Protein 8R4N (pdb70)

Radius of gyration: 26.8 Å; Cα contacts (8 Å, |Δi|>4): 1299; chains: 3; bounding box: 52×60×86 Å

Solvent-accessible surface area: 21849 Å² total; per-residue (Å²): 144,41,113,8,67,16,54,39,71,20,42,13,100,57,95,98,65,1,58,3,35,0,60,6,61,64,24,57,6,62,119,16,7,1,0,0,0,14,22,24,87,92,131,29,13,58,4,2,0,2,14,21,14,114,16,22,98,68,47,113,75,61,17,37,19,64,112,5,111,122,46,11,43,0,71,58,44,64,110,140,36,41,0,55,1,45,2,67,71,7,55,80,131,1,22,0,41,0,9,0,1,1,2,21,10,66,62,19,4,0,10,1,23,5,61,34,4,157,20,48,34,0,12,6,28,89,47,75,66,49,48,14,40,24,31,46,6,62,60,141,115,95,68,55,21,16,0,1,6,1,17,42,0,19,0,52,47,27,78,27,40,7,49,96,38,90,42,98,90,37,36,22,63,4,50,28,10,98,28,118,82,36,48,30,3,9,0,0,6,0,57,6,72,52,91,12,72,104,101,49,124,28,33,0,32,3,30,1,82,40,20,103,47,89,53,107,14,80,76,100,82,8,80,20,71,81,83,40,72,9,69,81,54,108,80,9,73,1,42,0,54,20,44,151,19,0,1,14,7,51,6,24,0,0,0,0,0,28,14,89,48,85,73,15,2,152,14,6,1,21,0,81,35,117,110,10,108,86,15,60,116,29,4,58,14,61,52,89,63,58,53,0,28,0,31,0,63,20,1,68,48,96,1,19,0,29,0,14,1,1,1,0,1,7,103,43,57,5,5,34,26,3,63,7,0,51,0,42,24,44,68,24,120,76,26,79,13,63,14,21,9,3,43,12,21,95,90,14,25,98,69,75,37,3,18,5,0,0,0,0,13,49,0,30,39,21,51,41,57,39,54,65,42,52,56,129,103,71,12,120,37,23,66,18,100,93,39,67,18,0,1,0,0,4,10,60,113,87,19,99,22,15,135,86,53,76,19,0,18,0,21,1,118,6,102,97,49,75,59,73,82,75,20,54,32,84,216,83,66,0,36,58,10,77,30,139,84,86,55,59,66,91,86,15,172,73,92,14,0,18,36,6,95,25,155,43,144,212,34,80,44,37,24,15,5,24,14,72,43,126,31,2,9,17,12,22,51,91,33,21,100,61,79,111,36,1,128,85

B-factor: mean 86.96, std 39.33, range [24.93, 243.26]

Structure (mmCIF, N/CA/C/O backbone):
data_8R4N
#
_entry.id   8R4N
#
_cell.length_a   104.623
_cell.length_b   104.623
_cell.length_c   216.427
_cell.angle_alpha   90.00
_cell.angle_beta   90.00
_cell.angle_gamma   90.00
#
_symmetry.space_group_name_H-M   'I 4 2 2'
#
loop_
_entity.id
_entity.type
_entity.pdbx_description
1 polymer 'Eq4.Dp46-3A heavy chain'
2 polymer 'Eq4.Dp46-3A lambda chain'
3 polymer 'Short neurotoxin 1'
4 water water
#
loop_
_atom_site.group_PDB
_atom_site.id
_atom_site.type_symbol
_atom_site.label_atom_id
_atom_site.label_alt_id
_atom_site.label_comp_id
_atom_site.label_asym_id
_atom_site.label_entity_id
_atom_site.label_seq_id
_atom_site.pdbx_PDB_ins_code
_atom_site.Cartn_x
_atom_site.Cartn_y
_atom_site.Cartn_z
_atom_site.occupancy
_atom_site.B_iso_or_equiv
_atom_site.auth_seq_id
_atom_site.auth_comp_id
_atom_site.auth_asym_id
_atom_site.auth_atom_id
_atom_site.pdbx_PDB_model_num
ATOM 1 N N . GLN A 1 1 ? -19.907 -25.854 -47.970 1.00 72.03 1 GLN H N 1
ATOM 2 C CA . GLN A 1 1 ? -20.059 -26.079 -46.504 1.00 68.94 1 GLN H CA 1
ATOM 3 C C . GLN A 1 1 ? -21.510 -26.382 -46.144 1.00 64.29 1 GLN H C 1
ATOM 4 O O . GLN A 1 1 ? -22.293 -25.473 -45.868 1.00 68.05 1 GLN H O 1
ATOM 10 N N . VAL A 1 2 ? -21.864 -27.663 -46.151 1.00 59.78 2 VAL H N 1
ATOM 11 C CA . VAL A 1 2 ? -23.200 -28.088 -45.752 1.00 50.60 2 VAL H CA 1
ATOM 12 C C . VAL A 1 2 ? -23.289 -28.062 -44.233 1.00 53.37 2 VAL H C 1
ATOM 13 O O . VAL A 1 2 ? -22.383 -28.537 -43.537 1.00 59.17 2 VAL H O 1
ATOM 26 N N . GLN A 1 3 ? -24.382 -27.506 -43.714 1.00 56.67 3 GLN H N 1
ATOM 27 C CA . GLN A 1 3 ? -24.608 -27.410 -42.278 1.00 57.11 3 GLN H CA 1
ATOM 28 C C . GLN A 1 3 ? -25.956 -28.032 -41.944 1.00 55.99 3 GLN H C 1
ATOM 29 O O . GLN A 1 3 ? -26.975 -27.673 -42.542 1.00 53.98 3 GLN H O 1
ATOM 43 N N . LEU A 1 4 ? -25.954 -28.968 -40.998 1.00 50.39 4 LEU H N 1
ATOM 44 C CA . LEU A 1 4 ? -27.162 -29.634 -40.526 1.00 49.15 4 LEU H CA 1
ATOM 45 C C . LEU A 1 4 ? -27.293 -29.372 -39.033 1.00 57.01 4 LEU H C 1
ATOM 46 O O . LEU A 1 4 ? -26.398 -29.729 -38.260 1.00 57.29 4 LEU H O 1
ATOM 62 N N . THR A 1 5 ? -28.403 -28.757 -38.629 1.00 47.80 5 THR H N 1
ATOM 63 C CA . THR A 1 5 ? -28.602 -28.344 -37.244 1.00 55.15 5 THR H CA 1
ATOM 64 C C . THR A 1 5 ? -29.889 -28.950 -36.708 1.00 58.57 5 THR H C 1
ATOM 65 O O . THR A 1 5 ? -30.978 -28.629 -37.193 1.00 54.65 5 THR H O 1
ATOM 76 N N . GLU A 1 6 ? -29.765 -29.812 -35.704 1.00 54.60 6 GLU H N 1
ATOM 77 C CA . GLU A 1 6 ? -30.921 -30.429 -35.073 1.00 53.51 6 GLU H CA 1
ATOM 78 C C . GLU A 1 6 ? -31.482 -29.529 -33.977 1.00 57.09 6 GLU H C 1
ATOM 79 O O . GLU A 1 6 ? -30.753 -28.776 -33.327 1.00 60.72 6 GLU H O 1
ATOM 91 N N . SER A 1 7 ? -32.796 -29.618 -33.779 1.00 56.38 7 SER H N 1
ATOM 92 C CA . SER A 1 7 ? -33.475 -28.874 -32.729 1.00 57.48 7 SER H CA 1
ATOM 93 C C . SER A 1 7 ? -34.688 -29.668 -32.268 1.00 60.64 7 SER H C 1
ATOM 94 O O . SER A 1 7 ? -35.312 -30.392 -33.049 1.00 58.38 7 SER H O 1
ATOM 102 N N . GLY A 1 8 ? -35.014 -29.528 -30.988 1.00 58.42 8 GLY H N 1
ATOM 103 C CA . GLY A 1 8 ? -36.151 -30.209 -30.422 1.00 66.52 8 GLY H CA 1
ATOM 104 C C . GLY A 1 8 ? -36.004 -30.443 -28.934 1.00 65.04 8 GLY H C 1
ATOM 105 O O . GLY A 1 8 ? -35.001 -30.071 -28.317 1.00 62.45 8 GLY H O 1
ATOM 109 N N . PRO A 1 9 ? -37.007 -31.079 -28.329 1.00 69.00 9 PRO H N 1
ATOM 110 C CA . PRO A 1 9 ? -36.970 -31.293 -26.877 1.00 64.34 9 PRO H CA 1
ATOM 111 C C . PRO A 1 9 ? -35.912 -32.314 -26.489 1.00 66.65 9 PRO H C 1
ATOM 112 O O . PRO A 1 9 ? -35.780 -33.370 -27.113 1.00 71.41 9 PRO H O 1
ATOM 123 N N . GLY A 1 10 ? -35.150 -31.987 -25.441 1.00 75.10 10 GLY H N 1
ATOM 124 C CA . GLY A 1 10 ? -34.146 -32.906 -24.936 1.00 64.91 10 GLY H CA 1
ATOM 125 C C . GLY A 1 10 ? -34.676 -33.942 -23.969 1.00 75.42 10 GLY H C 1
ATOM 126 O O . GLY A 1 10 ? -33.993 -34.939 -23.711 1.00 81.13 10 GLY H O 1
ATOM 130 N N . LEU A 1 11 ? -35.874 -33.729 -23.428 1.00 73.35 11 LEU H N 1
ATOM 131 C CA . LEU A 1 11 ? -36.509 -34.668 -22.512 1.00 74.16 11 LEU H CA 1
ATOM 132 C C . LEU A 1 11 ? -37.945 -34.895 -22.961 1.00 83.01 11 LEU H C 1
ATOM 133 O O . LEU A 1 11 ? -38.661 -33.937 -23.272 1.00 82.54 11 LEU H O 1
ATOM 149 N N . VAL A 1 12 ? -38.360 -36.160 -22.987 1.00 80.46 12 VAL H N 1
ATOM 150 C CA . VAL A 1 12 ? -39.702 -36.543 -23.404 1.00 80.21 12 VAL H CA 1
ATOM 151 C C . VAL A 1 12 ? -40.155 -37.715 -22.545 1.00 85.78 12 VAL H C 1
ATOM 152 O O . VAL A 1 12 ? -39.343 -38.525 -22.088 1.00 82.07 12 VAL H O 1
ATOM 165 N N . LYS A 1 13 ? -41.469 -37.801 -22.326 1.00 85.06 13 LYS H N 1
ATOM 166 C CA . LYS A 1 13 ? -41.987 -38.855 -21.465 1.00 88.63 13 LYS H CA 1
ATOM 167 C C . LYS A 1 13 ? -42.340 -40.096 -22.281 1.00 83.71 13 LYS H C 1
ATOM 168 O O . LYS A 1 13 ? -42.613 -40.001 -23.481 1.00 81.41 13 LYS H O 1
ATOM 187 N N . PRO A 1 14 ? -42.333 -41.278 -21.663 1.00 90.88 14 PRO H N 1
ATOM 188 C CA . PRO A 1 14 ? -42.702 -42.491 -22.403 1.00 89.17 14 PRO H CA 1
ATOM 189 C C . PRO A 1 14 ? -44.110 -42.395 -22.971 1.00 87.10 14 PRO H C 1
ATOM 190 O O . PRO A 1 14 ? -44.973 -41.696 -22.437 1.00 91.38 14 PRO H O 1
ATOM 201 N N . SER A 1 15 ? -44.329 -43.105 -24.079 1.00 85.50 15 SER H N 1
ATOM 202 C CA . SER A 1 15 ? -45.639 -43.182 -24.718 1.00 92.66 15 SER H CA 1
ATOM 203 C C . SER A 1 15 ? -45.975 -41.911 -25.492 1.00 97.41 15 SER H C 1
ATOM 204 O O . SER A 1 15 ? -46.884 -41.917 -26.330 1.00 95.10 15 SER H O 1
ATOM 212 N N . GLN A 1 16 ? -45.263 -40.818 -25.222 1.00 91.87 16 GLN H N 1
ATOM 213 C CA . GLN A 1 16 ? -45.428 -39.595 -25.991 1.00 89.60 16 GLN H CA 1
ATOM 214 C C . GLN A 1 16 ? -44.747 -39.750 -27.349 1.00 80.96 16 GLN H C 1
ATOM 215 O O . GLN A 1 16 ? -44.197 -40.803 -27.682 1.00 78.48 16 GLN H O 1
ATOM 229 N N . THR A 1 17 ? -44.750 -38.686 -28.149 1.00 77.67 17 THR H N 1
ATOM 230 C CA . THR A 1 17 ? -44.108 -38.696 -29.483 1.00 73.44 17 THR H CA 1
ATOM 231 C C . THR A 1 17 ? -42.892 -37.775 -29.464 1.00 74.68 17 THR H C 1
ATOM 232 O O . THR A 1 17 ? -42.989 -36.693 -28.866 1.00 80.79 17 THR H O 1
ATOM 243 N N . LEU A 1 18 ? -41.791 -38.194 -30.084 1.00 71.24 18 LEU H N 1
ATOM 244 C CA . LEU A 1 18 ? -40.572 -37.362 -30.194 1.00 73.69 18 LEU H CA 1
ATOM 245 C C . LEU A 1 18 ? -40.637 -36.635 -31.528 1.00 67.92 18 LEU H C 1
ATOM 246 O O . LEU A 1 18 ? -40.798 -37.308 -32.543 1.00 65.13 18 LEU H O 1
ATOM 262 N N . SER A 1 19 ? -40.539 -35.314 -31.517 1.00 67.09 19 SER H N 1
ATOM 263 C CA . SER A 1 19 ? -40.569 -34.498 -32.750 1.00 64.40 19 SER H CA 1
ATOM 264 C C . SER A 1 19 ? -39.275 -33.696 -32.846 1.00 60.62 19 SER H C 1
ATOM 265 O O . SER A 1 19 ? -39.034 -32.869 -31.957 1.00 66.82 19 SER H O 1
ATOM 273 N N . LEU A 1 20 ? -38.473 -33.942 -33.877 1.00 57.63 20 LEU H N 1
ATOM 274 C CA . LEU A 1 20 ? -37.208 -33.250 -34.080 1.00 53.89 20 LEU H CA 1
ATOM 275 C C . LEU A 1 20 ? -37.202 -32.549 -35.431 1.00 60.91 20 LEU H C 1
ATOM 276 O O . LEU A 1 20 ? -37.743 -33.066 -36.414 1.00 58.56 20 LEU H O 1
ATOM 292 N N . THR A 1 21 ? -36.577 -31.376 -35.472 1.00 56.94 21 THR H N 1
ATOM 293 C CA . THR A 1 21 ? -36.379 -30.623 -36.699 1.00 56.31 21 THR H CA 1
ATOM 294 C C . THR A 1 21 ? -34.894 -30.594 -37.037 1.00 60.37 21 THR H C 1
ATOM 295 O O . THR A 1 21 ? -34.038 -30.629 -36.151 1.00 58.71 21 THR H O 1
ATOM 306 N N . CYS A 1 22 ? -34.598 -30.556 -38.332 1.00 58.02 22 CYS H N 1
ATOM 307 C CA . CYS A 1 22 ? -33.241 -30.374 -38.830 1.00 54.09 22 CYS H CA 1
ATOM 308 C C . CYS A 1 22 ? -33.269 -29.250 -39.851 1.00 58.64 22 CYS H C 1
ATOM 309 O O . CYS A 1 22 ? -33.961 -29.351 -40.869 1.00 58.67 22 CYS H O 1
ATOM 316 N N . THR A 1 23 ? -32.540 -28.180 -39.568 1.00 56.18 23 THR H N 1
ATOM 317 C CA . THR A 1 23 ? -32.367 -27.095 -40.519 1.00 54.69 23 THR H CA 1
ATOM 318 C C . THR A 1 23 ? -31.135 -27.388 -41.364 1.00 53.03 23 THR H C 1
ATOM 319 O O . THR A 1 23 ? -30.069 -27.722 -40.831 1.00 57.45 23 THR H O 1
ATOM 330 N N . VAL A 1 24 ? -31.298 -27.280 -42.680 1.00 54.78 24 VAL H N 1
ATOM 331 C CA . VAL A 1 24 ? -30.284 -27.664 -43.652 1.00 50.49 24 VAL H CA 1
ATOM 332 C C . VAL A 1 24 ? -29.843 -26.418 -44.405 1.00 52.77 24 VAL H C 1
ATOM 333 O O . VAL A 1 24 ? -30.683 -25.653 -44.892 1.00 57.24 24 VAL H O 1
ATOM 346 N N . SER A 1 25 ? -28.530 -26.221 -44.504 1.00 50.53 25 SER H N 1
ATOM 347 C CA . SER A 1 25 ? -27.956 -25.121 -45.263 1.00 53.62 25 SER H CA 1
ATOM 348 C C . SER A 1 25 ? -26.894 -25.661 -46.208 1.00 55.02 25 SER H C 1
ATOM 349 O O . SER A 1 25 ? -26.125 -26.556 -45.844 1.00 54.25 25 SER H O 1
ATOM 357 N N . GLY A 1 26 ? -26.858 -25.113 -47.421 1.00 58.65 26 GLY H N 1
ATOM 358 C CA . GLY A 1 26 ? -25.874 -25.498 -48.409 1.00 54.59 26 GLY H CA 1
ATOM 359 C C . GLY A 1 26 ? -26.198 -26.755 -49.185 1.00 53.47 26 GLY H C 1
ATOM 360 O O . GLY A 1 26 ? -25.373 -27.190 -49.998 1.00 57.68 26 GLY H O 1
ATOM 364 N N . LEU A 1 27 ? -27.364 -27.354 -48.963 1.00 55.87 27 LEU H N 1
ATOM 365 C CA . LEU A 1 27 ? -27.771 -28.557 -49.675 1.00 49.51 27 LEU H CA 1
ATOM 366 C C . LEU A 1 27 ? -29.256 -28.457 -49.978 1.00 45.79 27 LEU H C 1
ATOM 367 O O . LEU A 1 27 ? -30.059 -28.222 -49.072 1.00 50.34 27 LEU H O 1
ATOM 383 N N . SER A 1 28 ? -29.612 -28.631 -51.249 1.00 48.78 28 SER H N 1
ATOM 384 C CA . SER A 1 28 ? -31.001 -28.517 -51.676 1.00 47.81 28 SER H CA 1
ATOM 385 C C . SER A 1 28 ? -31.777 -29.752 -51.241 1.00 51.20 28 SER H C 1
ATOM 386 O O . SER A 1 28 ? -31.444 -30.874 -51.639 1.00 51.56 28 SER H O 1
ATOM 394 N N . LEU A 1 29 ? -32.818 -29.548 -50.433 1.00 52.33 29 LEU H N 1
ATOM 395 C CA . LEU A 1 29 ? -33.635 -30.656 -49.956 1.00 55.06 29 LEU H CA 1
ATOM 396 C C . LEU A 1 29 ? -34.656 -31.124 -50.985 1.00 54.12 29 LEU H C 1
ATOM 397 O O . LEU A 1 29 ? -35.265 -32.182 -50.792 1.00 59.78 29 LEU H O 1
ATOM 413 N N . SER A 1 30 ? -34.792 -30.400 -52.086 1.00 53.05 30 SER H N 1
ATOM 414 C CA . SER A 1 30 ? -35.697 -30.792 -53.190 1.00 59.21 30 SER H CA 1
ATOM 415 C C . SER A 1 30 ? -35.014 -31.875 -54.019 1.00 57.17 30 SER H C 1
ATOM 416 O O . SER A 1 30 ? -35.710 -32.808 -54.403 1.00 58.23 30 SER H O 1
ATOM 424 N N . ARG A 1 31 ? -33.707 -31.766 -54.244 1.00 52.92 31 ARG H N 1
ATOM 425 C CA . ARG A 1 31 ? -32.940 -32.722 -55.082 1.00 51.38 31 ARG H CA 1
ATOM 426 C C . ARG A 1 31 ? -32.185 -33.745 -54.240 1.00 52.26 31 ARG H C 1
ATOM 427 O O . ARG A 1 31 ? -32.013 -34.862 -54.720 1.00 46.88 31 ARG H O 1
ATOM 448 N N . ASN A 1 32 ? -31.782 -33.399 -53.026 1.00 46.26 32 ASN H N 1
ATOM 449 C CA . ASN A 1 32 ? -30.899 -34.282 -52.226 1.00 43.54 32 ASN H CA 1
ATOM 450 C C . ASN A 1 32 ? -31.644 -35.022 -51.120 1.00 46.60 32 ASN H C 1
ATOM 451 O O . ASN A 1 32 ? -32.518 -34.419 -50.485 1.00 45.44 32 ASN H O 1
ATOM 462 N N . THR A 1 33 ? -31.299 -36.289 -50.910 1.00 47.10 33 THR H N 1
ATOM 463 C CA . THR A 1 33 ? -31.865 -37.107 -49.850 1.00 43.02 33 THR H CA 1
ATOM 464 C C . THR A 1 33 ? -31.354 -36.649 -48.490 1.00 45.43 33 THR H C 1
ATOM 465 O O . THR A 1 33 ? -30.227 -36.164 -48.356 1.00 45.59 33 THR H O 1
ATOM 476 N N . ALA A 1 34 ? -32.197 -36.803 -47.470 1.00 48.70 34 ALA H N 1
ATOM 477 C CA . ALA A 1 34 ? -31.781 -36.471 -46.112 1.00 46.56 34 ALA H CA 1
ATOM 478 C C . ALA A 1 34 ? -32.533 -37.360 -45.139 1.00 48.46 34 ALA H C 1
ATOM 479 O O . ALA A 1 34 ? -33.644 -37.802 -45.425 1.00 48.59 34 ALA H O 1
ATOM 486 N N . GLY A 1 35 ? -31.942 -37.604 -43.988 1.00 46.14 35 GLY H N 1
ATOM 487 C CA . GLY A 1 35 ? -32.553 -38.487 -43.015 1.00 48.74 35 GLY H CA 1
ATOM 488 C C . GLY A 1 35 ? -31.987 -38.368 -41.625 1.00 52.89 35 GLY H C 1
ATOM 489 O O . GLY A 1 35 ? -31.439 -37.333 -41.239 1.00 47.90 35 GLY H O 1
ATOM 493 N N . TRP A 1 36 ? -32.105 -39.459 -40.874 1.00 50.30 36 TRP H N 1
ATOM 494 C CA . TRP A 1 36 ? -31.773 -39.494 -39.461 1.00 49.13 36 TRP H CA 1
ATOM 495 C C . TRP A 1 36 ? -31.093 -40.809 -39.119 1.00 48.11 36 TRP H C 1
ATOM 496 O O . TRP A 1 36 ? -31.513 -41.881 -39.581 1.00 47.59 36 TRP H O 1
ATOM 517 N N . VAL A 1 37 ? -30.043 -40.698 -38.302 1.00 46.35 37 VAL H N 1
ATOM 518 C CA . VAL A 1 37 ? -29.350 -41.818 -37.677 1.00 45.33 37 VAL H CA 1
ATOM 519 C C . VAL A 1 37 ? -29.345 -41.543 -36.180 1.00 48.57 37 VAL H C 1
ATOM 520 O O . VAL A 1 37 ? -29.440 -40.390 -35.757 1.00 53.39 37 VAL H O 1
ATOM 533 N N . ARG A 1 38 ? -29.274 -42.593 -35.367 1.00 46.37 38 ARG H N 1
ATOM 534 C CA . ARG A 1 38 ? -29.284 -42.387 -33.925 1.00 48.08 38 ARG H CA 1
ATOM 535 C C . ARG A 1 38 ? -28.260 -43.291 -33.254 1.00 51.83 38 ARG H C 1
ATOM 536 O O . ARG A 1 38 ? -27.817 -44.298 -33.813 1.00 49.16 38 ARG H O 1
ATOM 557 N N . GLN A 1 39 ? -27.884 -42.899 -32.038 1.00 50.57 39 GLN H N 1
ATOM 558 C CA . GLN A 1 39 ? -26.837 -43.584 -31.284 1.00 53.06 39 GLN H CA 1
ATOM 559 C C . GLN A 1 39 ? -27.201 -43.510 -29.809 1.00 54.37 39 GLN H C 1
ATOM 560 O O . GLN A 1 39 ? -27.132 -42.436 -29.208 1.00 55.34 39 GLN H O 1
ATOM 574 N N . ALA A 1 40 ? -27.609 -44.635 -29.232 1.00 56.96 40 ALA H N 1
ATOM 575 C CA . ALA A 1 40 ? -27.955 -44.651 -27.823 1.00 60.02 40 ALA H CA 1
ATOM 576 C C . ALA A 1 40 ? -26.685 -44.597 -26.977 1.00 60.45 40 ALA H C 1
ATOM 577 O O . ALA A 1 40 ? -25.604 -44.971 -27.438 1.00 59.68 40 ALA H O 1
ATOM 584 N N . PRO A 1 41 ? -26.790 -44.113 -25.731 1.00 62.43 41 PRO H N 1
ATOM 585 C CA . PRO A 1 41 ? -25.606 -44.053 -24.861 1.00 64.32 41 PRO H CA 1
ATOM 586 C C . PRO A 1 41 ? -24.817 -45.351 -24.849 1.00 67.46 41 PRO H C 1
ATOM 587 O O . PRO A 1 41 ? -25.346 -46.407 -24.487 1.00 67.55 41 PRO H O 1
ATOM 598 N N . GLY A 1 42 ? -23.549 -45.283 -25.250 1.00 74.33 42 GLY H N 1
ATOM 599 C CA . GLY A 1 42 ? -22.688 -46.445 -25.260 1.00 69.16 42 GLY H CA 1
ATOM 600 C C . GLY A 1 42 ? -23.006 -47.477 -26.316 1.00 72.76 42 GLY H C 1
ATOM 601 O O . GLY A 1 42 ? -22.349 -48.525 -26.347 1.00 71.13 42 GLY H O 1
ATOM 605 N N . LYS A 1 43 ? -23.981 -47.223 -27.183 1.00 66.10 43 LYS H N 1
ATOM 606 C CA . LYS A 1 43 ? -24.389 -48.173 -28.203 1.00 68.34 43 LYS H CA 1
ATOM 607 C C . LYS A 1 43 ? -23.818 -47.758 -29.557 1.00 66.61 43 LYS H C 1
ATOM 608 O O . LYS A 1 43 ? -23.062 -46.790 -29.677 1.00 65.86 43 LYS H O 1
ATOM 627 N N . GLY A 1 44 ? -24.189 -48.508 -30.595 1.00 62.96 44 GLY H N 1
ATOM 628 C CA . GLY A 1 44 ? -23.712 -48.254 -31.935 1.00 58.11 44 GLY H CA 1
ATOM 629 C C . GLY A 1 44 ? -24.692 -47.423 -32.749 1.00 55.30 44 GLY H C 1
ATOM 630 O O . GLY A 1 44 ? -25.825 -47.177 -32.350 1.00 52.88 44 GLY H O 1
ATOM 634 N N . LEU A 1 45 ? -24.223 -46.985 -33.914 1.00 50.43 45 LEU H N 1
ATOM 635 C CA . LEU A 1 45 ? -25.064 -46.205 -34.809 1.00 48.67 45 LEU H CA 1
ATOM 636 C C . LEU A 1 45 ? -26.218 -47.057 -35.322 1.00 49.69 45 LEU H C 1
ATOM 637 O O . LEU A 1 45 ? -26.034 -48.213 -35.711 1.00 51.31 45 LEU H O 1
ATOM 653 N N . GLU A 1 46 ? -27.417 -46.477 -35.319 1.00 51.75 46 GLU H N 1
ATOM 654 C CA . GLU A 1 46 ? -28.622 -47.160 -35.774 1.00 52.46 46 GLU H CA 1
ATOM 655 C C . GLU A 1 46 ? -29.350 -46.262 -36.760 1.00 52.07 46 GLU H C 1
ATOM 656 O O . GLU A 1 46 ? -29.760 -45.151 -36.407 1.00 47.19 46 GLU H O 1
ATOM 668 N N . TRP A 1 47 ? -29.513 -46.747 -37.987 1.00 50.40 47 TRP H N 1
ATOM 669 C CA . TRP A 1 47 ? -30.224 -45.994 -39.009 1.00 45.87 47 TRP H CA 1
ATOM 670 C C . TRP A 1 47 ? -31.684 -45.814 -38.618 1.00 56.84 47 TRP H C 1
ATOM 671 O O . TRP A 1 47 ? -32.376 -46.782 -38.290 1.00 54.69 47 TRP H O 1
ATOM 692 N N . VAL A 1 48 ? -32.150 -44.566 -38.649 1.00 48.65 48 VAL H N 1
ATOM 693 C CA . VAL A 1 48 ? -33.551 -44.267 -38.377 1.00 48.34 48 VAL H CA 1
ATOM 694 C C . VAL A 1 48 ? -34.316 -44.257 -39.693 1.00 51.94 48 VAL H C 1
ATOM 695 O O . VAL A 1 48 ? -35.297 -44.992 -39.852 1.00 51.69 48 VAL H O 1
ATOM 708 N N . GLY A 1 49 ? -33.886 -43.433 -40.641 1.00 51.21 49 GLY H N 1
ATOM 709 C CA . GLY A 1 49 ? -34.594 -43.393 -41.907 1.00 50.43 49 GLY H CA 1
ATOM 710 C C . GLY A 1 49 ? -34.104 -42.285 -42.813 1.00 46.41 49 GLY H C 1
ATOM 711 O O . GLY A 1 49 ? -33.190 -41.532 -42.479 1.00 47.13 49 GLY H O 1
ATOM 715 N N . ASP A 1 50 ? -34.741 -42.210 -43.982 1.00 46.22 50 ASP H N 1
ATOM 716 C CA . ASP A 1 50 ? -34.418 -41.213 -44.991 1.00 47.92 50 ASP H CA 1
ATOM 717 C C . ASP A 1 50 ? -35.677 -40.818 -45.750 1.00 50.41 50 ASP H C 1
ATOM 718 O O . ASP A 1 50 ? -36.584 -41.632 -45.949 1.00 52.80 50 ASP H O 1
ATOM 727 N N . ILE A 1 51 ? -35.719 -39.554 -46.165 1.00 44.87 51 ILE H N 1
ATOM 728 C CA . ILE A 1 51 ? -36.662 -39.049 -47.154 1.00 47.51 51 ILE H CA 1
ATOM 729 C C . ILE A 1 51 ? -35.865 -38.710 -48.407 1.00 51.34 51 ILE H C 1
ATOM 730 O O . ILE A 1 51 ? -34.815 -38.049 -48.331 1.00 49.18 51 ILE H O 1
ATOM 746 N N . SER A 1 52 ? -36.366 -39.165 -49.553 1.00 49.36 52 SER H N 1
ATOM 747 C CA . SER A 1 52 ? -35.625 -39.125 -50.802 1.00 52.73 52 SER H CA 1
ATOM 748 C C . SER A 1 52 ? -35.753 -37.768 -51.480 1.00 47.62 52 SER H C 1
ATOM 749 O O . SER A 1 52 ? -36.784 -37.097 -51.391 1.00 54.87 52 SER H O 1
ATOM 757 N N . GLY A 1 53 ? -34.683 -37.372 -52.170 1.00 53.11 53 GLY H N 1
ATOM 758 C CA . GLY A 1 53 ? -34.707 -36.191 -53.004 1.00 57.37 53 GLY H CA 1
ATOM 759 C C . GLY A 1 53 ? -35.136 -36.507 -54.427 1.00 62.59 53 GLY H C 1
ATOM 760 O O . GLY A 1 53 ? -35.473 -37.637 -54.776 1.00 62.34 53 GLY H O 1
ATOM 764 N N . ASP A 1 54 ? -35.113 -35.466 -55.262 1.00 65.23 54 ASP H N 1
ATOM 765 C CA . ASP A 1 54 ? -35.512 -35.582 -56.659 1.00 70.36 54 ASP H CA 1
ATOM 766 C C . ASP A 1 54 ? -34.423 -36.171 -57.548 1.00 57.83 54 ASP H C 1
ATOM 767 O O . ASP A 1 54 ? -34.718 -36.563 -58.682 1.00 69.58 54 ASP H O 1
ATOM 776 N N . GLY A 1 55 ? -33.186 -36.262 -57.060 1.00 58.28 55 GLY H N 1
ATOM 777 C CA . GLY A 1 55 ? -32.071 -36.539 -57.952 1.00 64.95 55 GLY H CA 1
ATOM 778 C C . GLY A 1 55 ? -32.103 -37.939 -58.537 1.00 65.61 55 GLY H C 1
ATOM 779 O O . GLY A 1 55 ? -31.918 -38.122 -59.744 1.00 64.98 55 GLY H O 1
ATOM 783 N N . ILE A 1 56 A -32.326 -38.942 -57.697 1.00 67.62 55 ILE H N 1
ATOM 784 C CA . ILE A 1 56 A -32.214 -40.344 -58.090 1.00 60.25 55 ILE H CA 1
ATOM 785 C C . ILE A 1 56 A -33.614 -40.858 -58.415 1.00 68.52 55 ILE H C 1
ATOM 786 O O . ILE A 1 56 A -34.460 -40.929 -57.509 1.00 70.47 55 ILE H O 1
ATOM 802 N N . PRO A 1 57 B -33.899 -41.226 -59.661 1.00 72.92 55 PRO H N 1
ATOM 803 C CA . PRO A 1 57 B -35.248 -41.683 -60.008 1.00 75.86 55 PRO H CA 1
ATOM 804 C C . PRO A 1 57 B -35.455 -43.159 -59.699 1.00 72.34 55 PRO H C 1
ATOM 805 O O . PRO A 1 57 B -34.512 -43.940 -59.568 1.00 70.45 55 PRO H O 1
ATOM 816 N N . GLY A 1 58 C -36.729 -43.531 -59.586 1.00 76.95 55 GLY H N 1
ATOM 817 C CA . GLY A 1 58 C -37.100 -44.919 -59.394 1.00 71.28 55 GLY H CA 1
ATOM 818 C C . GLY A 1 58 C -36.821 -45.446 -58.002 1.00 69.29 55 GLY H C 1
ATOM 819 O O . GLY A 1 58 C -36.001 -46.352 -57.823 1.00 81.26 55 GLY H O 1
ATOM 823 N N . GLY A 1 59 D -37.502 -44.886 -57.006 1.00 77.25 55 GLY H N 1
ATOM 824 C CA . GLY A 1 59 D -37.384 -45.356 -55.638 1.00 67.02 55 GLY H CA 1
ATOM 825 C C . GLY A 1 59 D -38.573 -44.886 -54.832 1.00 73.56 55 GLY H C 1
ATOM 826 O O . GLY A 1 59 D -39.407 -44.111 -55.306 1.00 77.51 55 GLY H O 1
ATOM 830 N N . GLU A 1 60 E -38.649 -45.376 -53.598 1.00 64.51 55 GLU H N 1
ATOM 831 C CA . GLU A 1 60 E -39.702 -44.930 -52.701 1.00 63.71 55 GLU H CA 1
ATOM 832 C C . GLU A 1 60 E -39.442 -43.492 -52.261 1.00 62.96 55 GLU H C 1
ATOM 833 O O . GLU A 1 60 E -38.325 -42.974 -52.355 1.00 60.30 55 GLU H O 1
ATOM 845 N N . SER A 1 61 ? -40.500 -42.839 -51.781 1.00 62.12 56 SER H N 1
ATOM 846 C CA . SER A 1 61 ? -40.368 -41.476 -51.284 1.00 59.81 56 SER H CA 1
ATOM 847 C C . SER A 1 61 ? -39.729 -41.423 -49.903 1.00 57.59 56 SER H C 1
ATOM 848 O O . SER A 1 61 ? -39.178 -40.381 -49.532 1.00 56.81 56 SER H O 1
ATOM 856 N N . GLU A 1 62 ? -39.792 -42.515 -49.142 1.00 59.13 57 GLU H N 1
ATOM 857 C CA . GLU A 1 62 ? -39.131 -42.608 -47.849 1.00 51.28 57 GLU H CA 1
ATOM 858 C C . GLU A 1 62 ? -38.696 -44.047 -47.619 1.00 54.11 57 GLU H C 1
ATOM 859 O O . GLU A 1 62 ? -39.266 -44.987 -48.180 1.00 50.16 57 GLU H O 1
ATOM 871 N N . TYR A 1 63 ? -37.686 -44.206 -46.769 1.00 47.39 58 TYR H N 1
ATOM 872 C CA . TYR A 1 63 ? -37.241 -45.516 -46.314 1.00 48.77 58 TYR H CA 1
ATOM 873 C C . TYR A 1 63 ? -37.034 -45.442 -44.810 1.00 56.37 58 TYR H C 1
ATOM 874 O O . TYR A 1 63 ? -36.439 -44.482 -44.315 1.00 54.15 58 TYR H O 1
ATOM 892 N N . TYR A 1 64 ? -37.536 -46.438 -44.085 1.00 49.21 59 TYR H N 1
ATOM 893 C CA . TYR A 1 64 ? -37.431 -46.463 -42.635 1.00 50.85 59 TYR H CA 1
ATOM 894 C C . TYR A 1 64 ? -36.817 -47.780 -42.182 1.00 56.34 59 TYR H C 1
ATOM 895 O O . TYR A 1 64 ? -36.907 -48.799 -42.872 1.00 55.09 59 TYR H O 1
ATOM 913 N N . ASN A 1 65 ? -36.193 -47.744 -41.014 1.00 54.39 60 ASN H N 1
ATOM 914 C CA . ASN A 1 65 ? -35.704 -48.957 -40.377 1.00 53.82 60 ASN H CA 1
ATOM 915 C C . ASN A 1 65 ? -36.882 -49.878 -40.072 1.00 60.32 60 ASN H C 1
ATOM 916 O O . ASN A 1 65 ? -37.754 -49.501 -39.274 1.00 59.19 60 ASN H O 1
ATOM 927 N N . PRO A 1 66 ? -36.960 -51.070 -40.674 1.00 57.31 61 PRO H N 1
ATOM 928 C CA . PRO A 1 66 ? -38.118 -51.941 -40.404 1.00 64.75 61 PRO H CA 1
ATOM 929 C C . PRO A 1 66 ? -38.374 -52.170 -38.926 1.00 63.84 61 PRO H C 1
ATOM 930 O O . PRO A 1 66 ? -39.521 -52.420 -38.535 1.00 63.95 61 PRO H O 1
ATOM 941 N N . VAL A 1 67 ? -37.337 -52.082 -38.088 1.00 65.25 62 VAL H N 1
ATOM 942 C CA . VAL A 1 67 ? -37.518 -52.257 -36.653 1.00 66.58 62 VAL H CA 1
ATOM 943 C C . VAL A 1 67 ? -38.367 -51.144 -36.050 1.00 71.75 62 VAL H C 1
ATOM 944 O O . VAL A 1 67 ? -38.892 -51.302 -34.942 1.00 76.28 62 VAL H O 1
ATOM 957 N N . LEU A 1 68 ? -38.518 -50.019 -36.752 1.00 66.31 63 LEU H N 1
ATOM 958 C CA . LEU A 1 68 ? -39.253 -48.871 -36.242 1.00 69.66 63 LEU H CA 1
ATOM 959 C C . LEU A 1 68 ? -40.375 -48.408 -37.158 1.00 68.68 63 LEU H C 1
ATOM 960 O O . LEU A 1 68 ? -41.130 -47.509 -36.770 1.00 70.40 63 LEU H O 1
ATOM 976 N N . LYS A 1 69 ? -40.512 -48.998 -38.349 1.00 70.94 64 LYS H N 1
ATOM 977 C CA . LYS A 1 69 ? -41.513 -48.578 -39.333 1.00 69.12 64 LYS H CA 1
ATOM 978 C C . LYS A 1 69 ? -42.864 -48.196 -38.739 1.00 81.45 64 LYS H C 1
ATOM 979 O O . LYS A 1 69 ? -43.379 -47.126 -39.094 1.00 80.19 64 LYS H O 1
ATOM 998 N N . PRO A 1 70 ? -43.487 -48.988 -37.862 1.00 74.90 65 PRO H N 1
ATOM 999 C CA . PRO A 1 70 ? -44.825 -48.615 -37.376 1.00 75.39 65 PRO H CA 1
ATOM 1000 C C . PRO A 1 70 ? -44.862 -47.309 -36.601 1.00 80.41 65 PRO H C 1
ATOM 1001 O O . PRO A 1 70 ? -45.941 -46.714 -36.484 1.00 83.08 65 PRO H O 1
ATOM 1012 N N . ARG A 1 71 ? -43.730 -46.840 -36.071 1.00 64.72 66 ARG H N 1
ATOM 1013 C CA . ARG A 1 71 ? -43.714 -45.677 -35.194 1.00 73.95 66 ARG H CA 1
ATOM 1014 C C . ARG A 1 71 ? -43.090 -44.435 -35.812 1.00 67.48 66 ARG H C 1
ATOM 1015 O O . ARG A 1 71 ? -43.299 -43.337 -35.287 1.00 69.81 66 ARG H O 1
ATOM 1036 N N . VAL A 1 72 ? -42.344 -44.572 -36.901 1.00 59.78 67 VAL H N 1
ATOM 1037 C CA . VAL A 1 72 ? -41.511 -43.490 -37.409 1.00 62.49 67 VAL H CA 1
ATOM 1038 C C . VAL A 1 72 ? -42.191 -42.815 -38.589 1.00 61.60 67 VAL H C 1
ATOM 1039 O O . VAL A 1 72 ? -42.928 -43.438 -39.362 1.00 67.75 67 VAL H O 1
ATOM 1052 N N . SER A 1 73 ? -41.936 -41.514 -38.723 1.00 62.20 68 SER H N 1
ATOM 1053 C CA . SER A 1 73 ? -42.350 -40.750 -39.892 1.00 57.25 68 SER H CA 1
ATOM 1054 C C . SER A 1 73 ? -41.328 -39.649 -40.135 1.00 58.62 68 SER H C 1
ATOM 1055 O O . SER A 1 73 ? -40.989 -38.904 -39.213 1.00 63.23 68 SER H O 1
ATOM 1063 N N . ILE A 1 74 ? -40.829 -39.547 -41.362 1.00 54.35 69 ILE H N 1
ATOM 1064 C CA . ILE A 1 74 ? -39.935 -38.462 -41.748 1.00 52.18 69 ILE H CA 1
ATOM 1065 C C . ILE A 1 74 ? -40.613 -37.654 -42.842 1.00 57.79 69 ILE H C 1
ATOM 1066 O O . ILE A 1 74 ? -41.049 -38.213 -43.855 1.00 58.41 69 ILE H O 1
ATOM 1082 N N . THR A 1 75 ? -40.705 -36.343 -42.631 1.00 53.68 70 THR H N 1
ATOM 1083 C CA . THR A 1 75 ? -41.283 -35.419 -43.598 1.00 54.25 70 THR H CA 1
ATOM 1084 C C . THR A 1 75 ? -40.289 -34.290 -43.846 1.00 55.73 70 THR H C 1
ATOM 1085 O O . THR A 1 75 ? -39.233 -34.219 -43.217 1.00 52.27 70 THR H O 1
ATOM 1096 N N . LYS A 1 76 ? -40.626 -33.395 -44.769 1.00 55.29 71 LYS H N 1
ATOM 1097 C CA . LYS A 1 76 ? -39.737 -32.279 -45.058 1.00 56.50 71 LYS H CA 1
ATOM 1098 C C . LYS A 1 76 ? -40.538 -31.124 -45.637 1.00 53.93 71 LYS H C 1
ATOM 1099 O O . LYS A 1 76 ? -41.616 -31.309 -46.207 1.00 55.56 71 LYS H O 1
ATOM 1118 N N . ASP A 1 77 ? -39.986 -29.925 -45.474 1.00 57.70 72 ASP H N 1
ATOM 1119 C CA . ASP A 1 77 ? -40.528 -28.697 -46.054 1.00 56.34 72 ASP H CA 1
ATOM 1120 C C . ASP A 1 77 ? -39.377 -28.045 -46.814 1.00 57.91 72 ASP H C 1
ATOM 1121 O O . ASP A 1 77 ? -38.470 -27.467 -46.205 1.00 54.85 72 ASP H O 1
ATOM 1130 N N . THR A 1 78 ? -39.402 -28.161 -48.145 1.00 59.58 73 THR H N 1
ATOM 1131 C CA . THR A 1 78 ? -38.310 -27.624 -48.950 1.00 55.65 73 THR H CA 1
ATOM 1132 C C . THR A 1 78 ? -38.305 -26.101 -48.948 1.00 57.11 73 THR H C 1
ATOM 1133 O O . THR A 1 78 ? -37.247 -25.487 -49.127 1.00 64.11 73 THR H O 1
ATOM 1144 N N . SER A 1 79 ? -39.465 -25.475 -48.748 1.00 59.60 74 SER H N 1
ATOM 1145 C CA . SER A 1 79 ? -39.515 -24.017 -48.714 1.00 61.97 74 SER H CA 1
ATOM 1146 C C . SER A 1 79 ? -38.753 -23.473 -47.514 1.00 61.43 74 SER H C 1
ATOM 1147 O O . SER A 1 79 ? -37.980 -22.517 -47.639 1.00 66.67 74 SER H O 1
ATOM 1155 N N . LYS A 1 80 ? -38.960 -24.066 -46.340 1.00 60.46 75 LYS H N 1
ATOM 1156 C CA . LYS A 1 80 ? -38.183 -23.720 -45.158 1.00 61.28 75 LYS H CA 1
ATOM 1157 C C . LYS A 1 80 ? -36.850 -24.451 -45.101 1.00 62.78 75 LYS H C 1
ATOM 1158 O O . LYS A 1 80 ? -36.091 -24.250 -44.146 1.00 65.14 75 LYS H O 1
ATOM 1177 N N . SER A 1 81 ? -36.549 -25.290 -46.091 1.00 58.96 76 SER H N 1
ATOM 1178 C CA . SER A 1 81 ? -35.313 -26.067 -46.116 1.00 59.62 76 SER H CA 1
ATOM 1179 C C . SER A 1 81 ? -35.128 -26.831 -44.807 1.00 57.86 76 SER H C 1
ATOM 1180 O O . SER A 1 81 ? -34.076 -26.773 -44.165 1.00 58.51 76 SER H O 1
ATOM 1188 N N . GLN A 1 82 ? -36.168 -27.564 -44.412 1.00 52.97 77 GLN H N 1
ATOM 1189 C CA . GLN A 1 82 ? -36.171 -28.260 -43.134 1.00 58.32 77 GLN H CA 1
ATOM 1190 C C . GLN A 1 82 ? -36.611 -29.706 -43.302 1.00 57.88 77 GLN H C 1
ATOM 1191 O O . GLN A 1 82 ? -37.392 -30.043 -44.196 1.00 59.22 77 GLN H O 1
ATOM 1205 N N . LEU A 1 83 ? -36.098 -30.550 -42.412 1.00 49.63 78 LEU H N 1
ATOM 1206 C CA . LEU A 1 83 ? -36.443 -31.960 -42.320 1.00 56.99 78 LEU H CA 1
ATOM 1207 C C . LEU A 1 83 ? -37.048 -32.219 -40.946 1.00 58.63 78 LEU H C 1
ATOM 1208 O O . LEU A 1 83 ? -36.689 -31.561 -39.970 1.00 59.45 78 LEU H O 1
ATOM 1224 N N . TYR A 1 84 ? -37.970 -33.177 -40.861 1.00 55.59 79 TYR H N 1
ATOM 1225 C CA . TYR A 1 84 ? -38.679 -33.424 -39.615 1.00 59.22 79 TYR H CA 1
ATOM 1226 C C . TYR A 1 84 ? -38.779 -34.917 -39.351 1.00 63.50 79 TYR H C 1
ATOM 1227 O O . TYR A 1 84 ? -39.102 -35.699 -40.251 1.00 63.86 79 TYR H O 1
ATOM 1245 N N . LEU A 1 85 ? -38.512 -35.294 -38.101 1.00 60.83 80 LEU H N 1
ATOM 1246 C CA . LEU A 1 85 ? -38.622 -36.667 -37.631 1.00 62.77 80 LEU H CA 1
ATOM 1247 C C . LEU A 1 85 ? -39.689 -36.739 -36.549 1.00 58.98 80 LEU H C 1
ATOM 1248 O O . LEU A 1 85 ? -39.711 -35.905 -35.637 1.00 59.69 80 LEU H O 1
ATOM 1264 N N . THR A 1 86 ? -40.558 -37.741 -36.650 1.00 55.20 81 THR H N 1
ATOM 1265 C CA . THR A 1 86 ? -41.586 -38.029 -35.662 1.00 57.63 81 THR H CA 1
ATOM 1266 C C . THR A 1 86 ? -41.459 -39.491 -35.263 1.00 67.44 81 THR H C 1
ATOM 1267 O O . THR A 1 86 ? -41.306 -40.363 -36.127 1.00 65.18 81 THR H O 1
ATOM 1278 N N . LEU A 1 87 ? -41.510 -39.755 -33.960 1.00 62.31 82 LEU H N 1
ATOM 1279 C CA . LEU A 1 87 ? -41.349 -41.112 -33.438 1.00 68.58 82 LEU H CA 1
ATOM 1280 C C . LEU A 1 87 ? -42.353 -41.322 -32.314 1.00 66.98 82 LEU H C 1
ATOM 1281 O O . LEU A 1 87 ? -42.255 -40.680 -31.265 1.00 74.55 82 LEU H O 1
ATOM 1297 N N . ASN A 1 88 A -43.299 -42.233 -32.524 1.00 72.45 82 ASN H N 1
ATOM 1298 C CA . ASN A 1 88 A -44.391 -42.457 -31.590 1.00 76.55 82 ASN H CA 1
ATOM 1299 C C . ASN A 1 88 A -44.062 -43.590 -30.619 1.00 75.43 82 ASN H C 1
ATOM 1300 O O . ASN A 1 88 A -43.056 -44.290 -30.750 1.00 71.18 82 ASN H O 1
ATOM 1311 N N . SER A 1 89 B -44.940 -43.762 -29.632 1.00 79.48 82 SER H N 1
ATOM 1312 C CA . SER A 1 89 B -44.859 -44.859 -28.670 1.00 83.86 82 SER H CA 1
ATOM 1313 C C . SER A 1 89 B -43.446 -44.981 -28.101 1.00 77.57 82 SER H C 1
ATOM 1314 O O . SER A 1 89 B -42.785 -46.016 -28.204 1.00 78.74 82 SER H O 1
ATOM 1322 N N . LEU A 1 90 C -42.995 -43.894 -27.484 1.00 81.43 82 LEU H N 1
ATOM 1323 C CA . LEU A 1 90 C -41.608 -43.808 -27.052 1.00 78.11 82 LEU H CA 1
ATOM 1324 C C . LEU A 1 90 C -41.337 -44.731 -25.872 1.00 81.37 82 LEU H C 1
ATOM 1325 O O . LEU A 1 90 C -42.177 -44.904 -24.984 1.00 78.50 82 LEU H O 1
ATOM 1341 N N . THR A 1 91 ? -40.148 -45.326 -25.877 1.00 85.84 83 THR H N 1
ATOM 1342 C CA . THR A 1 91 ? -39.653 -46.152 -24.789 1.00 78.15 83 THR H CA 1
ATOM 1343 C C . THR A 1 91 ? -38.253 -45.679 -24.423 1.00 78.84 83 THR H C 1
ATOM 1344 O O . THR A 1 91 ? -37.607 -44.952 -25.181 1.00 78.39 83 THR H O 1
ATOM 1355 N N . SER A 1 92 ? -37.783 -46.097 -23.246 1.00 79.99 84 SER H N 1
ATOM 1356 C CA . SER A 1 92 ? -36.428 -45.745 -22.841 1.00 77.49 84 SER H CA 1
ATOM 1357 C C . SER A 1 92 ? -35.394 -46.245 -23.839 1.00 75.84 84 SER H C 1
ATOM 1358 O O . SER A 1 92 ? -34.291 -45.692 -23.903 1.00 81.08 84 SER H O 1
ATOM 1366 N N . GLU A 1 93 ? -35.726 -47.276 -24.621 1.00 76.59 85 GLU H N 1
ATOM 1367 C CA . GLU A 1 93 ? -34.830 -47.732 -25.676 1.00 77.22 85 GLU H CA 1
ATOM 1368 C C . GLU A 1 93 ? -34.655 -46.687 -26.769 1.00 73.74 85 GLU H C 1
ATOM 1369 O O . GLU A 1 93 ? -33.729 -46.804 -27.578 1.00 71.41 85 GLU H O 1
ATOM 1381 N N . ASP A 1 94 ? -35.523 -45.677 -26.815 1.00 73.26 86 ASP H N 1
ATOM 1382 C CA . ASP A 1 94 ? -35.418 -44.598 -27.786 1.00 67.26 86 ASP H CA 1
ATOM 1383 C C . ASP A 1 94 ? -34.552 -43.446 -27.294 1.00 67.09 86 ASP H C 1
ATOM 1384 O O . ASP A 1 94 ? -34.323 -42.496 -28.049 1.00 63.25 86 ASP H O 1
ATOM 1393 N N . THR A 1 95 ? -34.074 -43.501 -26.053 1.00 66.23 87 THR H N 1
ATOM 1394 C CA . THR A 1 95 ? -33.098 -42.528 -25.580 1.00 66.62 87 THR H CA 1
ATOM 1395 C C . THR A 1 95 ? -31.832 -42.634 -26.418 1.00 62.84 87 THR H C 1
ATOM 1396 O O . THR A 1 95 ? -31.246 -43.715 -26.531 1.00 62.10 87 THR H O 1
ATOM 1407 N N . ALA A 1 96 ? -31.407 -41.519 -27.008 1.00 59.45 88 ALA H N 1
ATOM 1408 C CA . ALA A 1 96 ? -30.261 -41.575 -27.907 1.00 62.16 88 ALA H CA 1
ATOM 1409 C C . ALA A 1 96 ? -29.916 -40.176 -28.392 1.00 61.10 88 ALA H C 1
ATOM 1410 O O . ALA A 1 96 ? -30.709 -39.239 -28.266 1.00 59.18 88 ALA H O 1
ATOM 1417 N N . VAL A 1 97 ? -28.712 -40.049 -28.943 1.00 55.97 89 VAL H N 1
ATOM 1418 C CA . VAL A 1 97 ? -28.332 -38.867 -29.706 1.00 54.47 89 VAL H CA 1
ATOM 1419 C C . VAL A 1 97 ? -28.829 -39.061 -31.132 1.00 55.33 89 VAL H C 1
ATOM 1420 O O . VAL A 1 97 ? -28.512 -40.066 -31.779 1.00 50.13 89 VAL H O 1
ATOM 1433 N N . TYR A 1 98 ? -29.620 -38.111 -31.615 1.00 52.48 90 TYR H N 1
ATOM 1434 C CA . TYR A 1 98 ? -30.186 -38.153 -32.954 1.00 51.16 90 TYR H CA 1
ATOM 1435 C C . TYR A 1 98 ? -29.388 -37.216 -33.851 1.00 53.33 90 TYR H C 1
ATOM 1436 O O . TYR A 1 98 ? -29.250 -36.023 -33.549 1.00 54.20 90 TYR H O 1
ATOM 1454 N N . TYR A 1 99 ? -28.833 -37.772 -34.924 1.00 46.34 91 TYR H N 1
ATOM 1455 C CA . TYR A 1 99 ? -28.087 -37.032 -35.924 1.00 50.32 91 TYR H CA 1
ATOM 1456 C C . TYR A 1 99 ? -28.944 -36.861 -37.170 1.00 48.95 91 TYR H C 1
ATOM 1457 O O . TYR A 1 99 ? -29.462 -37.844 -37.718 1.00 46.84 91 TYR H O 1
ATOM 1475 N N . CYS A 1 100 ? -29.091 -35.616 -37.6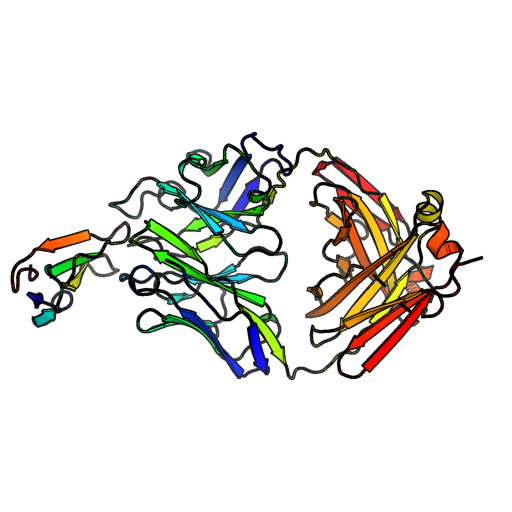03 1.00 46.35 92 CYS H N 1
ATOM 1476 C CA . CYS A 1 100 ? -29.544 -35.337 -38.955 1.00 50.59 92 CYS H CA 1
ATOM 1477 C C . CYS A 1 100 ? -28.419 -35.659 -39.932 1.00 45.66 92 CYS H C 1
ATOM 1478 O O . CYS A 1 100 ? -27.245 -35.399 -39.655 1.00 45.90 92 CYS H O 1
ATOM 1485 N N . THR A 1 101 ? -28.773 -36.252 -41.067 1.00 43.62 93 THR H N 1
ATOM 1486 C CA . THR A 1 101 ? -27.806 -36.587 -42.099 1.00 45.09 93 THR H CA 1
ATOM 1487 C C . THR A 1 101 ? -28.330 -36.125 -43.448 1.00 50.73 93 THR H C 1
ATOM 1488 O O . THR A 1 101 ? -29.539 -36.042 -43.669 1.00 43.00 93 THR H O 1
ATOM 1499 N N . GLY A 1 102 ? -27.395 -35.831 -44.349 1.00 54.68 94 GLY H N 1
ATOM 1500 C CA . GLY A 1 102 ? -27.736 -35.437 -45.695 1.00 51.03 94 GLY H CA 1
ATOM 1501 C C . GLY A 1 102 ? -26.883 -36.196 -46.690 1.00 52.31 94 GLY H C 1
ATOM 1502 O O . GLY A 1 102 ? -25.817 -36.708 -46.360 1.00 49.03 94 GLY H O 1
ATOM 1506 N N . SER A 1 103 ? -27.370 -36.253 -47.925 1.00 50.66 95 SER H N 1
ATOM 1507 C CA . SER A 1 103 ? -26.686 -36.964 -48.991 1.00 42.99 95 SER H CA 1
ATOM 1508 C C . SER A 1 103 ? -26.486 -36.042 -50.184 1.00 51.09 95 SER H C 1
ATOM 1509 O O . SER A 1 103 ? -27.218 -35.068 -50.377 1.00 54.19 95 SER H O 1
ATOM 1517 N N . GLY A 1 104 ? -25.472 -36.361 -50.983 1.00 40.50 96 GLY H N 1
ATOM 1518 C CA . GLY A 1 104 ? -25.228 -35.650 -52.221 1.00 41.37 96 GLY H CA 1
ATOM 1519 C C . GLY A 1 104 ? -25.181 -36.606 -53.394 1.00 42.72 96 GLY H C 1
ATOM 1520 O O . GLY A 1 104 ? -24.240 -36.578 -54.194 1.00 43.56 96 GLY H O 1
ATOM 1524 N N . ASP A 1 105 ? -26.1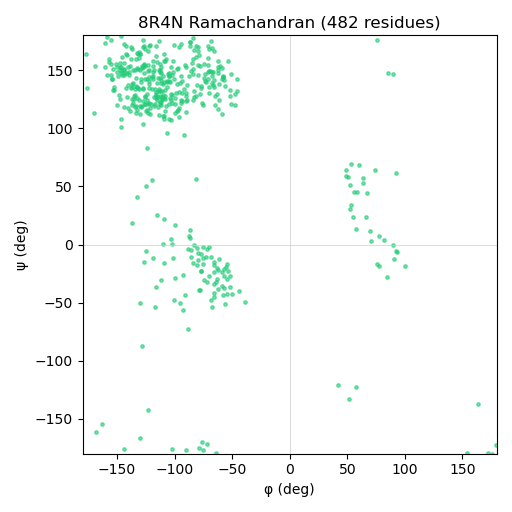90 -37.465 -53.498 1.00 38.18 97 ASP H N 1
ATOM 1525 C CA . ASP A 1 105 ? -26.197 -38.487 -54.533 1.00 39.80 97 ASP H CA 1
ATOM 1526 C C . ASP A 1 105 ? -26.334 -37.856 -55.914 1.00 43.35 97 ASP H C 1
ATOM 1527 O O . ASP A 1 105 ? -26.979 -36.819 -56.090 1.00 42.99 97 ASP H O 1
ATOM 1536 N N . THR A 1 106 ? -25.722 -38.505 -56.903 1.00 39.27 98 THR H N 1
ATOM 1537 C CA . THR A 1 106 ? -25.760 -38.040 -58.284 1.00 40.45 98 THR H CA 1
ATOM 1538 C C . THR A 1 106 ? -26.453 -39.019 -59.217 1.00 42.41 98 THR H C 1
ATOM 1539 O O . THR A 1 106 ? -27.381 -38.629 -59.934 1.00 43.94 98 THR H O 1
ATOM 1550 N N . TYR A 1 107 ? -26.031 -40.280 -59.232 1.00 41.93 99 TYR H N 1
ATOM 1551 C CA . TYR A 1 107 ? -26.515 -41.248 -60.210 1.00 42.02 99 TYR H CA 1
ATOM 1552 C C . TYR A 1 107 ? -27.283 -42.407 -59.598 1.00 47.67 99 TYR H C 1
ATOM 1553 O O . TYR A 1 107 ? -28.249 -42.883 -60.201 1.00 42.68 99 TYR H O 1
ATOM 1571 N N . TYR A 1 108 ? -26.886 -42.889 -58.422 1.00 45.14 100 TYR H N 1
ATOM 1572 C CA . TYR A 1 108 ? -27.642 -43.939 -57.758 1.00 42.98 100 TYR H CA 1
ATOM 1573 C C . TYR A 1 108 ? -27.646 -43.708 -56.255 1.00 39.84 100 TYR H C 1
ATOM 1574 O O . TYR A 1 108 ? -26.852 -42.934 -55.714 1.00 41.83 100 TYR H O 1
ATOM 1592 N N . TRP A 1 109 A -28.571 -44.398 -55.596 1.00 41.01 100 TRP H N 1
ATOM 1593 C CA . TRP A 1 109 A -28.765 -44.271 -54.159 1.00 39.91 100 TRP H CA 1
ATOM 1594 C C . TRP A 1 109 A -27.454 -44.455 -53.407 1.00 38.95 100 TRP H C 1
ATOM 1595 O O . TRP A 1 109 A -26.740 -45.441 -53.606 1.00 41.33 100 TRP H O 1
ATOM 1616 N N . ARG A 1 110 B -27.143 -43.487 -52.543 1.00 39.55 100 ARG H N 1
ATOM 1617 C CA . ARG A 1 110 B -25.997 -43.520 -51.639 1.00 42.82 100 ARG H CA 1
ATOM 1618 C C . ARG A 1 110 B -24.655 -43.480 -52.364 1.00 39.28 100 ARG H C 1
ATOM 1619 O O . ARG A 1 110 B -23.639 -43.918 -51.813 1.00 39.17 100 ARG H O 1
ATOM 1640 N N . ASP A 1 111 C -24.607 -42.951 -53.584 1.00 37.89 100 ASP H N 1
ATOM 1641 C CA . ASP A 1 111 C -23.336 -42.799 -54.280 1.00 37.88 100 ASP H CA 1
ATOM 1642 C C . ASP A 1 111 C -22.621 -41.501 -53.926 1.00 37.29 100 ASP H C 1
ATOM 1643 O O . ASP A 1 111 C -21.489 -41.295 -54.375 1.00 37.48 100 ASP H O 1
ATOM 1652 N N . GLY A 1 112 D -23.243 -40.632 -53.128 1.00 38.94 100 GLY H N 1
ATOM 1653 C CA . GLY A 1 112 D -22.725 -39.311 -52.859 1.00 41.66 100 GLY H CA 1
ATOM 1654 C C . GLY A 1 112 D -22.297 -39.106 -51.413 1.00 40.37 100 GLY H C 1
ATOM 1655 O O . GLY A 1 112 D -22.465 -39.957 -50.542 1.00 40.49 100 GLY H O 1
ATOM 1659 N N . ASP A 1 113 E -21.730 -37.924 -51.175 1.00 38.21 100 ASP H N 1
ATOM 1660 C CA . ASP A 1 113 E -21.192 -37.601 -49.861 1.00 41.20 100 ASP H CA 1
ATOM 1661 C C . ASP A 1 113 E -22.287 -37.658 -48.804 1.00 43.43 100 ASP H C 1
ATOM 1662 O O . ASP A 1 113 E -23.473 -37.478 -49.090 1.00 37.90 100 ASP H O 1
ATOM 1671 N N . ARG A 1 114 ? -21.872 -37.923 -47.569 1.00 38.62 101 ARG H N 1
ATOM 1672 C CA . ARG A 1 114 ? -22.772 -37.992 -46.427 1.00 42.90 101 ARG H CA 1
ATOM 1673 C C . ARG A 1 114 ? -22.376 -36.905 -45.440 1.00 42.32 101 ARG H C 1
ATOM 1674 O O . ARG A 1 114 ? -21.248 -36.902 -44.935 1.00 39.95 101 ARG H O 1
ATOM 1695 N N . TYR A 1 115 ? -23.297 -35.986 -45.182 1.00 39.95 102 TYR H N 1
ATOM 1696 C CA . TYR A 1 115 ? -23.098 -34.891 -44.248 1.00 44.83 102 TYR H CA 1
ATOM 1697 C C . TYR A 1 115 ? -23.809 -35.202 -42.940 1.00 45.28 102 TYR H C 1
ATOM 1698 O O . TYR A 1 115 ? -24.874 -35.821 -42.930 1.00 47.82 102 TYR H O 1
ATOM 1716 N N . TRP A 1 116 ? -23.215 -34.750 -41.838 1.00 45.00 103 TRP H N 1
ATOM 1717 C CA . TRP A 1 116 ? -23.700 -35.040 -40.499 1.00 44.11 103 TRP H CA 1
ATOM 1718 C C . TRP A 1 116 ? -23.940 -33.744 -39.741 1.00 51.25 103 TRP H C 1
ATOM 1719 O O . TRP A 1 116 ? -23.173 -32.785 -39.874 1.00 45.61 103 TRP H O 1
ATOM 1740 N N . GLY A 1 117 ? -25.004 -33.722 -38.942 1.00 51.11 104 GLY H N 1
ATOM 1741 C CA . GLY A 1 117 ? -25.187 -32.674 -37.965 1.00 54.54 104 GLY H CA 1
ATOM 1742 C C . GLY A 1 117 ? -24.335 -32.929 -36.737 1.00 54.24 104 GLY H C 1
ATOM 1743 O O . GLY A 1 117 ? -23.540 -33.865 -36.673 1.00 52.94 104 GLY H O 1
ATOM 1747 N N . GLN A 1 118 ? -24.510 -32.070 -35.737 1.00 61.92 105 GLN H N 1
ATOM 1748 C CA . GLN A 1 118 ? -23.788 -32.224 -34.482 1.00 60.97 105 GLN H CA 1
ATOM 1749 C C . GLN A 1 118 ? -24.491 -33.161 -33.508 1.00 52.92 105 GLN H C 1
ATOM 1750 O O . GLN A 1 118 ? -23.886 -33.550 -32.503 1.00 50.42 105 GLN H O 1
ATOM 1764 N N . GLY A 1 119 ? -25.730 -33.538 -33.783 1.00 49.63 106 GLY H N 1
ATOM 1765 C CA . GLY A 1 119 ? -26.458 -34.446 -32.910 1.00 51.09 106 GLY H CA 1
ATOM 1766 C C . GLY A 1 119 ? -27.157 -33.723 -31.777 1.00 55.17 106 GLY H C 1
ATOM 1767 O O . GLY A 1 119 ? -26.694 -32.705 -31.263 1.00 58.44 106 GLY H O 1
ATOM 1771 N N . ILE A 1 120 ? -28.306 -34.267 -31.378 1.00 56.15 107 ILE H N 1
ATOM 1772 C CA . ILE A 1 120 ? -29.086 -33.737 -30.263 1.00 53.61 107 ILE H CA 1
ATOM 1773 C C . ILE A 1 120 ? -29.513 -34.908 -29.389 1.00 54.63 107 ILE H C 1
ATOM 1774 O O . ILE A 1 120 ? -30.060 -35.892 -29.893 1.00 54.05 107 ILE H O 1
ATOM 1790 N N . LEU A 1 121 ? -29.256 -34.811 -28.088 1.00 60.72 108 LEU H N 1
ATOM 1791 C CA . LEU A 1 121 ? -29.598 -35.896 -27.178 1.00 58.67 108 LEU H CA 1
ATOM 1792 C C . LEU A 1 121 ? -31.065 -35.804 -26.776 1.00 63.35 108 LEU H C 1
ATOM 1793 O O . LEU A 1 121 ? -31.523 -34.759 -26.304 1.00 62.33 108 LEU H O 1
ATOM 1809 N N . VAL A 1 122 ? -31.798 -36.900 -26.961 1.00 62.88 109 VAL H N 1
ATOM 1810 C CA . VAL A 1 122 ? -33.178 -37.025 -26.512 1.00 68.53 109 VAL H CA 1
ATOM 1811 C C . VAL A 1 122 ? -33.229 -38.130 -25.467 1.00 65.08 109 VAL H C 1
ATOM 1812 O O . VAL A 1 122 ? -32.780 -39.256 -25.721 1.00 68.09 109 VAL H O 1
ATOM 1825 N N . THR A 1 123 ? -33.770 -37.803 -24.298 1.00 69.96 110 THR H N 1
ATOM 1826 C CA . THR A 1 123 ? -33.863 -38.721 -23.170 1.00 68.50 110 THR H CA 1
ATOM 1827 C C . THR A 1 123 ? -35.330 -39.038 -22.917 1.00 71.12 110 THR H C 1
ATOM 1828 O O . THR A 1 123 ? -36.131 -38.130 -22.667 1.00 75.02 110 THR H O 1
ATOM 1839 N N . VAL A 1 124 ? -35.678 -40.317 -22.989 1.00 76.27 111 VAL H N 1
ATOM 1840 C CA . VAL A 1 124 ? -37.040 -40.784 -22.757 1.00 75.60 111 VAL H CA 1
ATOM 1841 C C . VAL A 1 124 ? -37.123 -41.243 -21.308 1.00 77.95 111 VAL H C 1
ATOM 1842 O O . VAL A 1 124 ? -36.547 -42.272 -20.938 1.00 77.21 111 VAL H O 1
ATOM 1855 N N . SER A 1 125 ? -37.837 -40.483 -20.481 1.00 82.87 112 SER H N 1
ATOM 1856 C CA . SER A 1 125 ? -37.955 -40.807 -19.067 1.00 83.39 112 SER H CA 1
ATOM 1857 C C . SER A 1 125 ? -39.168 -40.095 -18.490 1.00 85.61 112 SER H C 1
ATOM 1858 O O . SER A 1 125 ? -39.577 -39.039 -18.979 1.00 87.50 112 SER H O 1
ATOM 1866 N N . SER A 1 126 ? -39.737 -40.688 -17.442 1.00 87.68 113 SER H N 1
ATOM 1867 C CA . SER A 1 126 ? -40.874 -40.112 -16.739 1.00 95.21 113 SER H CA 1
ATOM 1868 C C . SER A 1 126 ? -40.453 -39.159 -15.626 1.00 93.71 113 SER H C 1
ATOM 1869 O O . SER A 1 126 ? -41.308 -38.702 -14.862 1.00 95.35 113 SER H O 1
ATOM 1877 N N . ALA A 1 127 ? -39.164 -38.855 -15.518 1.00 102.49 114 ALA H N 1
ATOM 1878 C CA . ALA A 1 127 ? -38.670 -37.924 -14.518 1.00 98.47 114 ALA H CA 1
ATOM 1879 C C . ALA A 1 127 ? -38.745 -36.493 -15.044 1.00 101.71 114 ALA H C 1
ATOM 1880 O O . ALA A 1 127 ? -39.071 -36.243 -16.207 1.00 101.96 114 ALA H O 1
ATOM 1887 N N . SER A 1 128 ? -38.436 -35.546 -14.165 1.00 101.35 115 SER H N 1
ATOM 1888 C CA . SER A 1 128 ? -38.481 -34.130 -14.490 1.00 109.45 115 SER H CA 1
ATOM 1889 C C . SER A 1 128 ? -37.109 -33.506 -14.271 1.00 104.74 115 SER H C 1
ATOM 1890 O O . SER A 1 128 ? -36.194 -34.127 -13.724 1.00 97.12 115 SER H O 1
ATOM 1898 N N . THR A 1 129 ? -36.981 -32.254 -14.707 1.00 102.97 116 THR H N 1
ATOM 1899 C CA . THR A 1 129 ? -35.694 -31.576 -14.654 1.00 104.88 116 THR H CA 1
ATOM 1900 C C . THR A 1 129 ? -35.173 -31.521 -13.224 1.00 106.98 116 THR H C 1
ATOM 1901 O O . THR A 1 129 ? -35.938 -31.370 -12.267 1.00 109.57 116 THR H O 1
ATOM 1912 N N . THR A 1 130 ? -33.856 -31.649 -13.085 1.00 108.41 117 THR H N 1
ATOM 1913 C CA . THR A 1 130 ? -33.167 -31.482 -11.809 1.00 105.73 117 THR H CA 1
ATOM 1914 C C . THR A 1 130 ? -31.954 -30.599 -12.067 1.00 107.14 117 THR H C 1
ATOM 1915 O O . THR A 1 130 ? -31.033 -30.999 -12.786 1.00 100.62 117 THR H O 1
ATOM 1926 N N . ALA A 1 131 ? -31.961 -29.397 -11.500 1.00 102.47 118 ALA H N 1
ATOM 1927 C CA . ALA A 1 131 ? -30.877 -28.463 -11.747 1.00 104.99 118 ALA H CA 1
ATOM 1928 C C . ALA A 1 131 ? -29.596 -28.945 -11.068 1.00 105.46 118 ALA H C 1
ATOM 1929 O O . ALA A 1 131 ? -29.647 -29.606 -10.028 1.00 106.52 118 ALA H O 1
ATOM 1936 N N . PRO A 1 132 ? -28.433 -28.631 -11.633 1.00 103.95 119 PRO H N 1
ATOM 1937 C CA . PRO A 1 132 ? -27.177 -29.045 -11.005 1.00 102.67 119 PRO H CA 1
ATOM 1938 C C . PRO A 1 132 ? -26.797 -28.140 -9.844 1.00 107.97 119 PRO H C 1
ATOM 1939 O O . PRO A 1 132 ? -27.308 -27.030 -9.681 1.00 105.92 119 PRO H O 1
ATOM 1950 N N . LYS A 1 133 ? -25.877 -28.648 -9.028 1.00 109.88 120 LYS H N 1
ATOM 1951 C CA . LYS A 1 133 ? -25.235 -27.875 -7.973 1.00 110.96 120 LYS H CA 1
ATOM 1952 C C . LYS A 1 133 ? -23.752 -27.774 -8.297 1.00 114.58 120 LYS H C 1
ATOM 1953 O O . LYS A 1 133 ? -23.107 -28.787 -8.586 1.00 113.03 120 LYS H O 1
ATOM 1957 N N . VAL A 1 134 ? -23.218 -26.558 -8.264 1.00 115.51 121 VAL H N 1
ATOM 1958 C CA . VAL A 1 134 ? -21.846 -26.292 -8.680 1.00 117.32 121 VAL H CA 1
ATOM 1959 C C . VAL A 1 134 ? -21.005 -26.085 -7.427 1.00 123.90 121 VAL H C 1
ATOM 1960 O O . VAL A 1 134 ? -21.124 -25.057 -6.750 1.00 131.46 121 VAL H O 1
ATOM 1973 N N . PHE A 1 135 ? -20.141 -27.075 -7.113 1.00 124.75 122 PHE H N 1
ATOM 1974 C CA . PHE A 1 135 ? -19.228 -26.949 -5.985 1.00 122.03 122 PHE H CA 1
ATOM 1975 C C . PHE A 1 135 ? -17.806 -26.680 -6.476 1.00 122.27 122 PHE H C 1
ATOM 1976 O O . PHE A 1 135 ? -17.426 -27.131 -7.557 1.00 120.42 122 PHE H O 1
ATOM 1993 N N . PRO A 1 136 ? -16.996 -25.931 -5.735 1.00 126.04 123 PRO H N 1
ATOM 1994 C CA . PRO A 1 136 ? -15.609 -25.712 -6.166 1.00 125.65 123 PRO H CA 1
ATOM 1995 C C . PRO A 1 136 ? -14.763 -26.973 -6.033 1.00 118.86 123 PRO H C 1
ATOM 1996 O O . PRO A 1 136 ? -15.162 -27.984 -5.451 1.00 109.87 123 PRO H O 1
ATOM 2007 N N . LEU A 1 137 ? -13.554 -26.884 -6.595 1.00 122.56 124 LEU H N 1
ATOM 2008 C CA . LEU A 1 137 ? -12.549 -27.940 -6.503 1.00 120.63 124 LEU H CA 1
ATOM 2009 C C . LEU A 1 137 ? -11.195 -27.236 -6.463 1.00 121.64 124 LEU H C 1
ATOM 2010 O O . LEU A 1 137 ? -10.690 -26.797 -7.507 1.00 119.01 124 LEU H O 1
ATOM 2026 N N . ALA A 1 138 ? -10.628 -27.132 -5.260 1.00 122.09 125 ALA H N 1
ATOM 2027 C CA . ALA A 1 138 ? -9.325 -26.529 -5.031 1.00 119.79 125 ALA H CA 1
ATOM 2028 C C . ALA A 1 138 ? -8.624 -27.298 -3.920 1.00 128.48 125 ALA H C 1
ATOM 2029 O O . ALA A 1 138 ? -9.266 -27.790 -2.987 1.00 125.51 125 ALA H O 1
ATOM 2036 N N . SER A 1 139 ? -7.302 -27.403 -4.026 1.00 124.65 126 SER H N 1
ATOM 2037 C CA . SER A 1 139 ? -6.509 -28.137 -3.048 1.00 127.11 126 SER H CA 1
ATOM 2038 C C . SER A 1 139 ? -5.069 -27.643 -3.121 1.00 124.02 126 SER H C 1
ATOM 2039 O O . SER A 1 139 ? -4.728 -26.777 -3.932 1.00 139.63 126 SER H O 1
ATOM 2047 N N . HIS A 1 140 ? -4.224 -28.205 -2.261 1.00 139.96 127 HIS H N 1
ATOM 2048 C CA . HIS A 1 140 ? -2.809 -27.850 -2.222 1.00 122.65 127 HIS H CA 1
ATOM 2049 C C . HIS A 1 140 ? -1.946 -29.087 -1.990 1.00 120.63 127 HIS H C 1
ATOM 2050 O O . HIS A 1 140 ? -1.835 -29.953 -2.859 1.00 117.90 127 HIS H O 1
ATOM 2054 N N . GLY A 1 146 ? 3.951 -29.058 -11.612 1.00 137.76 133 GLY H N 1
ATOM 2055 C CA . GLY A 1 146 ? 4.776 -28.516 -10.549 1.00 179.46 133 GLY H CA 1
ATOM 2056 C C . GLY A 1 146 ? 4.615 -27.018 -10.385 1.00 150.53 133 GLY H C 1
ATOM 2057 O O . GLY A 1 146 ? 4.017 -26.552 -9.415 1.00 158.24 133 GLY H O 1
ATOM 2060 N N . SER A 1 147 ? 5.157 -26.257 -11.338 1.00 146.23 134 SER H N 1
ATOM 2061 C CA . SER A 1 147 ? 5.024 -24.805 -11.320 1.00 154.92 134 SER H CA 1
ATOM 2062 C C . SER A 1 147 ? 3.617 -24.337 -11.666 1.00 151.81 134 SER H C 1
ATOM 2063 O O . SER A 1 147 ? 3.357 -23.129 -11.614 1.00 152.58 134 SER H O 1
ATOM 2071 N N . THR A 1 148 ? 2.715 -25.250 -12.015 1.00 137.13 135 THR H N 1
ATOM 2072 C CA . THR A 1 148 ? 1.336 -24.922 -12.335 1.00 148.21 135 THR H CA 1
ATOM 2073 C C . THR A 1 148 ? 0.405 -25.623 -11.354 1.00 142.68 135 THR H C 1
ATOM 2074 O O . THR A 1 148 ? 0.761 -26.629 -10.733 1.00 126.06 135 THR H O 1
ATOM 2085 N N . VAL A 1 149 ? -0.800 -25.074 -11.224 1.00 139.94 136 VAL H N 1
ATOM 2086 C CA . VAL A 1 149 ? -1.798 -25.572 -10.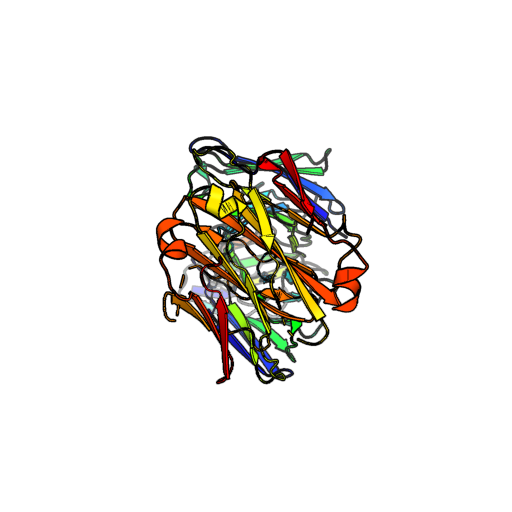290 1.00 132.76 136 VAL H CA 1
ATOM 2087 C C . VAL A 1 149 ? -3.092 -25.844 -11.044 1.00 127.65 136 VAL H C 1
ATOM 2088 O O . VAL A 1 149 ? -3.429 -25.156 -12.013 1.00 127.77 136 VAL H O 1
ATOM 2101 N N . ALA A 1 150 ? -3.824 -26.852 -10.581 1.00 121.58 137 ALA H N 1
ATOM 2102 C CA . ALA A 1 150 ? -5.050 -27.305 -11.222 1.00 124.45 137 ALA H CA 1
ATOM 2103 C C . ALA A 1 150 ? -6.242 -26.964 -10.341 1.00 126.77 137 ALA H C 1
ATOM 2104 O O . ALA A 1 150 ? -6.276 -27.342 -9.165 1.00 126.25 137 ALA H O 1
ATOM 2111 N N . LEU A 1 151 ? -7.217 -26.257 -10.908 1.00 126.81 138 LEU H N 1
ATOM 2112 C CA . LEU A 1 151 ? -8.449 -25.938 -10.198 1.00 124.06 138 LEU H CA 1
ATOM 2113 C C . LEU A 1 151 ? -9.626 -26.392 -11.046 1.00 116.61 138 LEU H C 1
ATOM 2114 O O . LEU A 1 151 ? -9.462 -26.784 -12.202 1.00 112.29 138 LEU H O 1
ATOM 2130 N N . GLY A 1 152 ? -10.822 -26.343 -10.473 1.00 120.16 139 GLY H N 1
ATOM 2131 C CA . GLY A 1 152 ? -11.996 -26.627 -11.278 1.00 116.90 139 GLY H CA 1
ATOM 2132 C C . GLY A 1 152 ? -13.261 -26.544 -10.458 1.00 117.68 139 GLY H C 1
ATOM 2133 O O . GLY A 1 152 ? -13.246 -26.125 -9.304 1.00 122.72 139 GLY H O 1
ATOM 2137 N N . CYS A 1 153 ? -14.368 -26.948 -11.073 1.00 114.25 140 CYS H N 1
ATOM 2138 C CA . CYS A 1 153 ? -15.623 -27.054 -10.343 1.00 115.27 140 CYS H CA 1
ATOM 2139 C C . CYS A 1 153 ? -16.382 -28.300 -10.774 1.00 102.56 140 CYS H C 1
ATOM 2140 O O . CYS A 1 153 ? -16.286 -28.759 -11.920 1.00 102.38 140 CYS H O 1
ATOM 2147 N N . LEU A 1 154 ? -17.127 -28.844 -9.813 1.00 105.48 141 LEU H N 1
ATOM 2148 C CA . LEU A 1 154 ? -17.898 -30.065 -9.974 1.00 102.49 141 LEU H CA 1
ATOM 2149 C C . LEU A 1 154 ? -19.364 -29.705 -10.152 1.00 103.56 141 LEU H C 1
ATOM 2150 O O . LEU A 1 154 ? -19.948 -29.012 -9.309 1.00 108.20 141 LEU H O 1
ATOM 2166 N N . VAL A 1 155 ? -19.948 -30.177 -11.244 1.00 95.40 142 VAL H N 1
ATOM 2167 C CA . VAL A 1 155 ? -21.367 -30.044 -11.526 1.00 96.07 142 VAL H CA 1
ATOM 2168 C C . VAL A 1 155 ? -22.024 -31.337 -11.064 1.00 96.50 142 VAL H C 1
ATOM 2169 O O . VAL A 1 155 ? -21.711 -32.413 -11.585 1.00 95.66 142 VAL H O 1
ATOM 2182 N N . SER A 1 156 ? -22.923 -31.247 -10.082 1.00 95.53 143 SER H N 1
ATOM 2183 C CA . SER A 1 156 ? -23.466 -32.418 -9.410 1.00 93.58 143 SER H CA 1
ATOM 2184 C C . SER A 1 156 ? -24.972 -32.523 -9.591 1.00 97.20 143 SER H C 1
ATOM 2185 O O . SER A 1 156 ? -25.679 -31.509 -9.613 1.00 96.40 143 SER H O 1
ATOM 2193 N N . SER A 1 157 ? -25.450 -33.764 -9.697 1.00 95.37 144 SER H N 1
ATOM 2194 C CA . SER A 1 157 ? -26.851 -34.108 -9.477 1.00 100.60 144 SER H CA 1
ATOM 2195 C C . SER A 1 157 ? -27.775 -33.244 -10.337 1.00 98.73 144 SER H C 1
ATOM 2196 O O . SER A 1 157 ? -28.525 -32.396 -9.851 1.00 95.97 144 SER H O 1
ATOM 2204 N N . TYR A 1 158 ? -27.703 -33.494 -11.642 1.00 93.80 145 TYR H N 1
ATOM 2205 C CA . TYR A 1 158 ? -28.571 -32.834 -12.604 1.00 97.15 145 TYR H CA 1
ATOM 2206 C C . TYR A 1 158 ? -29.254 -33.873 -13.482 1.00 94.88 145 TYR H C 1
ATOM 2207 O O . TYR A 1 158 ? -28.918 -35.060 -13.465 1.00 95.08 145 TYR H O 1
ATOM 2225 N N . PHE A 1 159 ? -30.224 -33.399 -14.259 1.00 93.34 146 PHE H N 1
ATOM 2226 C CA . PHE A 1 159 ? -31.008 -34.237 -15.156 1.00 97.20 146 PHE H CA 1
ATOM 2227 C C . PHE A 1 159 ? -31.954 -33.349 -15.956 1.00 97.42 146 PHE H C 1
ATOM 2228 O O . PHE A 1 159 ? -32.600 -32.464 -15.380 1.00 99.37 146 PHE H O 1
ATOM 2245 N N . PRO A 1 160 ? -32.068 -33.538 -17.280 1.00 106.29 147 PRO H N 1
ATOM 2246 C CA . PRO A 1 160 ? -31.367 -34.514 -18.134 1.00 96.00 147 PRO H CA 1
ATOM 2247 C C . PRO A 1 160 ? -29.894 -34.166 -18.343 1.00 90.01 147 PRO H C 1
ATOM 2248 O O . PRO A 1 160 ? -29.374 -33.242 -17.724 1.00 89.30 147 PRO H O 1
ATOM 2259 N N . GLU A 1 161 ? -29.202 -34.885 -19.229 1.00 96.39 148 GLU H N 1
ATOM 2260 C CA . GLU A 1 161 ? -27.749 -34.820 -19.307 1.00 100.21 148 GLU H CA 1
ATOM 2261 C C . GLU A 1 161 ? -27.172 -33.558 -19.948 1.00 96.44 148 GLU H C 1
ATOM 2262 O O . GLU A 1 161 ? -26.062 -33.159 -19.574 1.00 103.36 148 GLU H O 1
ATOM 2274 N N . PRO A 1 162 ? -27.843 -32.897 -20.915 1.00 90.22 149 PRO H N 1
ATOM 2275 C CA . PRO A 1 162 ? -27.185 -31.755 -21.571 1.00 96.40 149 PRO H CA 1
ATOM 2276 C C . PRO A 1 162 ? -26.782 -30.650 -20.602 1.00 97.70 149 PRO H C 1
ATOM 2277 O O . PRO A 1 162 ? -27.635 -29.978 -20.015 1.00 102.79 149 PRO H O 1
ATOM 2288 N N . VAL A 1 163 ? -25.472 -30.462 -20.433 1.00 100.02 150 VAL H N 1
ATOM 2289 C CA . VAL A 1 163 ? -24.917 -29.402 -19.600 1.00 97.24 150 VAL H CA 1
ATOM 2290 C C . VAL A 1 163 ? -23.659 -28.882 -20.279 1.00 97.97 150 VAL H C 1
ATOM 2291 O O . VAL A 1 163 ? -22.938 -29.630 -20.947 1.00 94.31 150 VAL H O 1
ATOM 2304 N N . THR A 1 164 ? -23.393 -27.588 -20.101 1.00 99.49 151 THR H N 1
ATOM 2305 C CA . THR A 1 164 ? -22.216 -26.952 -20.673 1.00 94.99 151 THR H CA 1
ATOM 2306 C C . THR A 1 164 ? -21.459 -26.199 -19.589 1.00 98.72 151 THR H C 1
ATOM 2307 O O . THR A 1 164 ? -22.040 -25.766 -18.589 1.00 99.24 151 THR H O 1
ATOM 2318 N N . VAL A 1 165 ? -20.152 -26.049 -19.796 1.00 97.17 152 VAL H N 1
ATOM 2319 C CA . VAL A 1 165 ? -19.284 -25.338 -18.866 1.00 99.71 152 VAL H CA 1
ATOM 2320 C C . VAL A 1 165 ? -18.343 -24.444 -19.660 1.00 100.88 152 VAL H C 1
ATOM 2321 O O . VAL A 1 165 ? -17.805 -24.852 -20.695 1.00 100.89 152 VAL H O 1
ATOM 2334 N N . SER A 1 166 ? -18.146 -23.225 -19.169 1.00 102.67 153 SER H N 1
ATOM 2335 C CA . SER A 1 166 ? -17.174 -22.291 -19.715 1.00 110.22 153 SER H CA 1
ATOM 2336 C C . SER A 1 166 ? -16.338 -21.736 -18.569 1.00 114.56 153 SER H C 1
ATOM 2337 O O . SER A 1 166 ? -16.693 -21.866 -17.396 1.00 118.14 153 SER H O 1
ATOM 2345 N N . TRP A 1 167 ? -15.222 -21.100 -18.917 1.00 110.18 154 TRP H N 1
ATOM 2346 C CA . TRP A 1 167 ? -14.294 -20.556 -17.933 1.00 112.80 154 TRP H CA 1
ATOM 2347 C C . TRP A 1 167 ? -14.058 -19.085 -18.234 1.00 109.79 154 TRP H C 1
ATOM 2348 O O . TRP A 1 167 ? -13.590 -18.740 -19.324 1.00 109.89 154 TRP H O 1
ATOM 2369 N N . ASN A 1 168 ? -14.378 -18.225 -17.266 1.00 120.40 155 ASN H N 1
ATOM 2370 C CA . ASN A 1 168 ? -14.222 -16.779 -17.421 1.00 118.12 155 ASN H CA 1
ATOM 2371 C C . ASN A 1 168 ? -14.926 -16.281 -18.680 1.00 119.70 155 ASN H C 1
ATOM 2372 O O . ASN A 1 168 ? -14.469 -15.346 -19.341 1.00 123.95 155 ASN H O 1
ATOM 2383 N N . SER A 1 169 ? -16.048 -16.919 -19.020 1.00 120.44 156 SER H N 1
ATOM 2384 C CA . SER A 1 169 ? -16.887 -16.509 -20.147 1.00 118.83 156 SER H CA 1
ATOM 2385 C C . SER A 1 169 ? -16.169 -16.718 -21.478 1.00 117.46 156 SER H C 1
ATOM 2386 O O . SER A 1 169 ? -16.196 -15.854 -22.356 1.00 121.37 156 SER H O 1
ATOM 2394 N N . GLY A 1 170 ? -15.523 -17.875 -21.630 1.00 115.56 157 GLY H N 1
ATOM 2395 C CA . GLY A 1 170 ? -14.784 -18.193 -22.831 1.00 116.69 157 GLY H CA 1
ATOM 2396 C C . GLY A 1 170 ? -13.435 -17.523 -22.951 1.00 124.46 157 GLY H C 1
ATOM 2397 O O . GLY A 1 170 ? -12.600 -17.984 -23.740 1.00 124.97 157 GLY H O 1
ATOM 2401 N N . ALA A 1 171 ? -13.188 -16.450 -22.195 1.00 124.38 158 ALA H N 1
ATOM 2402 C CA . ALA A 1 171 ? -11.899 -15.772 -22.273 1.00 123.72 158 ALA H CA 1
ATOM 2403 C C . ALA A 1 171 ? -10.747 -16.720 -21.972 1.00 122.07 158 ALA H C 1
ATOM 2404 O O . ALA A 1 171 ? -9.627 -16.503 -22.450 1.00 122.13 158 ALA H O 1
ATOM 2411 N N . LEU A 1 172 ? -10.994 -17.768 -21.189 1.00 125.27 159 LEU H N 1
ATOM 2412 C CA . LEU A 1 172 ? -9.978 -18.759 -20.854 1.00 124.61 159 LEU H CA 1
ATOM 2413 C C . LEU A 1 172 ? -10.293 -20.051 -21.596 1.00 121.42 159 LEU H C 1
ATOM 2414 O O . LEU A 1 172 ? -11.321 -20.688 -21.340 1.00 117.87 159 LEU H O 1
ATOM 2430 N N . THR A 1 173 ? -9.405 -20.430 -22.512 1.00 122.49 160 THR H N 1
ATOM 2431 C CA . THR A 1 173 ? -9.500 -21.700 -23.218 1.00 123.22 160 THR H CA 1
ATOM 2432 C C . THR A 1 173 ? -8.234 -22.537 -23.136 1.00 118.30 160 THR H C 1
ATOM 2433 O O . THR A 1 173 ? -8.290 -23.732 -23.450 1.00 111.12 160 THR H O 1
ATOM 2444 N N . SER A 1 174 ? -7.104 -21.963 -22.731 1.00 125.72 161 SER H N 1
ATOM 2445 C CA . SER A 1 174 ? -5.854 -22.703 -22.660 1.00 118.90 161 SER H CA 1
ATOM 2446 C C . SER A 1 174 ? -5.796 -23.512 -21.370 1.00 116.13 161 SER H C 1
ATOM 2447 O O . SER A 1 174 ? -6.001 -22.973 -20.277 1.00 117.15 161 SER H O 1
ATOM 2455 N N . GLY A 1 175 ? -5.517 -24.806 -21.501 1.00 110.46 162 GLY H N 1
ATOM 2456 C CA . GLY A 1 175 ? -5.401 -25.676 -20.352 1.00 112.52 162 GLY H CA 1
ATOM 2457 C C . GLY A 1 175 ? -6.710 -26.107 -19.734 1.00 108.96 162 GLY H C 1
ATOM 2458 O O . GLY A 1 175 ? -6.693 -26.741 -18.674 1.00 108.37 162 GLY H O 1
ATOM 2462 N N . VAL A 1 176 ? -7.843 -25.786 -20.356 1.00 105.35 163 VAL H N 1
ATOM 2463 C CA . VAL A 1 176 ? -9.151 -26.168 -19.836 1.00 107.97 163 VAL H CA 1
ATOM 2464 C C . VAL A 1 176 ? -9.506 -27.550 -20.360 1.00 93.66 163 VAL H C 1
ATOM 2465 O O . VAL A 1 176 ? -9.174 -27.906 -21.497 1.00 93.70 163 VAL H O 1
ATOM 2478 N N . HIS A 1 177 ? -10.186 -28.334 -19.528 1.00 95.57 164 HIS H N 1
ATOM 2479 C CA . HIS A 1 177 ? -10.726 -29.616 -19.957 1.00 89.13 164 HIS H CA 1
ATOM 2480 C C . HIS A 1 177 ? -12.018 -29.888 -19.205 1.00 82.48 164 HIS H C 1
ATOM 2481 O O . HIS A 1 177 ? -12.043 -29.856 -17.969 1.00 85.56 164 HIS H O 1
ATOM 2495 N N . THR A 1 178 ? -13.084 -30.146 -19.956 1.00 84.57 165 THR H N 1
ATOM 2496 C CA . THR A 1 178 ? -14.372 -30.534 -19.400 1.00 83.06 165 THR H CA 1
ATOM 2497 C C . THR A 1 178 ? -14.558 -32.029 -19.624 1.00 77.83 165 THR H C 1
ATOM 2498 O O . THR A 1 178 ? -14.550 -32.496 -20.769 1.00 82.14 165 THR H O 1
ATOM 2509 N N . PHE A 1 179 ? -14.722 -32.772 -18.538 1.00 77.76 166 PHE H N 1
ATOM 2510 C CA . PHE A 1 179 ? -14.770 -34.219 -18.613 1.00 81.78 166 PHE H CA 1
ATOM 2511 C C . PHE A 1 179 ? -16.155 -34.701 -19.024 1.00 77.29 166 PHE H C 1
ATOM 2512 O O . PHE A 1 179 ? -17.138 -33.963 -18.923 1.00 74.62 166 PHE H O 1
ATOM 2529 N N . PRO A 1 180 ? -16.260 -35.939 -19.499 1.00 86.63 167 PRO H N 1
ATOM 2530 C CA . PRO A 1 180 ? -17.581 -36.538 -19.710 1.00 83.77 167 PRO H CA 1
ATOM 2531 C C . PRO A 1 180 ? -18.298 -36.735 -18.382 1.00 77.26 167 PRO H C 1
ATOM 2532 O O . PRO A 1 180 ? -17.712 -36.653 -17.301 1.00 81.05 167 PRO H O 1
ATOM 2543 N N . SER A 1 181 ? -19.595 -37.001 -18.478 1.00 76.90 168 SER H N 1
ATOM 2544 C CA . SER A 1 181 ? -20.439 -37.113 -17.300 1.00 83.58 168 SER H CA 1
ATOM 2545 C C . SER A 1 181 ? -20.414 -38.531 -16.735 1.00 86.04 168 SER H C 1
ATOM 2546 O O . SER A 1 181 ? -19.879 -39.466 -17.336 1.00 84.53 168 SER H O 1
ATOM 2554 N N . VAL A 1 182 ? -21.003 -38.678 -15.551 1.00 86.27 169 VAL H N 1
ATOM 2555 C CA . VAL A 1 182 ? -21.203 -39.972 -14.914 1.00 93.21 169 VAL H CA 1
ATOM 2556 C C . VAL A 1 182 ? -22.660 -40.074 -14.493 1.00 93.39 169 VAL H C 1
ATOM 2557 O O . VAL A 1 182 ? -23.261 -39.083 -14.063 1.00 99.89 169 VAL H O 1
ATOM 2570 N N . LEU A 1 183 ? -23.226 -41.270 -14.620 1.00 96.75 170 LEU H N 1
ATOM 2571 C CA . LEU A 1 183 ? -24.570 -41.564 -14.139 1.00 104.25 170 LEU H CA 1
ATOM 2572 C C . LEU A 1 183 ? -24.428 -42.343 -12.838 1.00 115.77 170 LEU H C 1
ATOM 2573 O O . LEU A 1 183 ? -24.023 -43.510 -12.847 1.00 120.52 170 LEU H O 1
ATOM 2589 N N . GLN A 1 184 ? -24.733 -41.691 -11.721 1.00 120.20 171 GLN H N 1
ATOM 2590 C CA . GLN A 1 184 ? -24.723 -42.365 -10.433 1.00 121.18 171 GLN H CA 1
ATOM 2591 C C . GLN A 1 184 ? -26.008 -43.164 -10.252 1.00 117.45 171 GLN H C 1
ATOM 2592 O O . GLN A 1 184 ? -27.045 -42.856 -10.848 1.00 114.10 171 GLN H O 1
ATOM 2606 N N . SER A 1 185 ? -25.930 -44.204 -9.417 1.00 121.81 172 SER H N 1
ATOM 2607 C CA . SER A 1 185 ? -27.102 -45.030 -9.146 1.00 126.59 172 SER H CA 1
ATOM 2608 C C . SER A 1 185 ? -28.291 -44.199 -8.684 1.00 116.73 172 SER H C 1
ATOM 2609 O O . SER A 1 185 ? -29.437 -44.645 -8.815 1.00 113.90 172 SER H O 1
ATOM 2617 N N . SER A 1 186 ? -28.044 -43.000 -8.152 1.00 119.67 173 SER H N 1
ATOM 2618 C CA . SER A 1 186 ? -29.130 -42.087 -7.816 1.00 97.25 173 SER H CA 1
ATOM 2619 C C . SER A 1 186 ? -30.029 -41.797 -9.011 1.00 112.87 173 SER H C 1
ATOM 2620 O O . SER A 1 186 ? -31.170 -41.360 -8.824 1.00 109.14 173 SER H O 1
ATOM 2628 N N . GLY A 1 187 ? -29.545 -42.031 -10.229 1.00 118.83 174 GLY H N 1
ATOM 2629 C CA . GLY A 1 187 ? -30.277 -41.696 -11.428 1.00 109.39 174 GLY H CA 1
ATOM 2630 C C . GLY A 1 187 ? -29.960 -40.332 -11.995 1.00 99.05 174 GLY H C 1
ATOM 2631 O O . GLY A 1 187 ? -30.450 -39.999 -13.081 1.00 98.51 174 GLY H O 1
ATOM 2635 N N . LEU A 1 188 ? -29.158 -39.535 -11.297 1.00 101.28 175 LEU H N 1
ATOM 2636 C CA . LEU A 1 188 ? -28.763 -38.212 -11.749 1.00 99.67 175 LEU H CA 1
ATOM 2637 C C . LEU A 1 188 ? -27.356 -38.262 -12.335 1.00 97.24 175 LEU H C 1
ATOM 2638 O O . LEU A 1 188 ? -26.646 -39.266 -12.243 1.00 96.30 175 LEU H O 1
ATOM 2654 N N . TYR A 1 189 ? -26.958 -37.149 -12.940 1.00 93.10 176 TYR H N 1
ATOM 2655 C CA . TYR A 1 189 ? -25.691 -37.040 -13.640 1.00 92.30 176 TYR H CA 1
ATOM 2656 C C . TYR A 1 189 ? -24.780 -36.032 -12.952 1.00 86.81 176 TYR H C 1
ATOM 2657 O O . TYR A 1 189 ? -25.231 -35.128 -12.244 1.00 88.12 176 TYR H O 1
ATOM 2675 N N . SER A 1 190 ? -23.480 -36.186 -13.183 1.00 84.90 177 SER H N 1
ATOM 2676 C CA . SER A 1 190 ? -22.506 -35.231 -12.681 1.00 87.26 177 SER H CA 1
ATOM 2677 C C . SER A 1 190 ? -21.283 -35.255 -13.583 1.00 85.63 177 SER H C 1
ATOM 2678 O O . SER A 1 190 ? -20.973 -36.271 -14.210 1.00 82.73 177 SER H O 1
ATOM 2686 N N . LEU A 1 191 ? -20.600 -34.116 -13.650 1.00 87.13 178 LEU H N 1
ATOM 2687 C CA . LEU A 1 191 ? -19.340 -34.013 -14.370 1.00 85.95 178 LEU H CA 1
ATOM 2688 C C . LEU A 1 191 ? -18.452 -33.014 -13.641 1.00 87.44 178 LEU H C 1
ATOM 2689 O O . LEU A 1 191 ? -18.832 -32.447 -12.613 1.00 88.54 178 LEU H O 1
ATOM 2705 N N . SER A 1 192 ? -17.251 -32.812 -14.173 1.00 73.96 179 SER H N 1
ATOM 2706 C CA . SER A 1 192 ? -16.309 -31.856 -13.614 1.00 84.48 179 SER H CA 1
ATOM 2707 C C . SER A 1 192 ? -15.642 -31.101 -14.750 1.00 84.42 179 SER H C 1
ATOM 2708 O O . SER A 1 192 ? -15.533 -31.606 -15.871 1.00 85.58 179 SER H O 1
ATOM 2716 N N . SER A 1 193 ? -15.200 -29.881 -14.457 1.00 86.63 180 SER H N 1
ATOM 2717 C CA . SER A 1 193 ? -14.412 -29.106 -15.405 1.00 91.18 180 SER H CA 1
ATOM 2718 C C . SER A 1 193 ? -13.208 -28.530 -14.681 1.00 95.84 180 SER H C 1
ATOM 2719 O O . SER A 1 193 ? -13.333 -28.025 -13.562 1.00 95.98 180 SER H O 1
ATOM 2727 N N . MET A 1 194 ? -12.040 -28.613 -15.317 1.00 96.68 181 MET H N 1
ATOM 2728 C CA . MET A 1 194 ? -10.792 -28.205 -14.694 1.00 103.05 181 MET H CA 1
ATOM 2729 C C . MET A 1 194 ? -10.012 -27.296 -15.632 1.00 104.31 181 MET H C 1
ATOM 2730 O O . MET A 1 194 ? -10.248 -27.261 -16.842 1.00 101.96 181 MET H O 1
ATOM 2744 N N . VAL A 1 195 ? -9.075 -26.552 -15.047 1.00 109.66 182 VAL H N 1
ATOM 2745 C CA . VAL A 1 195 ? -8.107 -25.780 -15.813 1.00 113.88 182 VAL H CA 1
ATOM 2746 C C . VAL A 1 195 ? -6.786 -25.764 -15.059 1.00 117.10 182 VAL H C 1
ATOM 2747 O O . VAL A 1 195 ? -6.746 -25.747 -13.821 1.00 118.36 182 VAL H O 1
ATOM 2760 N N . THR A 1 196 ? -5.701 -25.773 -15.829 1.00 122.66 183 THR H N 1
ATOM 2761 C CA . THR A 1 196 ? -4.346 -25.629 -15.318 1.00 126.32 183 THR H CA 1
ATOM 2762 C C . THR A 1 196 ? -3.907 -24.184 -15.510 1.00 128.12 183 THR H C 1
ATOM 2763 O O . THR A 1 196 ? -4.043 -23.630 -16.607 1.00 125.53 183 THR H O 1
ATOM 2774 N N . VAL A 1 197 ? -3.388 -23.579 -14.448 1.00 133.96 184 VAL H N 1
ATOM 2775 C CA . VAL A 1 197 ? -2.977 -22.177 -14.483 1.00 137.93 184 VAL H CA 1
ATOM 2776 C C . VAL A 1 197 ? -1.585 -22.075 -13.878 1.00 141.13 184 VAL H C 1
ATOM 2777 O O . VAL A 1 197 ? -1.111 -23.008 -13.211 1.00 139.58 184 VAL H O 1
ATOM 2790 N N . PRO A 1 198 ? -0.894 -20.958 -14.099 1.00 146.66 185 PRO H N 1
ATOM 2791 C CA . PRO A 1 198 ? 0.416 -20.785 -13.463 1.00 149.56 185 PRO H CA 1
ATOM 2792 C C . PRO A 1 198 ? 0.263 -20.506 -11.977 1.00 155.12 185 PRO H C 1
ATOM 2793 O O . PRO A 1 198 ? -0.645 -19.787 -11.552 1.00 160.06 185 PRO H O 1
ATOM 2804 N N . ALA A 1 199 ? 1.161 -21.098 -11.185 1.00 152.03 186 ALA H N 1
ATOM 2805 C CA . ALA A 1 199 ? 1.103 -20.929 -9.737 1.00 163.96 186 ALA H CA 1
ATOM 2806 C C . ALA A 1 199 ? 0.983 -19.460 -9.352 1.00 168.58 186 ALA H C 1
ATOM 2807 O O . ALA A 1 199 ? 0.205 -19.105 -8.458 1.00 175.73 186 ALA H O 1
ATOM 2814 N N . SER A 1 200 ? 1.741 -18.591 -10.023 1.00 163.85 187 SER H N 1
ATOM 2815 C CA . SER A 1 200 ? 1.708 -17.167 -9.699 1.00 176.29 187 SER H CA 1
ATOM 2816 C C . SER A 1 200 ? 0.290 -16.615 -9.796 1.00 170.17 187 SER H C 1
ATOM 2817 O O . SER A 1 200 ? -0.208 -15.979 -8.858 1.00 174.36 187 SER H O 1
ATOM 2825 N N . SER A 1 201 ? -0.383 -16.863 -10.924 1.00 165.35 188 SER H N 1
ATOM 2826 C CA . SER A 1 201 ? -1.741 -16.363 -11.111 1.00 165.68 188 SER H CA 1
ATOM 2827 C C . SER A 1 201 ? -2.674 -16.779 -9.981 1.00 164.65 188 SER H C 1
ATOM 2828 O O . SER A 1 201 ? -3.758 -16.200 -9.843 1.00 161.46 188 SER H O 1
ATOM 2836 N N . LEU A 1 202 ? -2.286 -17.773 -9.177 1.00 167.30 189 LEU H N 1
ATOM 2837 C CA . LEU A 1 202 ? -3.100 -18.160 -8.031 1.00 173.45 189 LEU H CA 1
ATOM 2838 C C . LEU A 1 202 ? -3.435 -16.956 -7.158 1.00 164.95 189 LEU H C 1
ATOM 2839 O O . LEU A 1 202 ? -4.538 -16.867 -6.606 1.00 167.26 189 LEU H O 1
ATOM 2843 N N . LYS A 1 203 ? -2.496 -16.017 -7.024 1.00 164.75 190 LYS H N 1
ATOM 2844 C CA . LYS A 1 203 ? -2.678 -14.829 -6.198 1.00 156.89 190 LYS H CA 1
ATOM 2845 C C . LYS A 1 203 ? -2.676 -13.552 -7.033 1.00 153.79 190 LYS H C 1
ATOM 2846 O O . LYS A 1 203 ? -2.352 -12.476 -6.527 1.00 160.33 190 LYS H O 1
ATOM 2850 N N . SER A 1 204 ? -3.039 -13.656 -8.312 1.00 158.51 191 SER H N 1
ATOM 2851 C CA . SER A 1 204 ? -3.032 -12.502 -9.202 1.00 155.19 191 SER H CA 1
ATOM 2852 C C . SER A 1 204 ? -4.353 -12.376 -9.952 1.00 152.98 191 SER H C 1
ATOM 2853 O O . SER A 1 204 ? -4.958 -11.300 -9.974 1.00 157.51 191 SER H O 1
ATOM 2861 N N . GLN A 1 205 ? -4.804 -13.465 -10.569 1.00 150.99 192 GLN H N 1
ATOM 2862 C CA . GLN A 1 205 ? -6.027 -13.480 -11.356 1.00 151.09 192 GLN H CA 1
ATOM 2863 C C . GLN A 1 205 ? -7.087 -14.337 -10.677 1.00 150.34 192 GLN H C 1
ATOM 2864 O O . GLN A 1 205 ? -6.784 -15.243 -9.895 1.00 154.74 192 GLN H O 1
ATOM 2868 N N . THR A 1 206 ? -8.344 -14.037 -10.990 1.00 151.01 193 THR H N 1
ATOM 2869 C CA . THR A 1 206 ? -9.487 -14.781 -10.484 1.00 148.87 193 THR H CA 1
ATOM 2870 C C . THR A 1 206 ? -10.061 -15.651 -11.595 1.00 145.63 193 THR H C 1
ATOM 2871 O O . THR A 1 206 ? -10.037 -15.279 -12.773 1.00 144.39 193 THR H O 1
ATOM 2882 N N . TYR A 1 207 ? -10.578 -16.817 -11.210 1.00 140.13 194 TYR H N 1
ATOM 2883 C CA . TYR A 1 207 ? -11.079 -17.809 -12.154 1.00 136.45 194 TYR H CA 1
ATOM 2884 C C . TYR A 1 207 ? -12.443 -18.291 -11.685 1.00 134.33 194 TYR H C 1
ATOM 2885 O O . TYR A 1 207 ? -12.554 -18.906 -10.620 1.00 130.48 194 TYR H O 1
ATOM 2903 N N . ILE A 1 208 ? -13.474 -18.016 -12.481 1.00 140.29 195 ILE H N 1
ATOM 2904 C CA . ILE A 1 208 ? -14.834 -18.461 -12.207 1.00 137.88 195 ILE H CA 1
ATOM 2905 C C . ILE A 1 208 ? -15.291 -19.340 -13.363 1.00 130.75 195 ILE H C 1
ATOM 2906 O O . ILE A 1 208 ? -14.935 -19.090 -14.520 1.00 128.17 195 ILE H O 1
ATOM 2910 N N . CYS A 1 209 ? -16.072 -20.370 -13.050 1.00 129.82 196 CYS H N 1
ATOM 2911 C CA . CYS A 1 209 ? -16.650 -21.240 -14.065 1.00 129.85 196 CYS H CA 1
ATOM 2912 C C . CYS A 1 209 ? -18.140 -20.961 -14.202 1.00 129.01 196 CYS H C 1
ATOM 2913 O O . CYS A 1 209 ? -18.844 -20.758 -13.206 1.00 129.96 196 CYS H O 1
ATOM 2920 N N . ASN A 1 210 ? -18.608 -20.965 -15.446 1.00 126.68 197 ASN H N 1
ATOM 2921 C CA . ASN A 1 210 ? -19.997 -20.692 -15.790 1.00 126.84 197 ASN H CA 1
ATOM 2922 C C . ASN A 1 210 ? -20.627 -21.993 -16.268 1.00 116.29 197 ASN H C 1
ATOM 2923 O O . ASN A 1 210 ? -20.284 -22.498 -17.343 1.00 113.26 197 ASN H O 1
ATOM 2934 N N . VAL A 1 211 ? -21.533 -22.532 -15.466 1.00 116.11 198 VAL H N 1
ATOM 2935 C CA . VAL A 1 211 ? -22.250 -23.758 -15.783 1.00 113.37 198 VAL H CA 1
ATOM 2936 C C . VAL A 1 211 ? -23.605 -23.397 -16.367 1.00 115.15 198 VAL H C 1
ATOM 2937 O O . VAL A 1 211 ? -24.198 -22.363 -16.032 1.00 117.37 198 VAL H O 1
ATOM 2950 N N . ALA A 1 212 ? -24.116 -24.273 -17.228 1.00 111.23 199 ALA H N 1
ATOM 2951 C CA . ALA A 1 212 ? -25.405 -24.053 -17.868 1.00 108.50 199 ALA H CA 1
ATOM 2952 C C . ALA A 1 212 ? -26.122 -25.382 -18.032 1.00 111.99 199 ALA H C 1
ATOM 2953 O O . ALA A 1 212 ? -25.614 -26.283 -18.709 1.00 104.82 199 ALA H O 1
ATOM 2960 N N . HIS A 1 213 ? -27.294 -25.503 -17.399 1.00 113.97 200 HIS H N 1
ATOM 2961 C CA . HIS A 1 213 ? -28.231 -26.594 -17.644 1.00 109.88 200 HIS H CA 1
ATOM 2962 C C . HIS A 1 213 ? -29.394 -26.017 -18.443 1.00 114.73 200 HIS H C 1
ATOM 2963 O O . HIS A 1 213 ? -30.303 -25.400 -17.860 1.00 115.61 200 HIS H O 1
ATOM 2977 N N . PRO A 1 214 ? -29.390 -26.142 -19.775 1.00 118.85 201 PRO H N 1
ATOM 2978 C CA . PRO A 1 214 ? -30.495 -25.561 -20.554 1.00 113.35 201 PRO H CA 1
ATOM 2979 C C . PRO A 1 214 ? -31.831 -26.231 -20.296 1.00 112.79 201 PRO H C 1
ATOM 2980 O O . PRO A 1 214 ? -32.849 -25.538 -20.182 1.00 116.07 201 PRO H O 1
ATOM 2991 N N . ALA A 1 215 ? -31.861 -27.563 -20.197 1.00 112.70 202 ALA H N 1
ATOM 2992 C CA . ALA A 1 215 ? -33.119 -28.256 -19.943 1.00 116.03 202 ALA H CA 1
ATOM 2993 C C . ALA A 1 215 ? -33.790 -27.775 -18.662 1.00 114.81 202 ALA H C 1
ATOM 2994 O O . ALA A 1 215 ? -35.000 -27.965 -18.500 1.00 115.27 202 ALA H O 1
ATOM 3001 N N . SER A 1 216 ? -33.032 -27.166 -17.750 1.00 116.21 203 SER H N 1
ATOM 3002 C CA . SER A 1 216 ? -33.584 -26.503 -16.577 1.00 116.80 203 SER H CA 1
ATOM 3003 C C . SER A 1 216 ? -33.448 -24.990 -16.653 1.00 119.83 203 SER H C 1
ATOM 3004 O O . SER A 1 216 ? -33.866 -24.294 -15.720 1.00 122.89 203 SER H O 1
ATOM 3012 N N . SER A 1 217 ? -32.873 -24.464 -17.733 1.00 117.87 204 SER H N 1
ATOM 3013 C CA . SER A 1 217 ? -32.661 -23.031 -17.911 1.00 120.69 204 SER H CA 1
ATOM 3014 C C . SER A 1 217 ? -31.881 -22.418 -16.754 1.00 123.59 204 SER H C 1
ATOM 3015 O O . SER A 1 217 ? -31.980 -21.212 -16.505 1.00 122.95 204 SER H O 1
ATOM 3023 N N . THR A 1 218 ? -31.099 -23.218 -16.031 1.00 126.63 205 THR H N 1
ATOM 3024 C CA . THR A 1 218 ? -30.367 -22.729 -14.865 1.00 124.63 205 THR H CA 1
ATOM 3025 C C . THR A 1 218 ? -28.922 -22.465 -15.280 1.00 121.29 205 THR H C 1
ATOM 3026 O O . THR A 1 218 ? -28.183 -23.389 -15.634 1.00 121.13 205 THR H O 1
ATOM 3037 N N . LYS A 1 219 ? -28.538 -21.193 -15.275 1.00 123.08 206 LYS H N 1
ATOM 3038 C CA . LYS A 1 219 ? -27.182 -20.766 -15.592 1.00 120.47 206 LYS H CA 1
ATOM 3039 C C . LYS A 1 219 ? -26.551 -20.226 -14.317 1.00 127.48 206 LYS H C 1
ATOM 3040 O O . LYS A 1 219 ? -27.059 -19.264 -13.730 1.00 131.93 206 LYS H O 1
ATOM 3044 N N . VAL A 1 220 ? -25.454 -20.844 -13.892 1.00 129.16 207 VAL H N 1
ATOM 3045 C CA . VAL A 1 220 ? -24.828 -20.541 -12.613 1.00 133.14 207 VAL H CA 1
ATOM 3046 C C . VAL A 1 220 ? -23.383 -20.132 -12.857 1.00 133.93 207 VAL H C 1
ATOM 3047 O O . VAL A 1 220 ? -22.771 -20.516 -13.858 1.00 131.68 207 VAL H O 1
ATOM 3060 N N . ASP A 1 221 ? -22.840 -19.339 -11.937 1.00 132.46 208 ASP H N 1
ATOM 3061 C CA . ASP A 1 221 ? -21.456 -18.886 -12.009 1.00 137.53 208 ASP H CA 1
ATOM 3062 C C . ASP A 1 221 ? -20.820 -19.066 -10.640 1.00 138.27 208 ASP H C 1
ATOM 3063 O O . ASP A 1 221 ? -21.278 -18.472 -9.659 1.00 144.60 208 ASP H O 1
ATOM 3072 N N . LYS A 1 222 ? -19.772 -19.883 -10.576 1.00 140.37 209 LYS H N 1
ATOM 3073 C CA . LYS A 1 222 ? -19.074 -20.171 -9.331 1.00 135.50 209 LYS H CA 1
ATOM 3074 C C . LYS A 1 222 ? -17.670 -19.587 -9.379 1.00 133.29 209 LYS H C 1
ATOM 3075 O O . LYS A 1 222 ? -17.021 -19.592 -10.429 1.00 133.59 209 LYS H O 1
ATOM 3079 N N . LYS A 1 223 ? -17.211 -19.081 -8.239 1.00 141.98 210 LYS H N 1
ATOM 3080 C CA . LYS A 1 223 ? -15.887 -18.493 -8.107 1.00 140.96 210 LYS H CA 1
ATOM 3081 C C . LYS A 1 223 ? -14.981 -19.425 -7.313 1.00 139.71 210 LYS H C 1
ATOM 3082 O O . LYS A 1 223 ? -15.443 -20.295 -6.569 1.00 142.71 210 LYS H O 1
ATOM 3086 N N . ILE A 1 224 ? -13.677 -19.227 -7.476 1.00 136.01 211 ILE H N 1
ATOM 3087 C CA . ILE A 1 224 ? -12.686 -20.086 -6.840 1.00 145.42 211 ILE H CA 1
ATOM 3088 C C . ILE A 1 224 ? -11.487 -19.259 -6.388 1.00 141.10 211 ILE H C 1
ATOM 3089 O O . ILE A 1 224 ? -10.870 -19.556 -5.364 1.00 119.80 211 ILE H O 1
ATOM 3105 N N . GLN B 2 1 ? -30.064 -59.667 -41.756 1.00 61.76 1 GLN L N 1
ATOM 3106 C CA . GLN B 2 1 ? -28.715 -59.268 -42.250 1.00 70.78 1 GLN L CA 1
ATOM 3107 C C . GLN B 2 1 ? -28.027 -58.308 -41.281 1.00 76.23 1 GLN L C 1
ATOM 3108 O O . GLN B 2 1 ? -28.666 -57.422 -40.711 1.00 77.44 1 GLN L O 1
ATOM 3114 N N . SER B 2 2 ? -26.722 -58.497 -41.099 1.00 60.91 2 SER L N 1
ATOM 3115 C CA . SER B 2 2 ? -25.918 -57.599 -40.284 1.00 61.13 2 SER L CA 1
ATOM 3116 C C . SER B 2 2 ? -24.491 -57.610 -40.810 1.00 65.00 2 SER L C 1
ATOM 3117 O O . SER B 2 2 ? -24.047 -58.576 -41.437 1.00 71.04 2 SER L O 1
ATOM 3125 N N . VAL B 2 3 ? -23.776 -56.518 -40.550 1.00 53.30 4 VAL L N 1
ATOM 3126 C CA . VAL B 2 3 ? -22.370 -56.385 -40.906 1.00 48.01 4 VAL L CA 1
ATOM 3127 C C . VAL B 2 3 ? -21.569 -56.267 -39.619 1.00 49.16 4 VAL L C 1
ATOM 3128 O O . VAL B 2 3 ? -21.988 -55.586 -38.677 1.00 51.43 4 VAL L O 1
ATOM 3141 N N . THR B 2 4 ? -20.422 -56.936 -39.578 1.00 45.49 5 THR L N 1
ATOM 3142 C CA . THR B 2 4 ? -19.599 -56.997 -38.382 1.00 51.13 5 THR L CA 1
ATOM 3143 C C . THR B 2 4 ? -18.201 -56.466 -38.667 1.00 52.31 5 THR L C 1
ATOM 3144 O O . THR B 2 4 ? -17.695 -56.554 -39.790 1.00 41.61 5 THR L O 1
ATOM 3155 N N . GLN B 2 5 ? -17.589 -55.906 -37.631 1.00 46.16 6 GLN L N 1
ATOM 3156 C CA . GLN B 2 5 ? -16.210 -55.455 -37.662 1.00 50.00 6 GLN L CA 1
ATOM 3157 C C . GLN B 2 5 ? -15.592 -55.733 -36.302 1.00 53.42 6 GLN L C 1
ATOM 3158 O O . GLN B 2 5 ? -16.303 -55.751 -35.290 1.00 53.51 6 GLN L O 1
ATOM 3172 N N . PRO B 2 6 ? -14.281 -55.967 -36.244 1.00 46.97 7 PRO L N 1
ATOM 3173 C CA . PRO B 2 6 ? -13.654 -56.256 -34.949 1.00 50.77 7 PRO L CA 1
ATOM 3174 C C . PRO B 2 6 ? -13.797 -55.079 -33.998 1.00 49.65 7 PRO L C 1
ATOM 3175 O O . PRO B 2 6 ? -13.868 -53.919 -34.411 1.00 47.58 7 PRO L O 1
ATOM 3186 N N . ALA B 2 7 ? -13.844 -55.393 -32.705 1.00 46.59 8 ALA L N 1
ATOM 3187 C CA . ALA B 2 7 ? -14.088 -54.361 -31.705 1.00 55.82 8 ALA L CA 1
ATOM 3188 C C . ALA B 2 7 ? -12.891 -53.434 -31.534 1.00 53.82 8 ALA L C 1
ATOM 3189 O O . ALA B 2 7 ? -13.068 -52.246 -31.242 1.00 53.42 8 ALA L O 1
ATOM 3196 N N . SER B 2 8 ? -11.676 -53.948 -31.717 1.00 51.47 9 SER L N 1
ATOM 3197 C CA . SER B 2 8 ? -10.467 -53.215 -31.376 1.00 53.95 9 SER L CA 1
ATOM 3198 C C . SER B 2 8 ? -9.386 -53.472 -32.414 1.00 53.42 9 SER L C 1
ATOM 3199 O O . SER B 2 8 ? -9.301 -54.559 -32.990 1.00 49.57 9 SER L O 1
ATOM 3207 N N . VAL B 2 9 ? -8.560 -52.451 -32.644 1.00 46.70 11 VAL L N 1
ATOM 3208 C CA . VAL B 2 9 ? -7.332 -52.598 -33.415 1.00 52.52 11 VAL L CA 1
ATOM 3209 C C . VAL B 2 9 ? -6.309 -51.622 -32.854 1.00 49.63 11 VAL L C 1
ATOM 3210 O O . VAL B 2 9 ? -6.660 -50.577 -32.300 1.00 49.70 11 VAL L O 1
ATOM 3223 N N . SER B 2 10 ? -5.036 -51.973 -33.003 1.00 50.98 12 SER L N 1
ATOM 3224 C CA . SER B 2 10 ? -3.934 -51.156 -32.524 1.00 51.54 12 SER L CA 1
ATOM 3225 C C 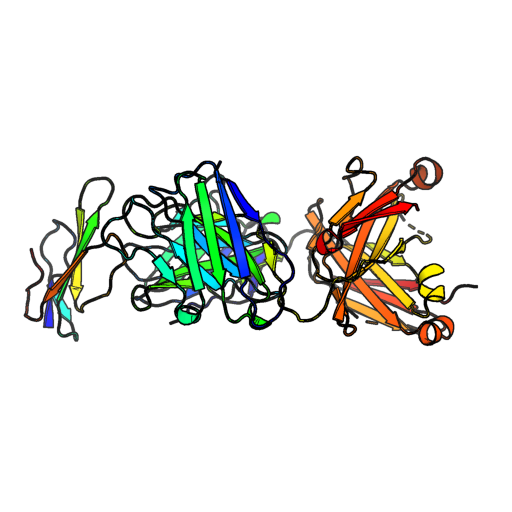. SER B 2 10 ? -2.865 -51.062 -33.602 1.00 56.64 12 SER L C 1
ATOM 3226 O O . SER B 2 10 ? -2.687 -51.982 -34.405 1.00 55.72 12 SER L O 1
ATOM 3234 N N . GLY B 2 11 ? -2.151 -49.946 -33.608 1.00 57.09 13 GLY L N 1
ATOM 3235 C CA . GLY B 2 11 ? -1.088 -49.739 -34.576 1.00 62.77 13 GLY L CA 1
ATOM 3236 C C . GLY B 2 11 ? -0.058 -48.764 -34.056 1.00 54.21 13 GLY L C 1
ATOM 3237 O O . GLY B 2 11 ? -0.379 -47.818 -33.328 1.00 55.42 13 GLY L O 1
ATOM 3241 N N . THR B 2 12 ? 1.193 -49.000 -34.435 1.00 50.50 14 THR L N 1
ATOM 3242 C CA . THR B 2 12 ? 2.272 -48.088 -34.094 1.00 53.22 14 THR L CA 1
ATOM 3243 C C . THR B 2 12 ? 2.268 -46.894 -35.040 1.00 49.18 14 THR L C 1
ATOM 3244 O O . THR B 2 12 ? 1.928 -47.013 -36.221 1.00 43.98 14 THR L O 1
ATOM 3255 N N . LEU B 2 13 ? 2.641 -45.733 -34.502 1.00 52.71 15 LEU L N 1
ATOM 3256 C CA . LEU B 2 13 ? 2.717 -44.512 -35.297 1.00 52.12 15 LEU L CA 1
ATOM 3257 C C . LEU B 2 13 ? 3.460 -44.759 -36.603 1.00 44.76 15 LEU L C 1
ATOM 3258 O O . LEU B 2 13 ? 4.563 -45.312 -36.609 1.00 46.98 15 LEU L O 1
ATOM 3274 N N . GLY B 2 14 ? 2.847 -44.343 -37.712 1.00 44.20 16 GLY L N 1
ATOM 3275 C CA . GLY B 2 14 ? 3.452 -44.461 -39.020 1.00 45.45 16 GLY L CA 1
ATOM 3276 C C . GLY B 2 14 ? 3.144 -45.744 -39.760 1.00 47.27 16 GLY L C 1
ATOM 3277 O O . GLY B 2 14 ? 3.426 -45.830 -40.963 1.00 40.90 16 GLY L O 1
ATOM 3281 N N . GLN B 2 15 ? 2.573 -46.740 -39.091 1.00 44.82 17 GLN L N 1
ATOM 3282 C CA . GLN B 2 15 ? 2.276 -48.007 -39.734 1.00 41.02 17 GLN L CA 1
ATOM 3283 C C . GLN B 2 15 ? 0.951 -47.928 -40.487 1.00 38.41 17 GLN L C 1
ATOM 3284 O O . GLN B 2 15 ? 0.167 -46.987 -40.332 1.00 39.59 17 GLN L O 1
ATOM 3298 N N . THR B 2 16 ? 0.707 -48.934 -41.319 1.00 39.41 18 THR L N 1
ATOM 3299 C CA . THR B 2 16 ? -0.585 -49.092 -41.971 1.00 43.40 18 THR L CA 1
ATOM 3300 C C . THR B 2 16 ? -1.497 -49.936 -41.093 1.00 37.34 18 THR L C 1
ATOM 3301 O O . THR B 2 16 ? -1.068 -50.941 -40.517 1.00 43.58 18 THR L O 1
ATOM 3312 N N . VAL B 2 17 ? -2.755 -49.519 -40.988 1.00 36.18 19 VAL L N 1
ATOM 3313 C CA . VAL B 2 17 ? -3.755 -50.236 -40.206 1.00 35.14 19 VAL L CA 1
ATOM 3314 C C . VAL B 2 17 ? -5.002 -50.413 -41.057 1.00 36.95 19 VAL L C 1
ATOM 3315 O O . VAL B 2 17 ? -5.463 -49.461 -41.695 1.00 36.75 19 VAL L O 1
ATOM 3328 N N . THR B 2 18 ? -5.555 -51.620 -41.061 1.00 35.83 20 THR L N 1
ATOM 3329 C CA . THR B 2 18 ? -6.789 -51.903 -41.781 1.00 36.97 20 THR L CA 1
ATOM 3330 C C . THR B 2 18 ? -7.904 -52.249 -40.804 1.00 34.31 20 THR L C 1
ATOM 3331 O O . THR B 2 18 ? -7.670 -52.891 -39.774 1.00 37.61 20 THR L O 1
ATOM 3342 N N . ILE B 2 19 ? -9.114 -51.810 -41.135 1.00 35.68 21 ILE L N 1
ATOM 3343 C CA . ILE B 2 19 ? -10.321 -52.161 -40.397 1.00 39.33 21 ILE L CA 1
ATOM 3344 C C . ILE B 2 19 ? -11.302 -52.740 -41.403 1.00 40.04 21 ILE L C 1
ATOM 3345 O O . ILE B 2 19 ? -11.663 -52.071 -42.379 1.00 37.88 21 ILE L O 1
ATOM 3361 N N . SER B 2 20 ? -11.722 -53.980 -41.179 1.00 35.73 22 SER L N 1
ATOM 3362 C CA . SER B 2 20 ? -12.552 -54.696 -42.132 1.00 40.31 22 SER L CA 1
ATOM 3363 C C . SER B 2 20 ? -13.953 -54.907 -41.577 1.00 48.65 22 SER L C 1
ATOM 3364 O O . SER B 2 20 ? -14.139 -55.180 -40.387 1.00 46.84 22 SER L O 1
ATOM 3372 N N . CYS B 2 21 ? -14.926 -54.781 -42.469 1.00 41.65 23 CYS L N 1
ATOM 3373 C CA . CYS B 2 21 ? -16.349 -54.867 -42.177 1.00 45.84 23 CYS L CA 1
ATOM 3374 C C . CYS B 2 21 ? -16.905 -55.977 -43.060 1.00 44.56 23 CYS L C 1
ATOM 3375 O O . CYS B 2 21 ? -16.894 -55.862 -44.291 1.00 44.39 23 CYS L O 1
ATOM 3382 N N . SER B 2 22 ? -17.349 -57.065 -42.439 1.00 42.86 24 SER L N 1
ATOM 3383 C CA . SER B 2 22 ? -17.795 -58.250 -43.161 1.00 48.47 24 SER L CA 1
ATOM 3384 C C . SER B 2 22 ? -19.312 -58.217 -43.297 1.00 52.63 24 SER L C 1
ATOM 3385 O O . SER B 2 22 ? -20.031 -58.273 -42.294 1.00 48.44 24 SER L O 1
ATOM 3393 N N . GLY B 2 23 ? -19.792 -58.130 -44.536 1.00 48.97 25 GLY L N 1
ATOM 3394 C CA . GLY B 2 23 ? -21.218 -58.110 -44.798 1.00 50.57 25 GLY L CA 1
ATOM 3395 C C . GLY B 2 23 ? -21.662 -59.212 -45.734 1.00 47.11 25 GLY L C 1
ATOM 3396 O O . GLY B 2 23 ? -21.150 -60.334 -45.671 1.00 53.09 25 GLY L O 1
ATOM 3400 N N . SER B 2 24 ? -22.612 -58.905 -46.614 1.00 48.28 26 SER L N 1
ATOM 3401 C CA . SER B 2 24 ? -23.179 -59.889 -47.522 1.00 50.77 26 SER L CA 1
ATOM 3402 C C . SER B 2 24 ? -23.333 -59.267 -48.901 1.00 49.13 26 SER L C 1
ATOM 3403 O O . SER B 2 24 ? -23.181 -58.055 -49.084 1.00 45.71 26 SER L O 1
ATOM 3411 N N . LYS B 2 25 ? -23.642 -60.116 -49.883 1.00 43.89 27 LYS L N 1
ATOM 3412 C CA . LYS B 2 25 ? -23.853 -59.624 -51.239 1.00 51.71 27 LYS L CA 1
ATOM 3413 C C . LYS B 2 25 ? -25.033 -58.665 -51.323 1.00 55.79 27 LYS L C 1
ATOM 3414 O O . LYS B 2 25 ? -25.098 -57.861 -52.260 1.00 52.65 27 LYS L O 1
ATOM 3433 N N . SER B 2 26 A -25.965 -58.727 -50.369 1.00 46.73 27 SER L N 1
ATOM 3434 C CA . SER B 2 26 A -27.110 -57.828 -50.383 1.00 49.62 27 SER L CA 1
ATOM 3435 C C . SER B 2 26 A -26.751 -56.412 -49.953 1.00 50.49 27 SER L C 1
ATOM 3436 O O . SER B 2 26 A -27.531 -55.489 -50.215 1.00 43.00 27 SER L O 1
ATOM 3444 N N . ASN B 2 27 B -25.595 -56.213 -49.314 1.00 42.95 27 ASN L N 1
ATOM 3445 C CA . ASN B 2 27 B -25.212 -54.878 -48.871 1.00 40.89 27 ASN L CA 1
ATOM 3446 C C . ASN B 2 27 B -23.807 -54.507 -49.341 1.00 40.67 27 ASN L C 1
ATOM 3447 O O . ASN B 2 27 B -23.650 -53.895 -50.403 1.00 38.72 27 ASN L O 1
ATOM 3458 N N . ILE B 2 28 C -22.779 -54.863 -48.568 1.00 36.70 27 ILE L N 1
ATOM 3459 C CA . ILE B 2 28 C -21.422 -54.447 -48.914 1.00 40.67 27 ILE L CA 1
ATOM 3460 C C . ILE B 2 28 C -21.055 -54.927 -50.312 1.00 41.03 27 ILE L C 1
ATOM 3461 O O . ILE B 2 28 C -20.380 -54.220 -51.070 1.00 41.76 27 ILE L O 1
ATOM 3477 N N . GLY B 2 29 D -21.496 -56.123 -50.679 1.00 42.22 27 GLY L N 1
ATOM 3478 C CA . GLY B 2 29 D -21.225 -56.677 -51.985 1.00 41.39 27 GLY L CA 1
ATOM 3479 C C . GLY B 2 29 D -22.208 -56.291 -53.068 1.00 45.29 27 GLY L C 1
ATOM 3480 O O . GLY B 2 29 D -22.103 -56.804 -54.187 1.00 44.06 27 GLY L O 1
ATOM 3484 N N . ASP B 2 30 ? -23.160 -55.407 -52.781 1.00 43.88 28 ASP L N 1
ATOM 3485 C CA . ASP B 2 30 ? -24.117 -54.993 -53.797 1.00 45.01 28 ASP L CA 1
ATOM 3486 C C . ASP B 2 30 ? -23.461 -54.040 -54.789 1.00 47.74 28 ASP L C 1
ATOM 3487 O O . ASP B 2 30 ? -22.633 -53.204 -54.418 1.00 46.59 28 ASP L O 1
ATOM 3496 N N . THR B 2 31 ? -23.841 -54.173 -56.057 1.00 45.00 29 THR L N 1
ATOM 3497 C CA . THR B 2 31 ? -23.382 -53.305 -57.123 1.00 45.83 29 THR L CA 1
ATOM 3498 C C . THR B 2 31 ? -24.586 -52.610 -57.747 1.00 47.55 29 THR L C 1
ATOM 3499 O O . THR B 2 31 ? -25.599 -53.272 -58.011 1.00 49.93 29 THR L O 1
ATOM 3510 N N . PRO B 2 32 ? -24.540 -51.287 -57.989 1.00 44.77 30 PRO L N 1
ATOM 3511 C CA . PRO B 2 32 ? -23.435 -50.337 -57.767 1.00 45.41 30 PRO L CA 1
ATOM 3512 C C . PRO B 2 32 ? -23.041 -50.222 -56.301 1.00 42.38 30 PRO L C 1
ATOM 3513 O O . PRO B 2 32 ? -23.880 -50.332 -55.411 1.00 43.58 30 PRO L O 1
ATOM 3524 N N . THR B 2 33 ? -21.763 -49.973 -56.037 1.00 45.35 31 THR L N 1
ATOM 3525 C CA . THR B 2 33 ? -21.223 -50.094 -54.693 1.00 39.14 31 THR L CA 1
ATOM 3526 C C . THR B 2 33 ? -21.530 -48.864 -53.848 1.00 38.31 31 THR L C 1
ATOM 3527 O O . THR B 2 33 ? -21.414 -47.725 -54.310 1.00 35.04 31 THR L O 1
ATOM 3538 N N . TYR B 2 34 ? -21.926 -49.106 -52.600 1.00 32.84 32 TYR L N 1
ATOM 3539 C CA . TYR B 2 34 ? -21.909 -48.085 -51.562 1.00 39.22 32 TYR L CA 1
ATOM 3540 C C . TYR B 2 34 ? -21.310 -48.690 -50.303 1.00 35.15 32 TYR L C 1
ATOM 3541 O O . TYR B 2 34 ? -21.861 -49.646 -49.747 1.00 36.65 32 TYR L O 1
ATOM 3559 N N . VAL B 2 35 ? -20.193 -48.131 -49.857 1.00 36.77 33 VAL L N 1
ATOM 3560 C CA . VAL B 2 35 ? -19.646 -48.409 -48.537 1.00 36.13 33 VAL L CA 1
ATOM 3561 C C . VAL B 2 35 ? -19.233 -47.079 -47.928 1.00 38.68 33 VAL L C 1
ATOM 3562 O O . VAL B 2 35 ? -18.516 -46.296 -48.561 1.00 39.95 33 VAL L O 1
ATOM 3575 N N . GLY B 2 36 ? -19.697 -46.817 -46.715 1.00 33.20 34 GLY L N 1
ATOM 3576 C CA . GLY B 2 36 ? -19.354 -45.607 -45.986 1.00 34.57 34 GLY L CA 1
ATOM 3577 C C . GLY B 2 36 ? -18.461 -45.945 -44.806 1.00 35.05 34 GLY L C 1
ATOM 3578 O O . GLY B 2 36 ? -18.679 -46.944 -44.120 1.00 37.24 34 GLY L O 1
ATOM 3582 N N . TRP B 2 37 ? -17.449 -45.113 -44.591 1.00 38.09 35 TRP L N 1
ATOM 3583 C CA . TRP B 2 37 ? -16.566 -45.209 -43.436 1.00 35.16 35 TRP L CA 1
ATOM 3584 C C . TRP B 2 37 ? -16.614 -43.879 -42.706 1.00 32.64 35 TRP L C 1
ATOM 3585 O O . TRP B 2 37 ? -16.285 -42.836 -43.292 1.00 36.49 35 TRP L O 1
ATOM 3606 N N . PHE B 2 38 ? -17.026 -43.928 -41.441 1.00 38.02 36 PHE L N 1
ATOM 3607 C CA . PHE B 2 38 ? -17.270 -42.751 -40.622 1.00 43.26 36 PHE L CA 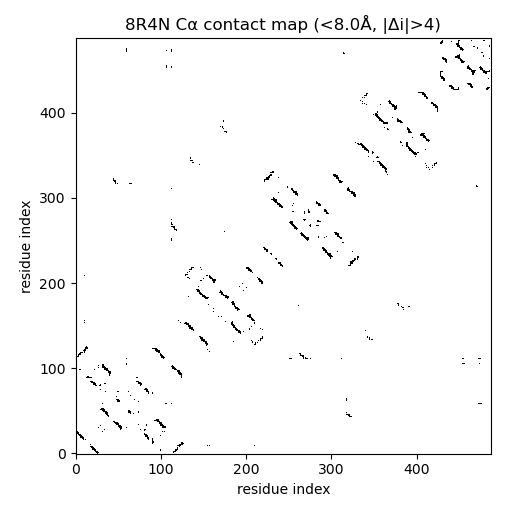1
ATOM 3608 C C . PHE B 2 38 ? -16.402 -42.824 -39.377 1.00 43.61 36 PHE L C 1
ATOM 3609 O O . PHE B 2 38 ? -16.305 -43.876 -38.738 1.00 45.11 36 PHE L O 1
ATOM 3626 N N . GLN B 2 39 ? -15.770 -41.704 -39.043 1.00 42.11 37 GLN L N 1
ATOM 3627 C CA . GLN B 2 39 ? -14.825 -41.623 -37.940 1.00 41.03 37 GLN L CA 1
ATOM 3628 C C . GLN B 2 39 ? -15.444 -40.785 -36.834 1.00 41.78 37 GLN L C 1
ATOM 3629 O O . GLN B 2 39 ? -15.887 -39.659 -37.079 1.00 46.35 37 GLN L O 1
ATOM 3643 N N . GLN B 2 40 ? -15.480 -41.338 -35.623 1.00 43.36 38 GLN L N 1
ATOM 3644 C CA . GLN B 2 40 ? -16.115 -40.695 -34.484 1.00 42.28 38 GLN L CA 1
ATOM 3645 C C . GLN B 2 40 ? -15.102 -40.601 -33.355 1.00 44.38 38 GLN L C 1
ATOM 3646 O O . GLN B 2 40 ? -14.633 -41.626 -32.843 1.00 43.70 38 GLN L O 1
ATOM 3660 N N . ILE B 2 41 ? -14.742 -39.380 -32.999 1.00 50.82 39 ILE L N 1
ATOM 3661 C CA . ILE B 2 41 ? -14.037 -39.139 -31.742 1.00 48.85 39 ILE L CA 1
ATOM 3662 C C . ILE B 2 41 ? -15.058 -39.189 -30.608 1.00 56.36 39 ILE L C 1
ATOM 3663 O O . ILE B 2 41 ? -16.120 -38.558 -30.722 1.00 51.74 39 ILE L O 1
ATOM 3679 N N . PRO B 2 42 ? -14.809 -39.950 -29.543 1.00 56.41 40 PRO L N 1
ATOM 3680 C CA . PRO B 2 42 ? -15.809 -40.073 -28.473 1.00 57.64 40 PRO L CA 1
ATOM 3681 C C . PRO B 2 42 ? -16.408 -38.732 -28.071 1.00 58.32 40 PRO L C 1
ATOM 3682 O O . PRO B 2 42 ? -15.694 -37.754 -27.844 1.00 61.50 40 PRO L O 1
ATOM 3693 N N . GLY B 2 43 ? -17.737 -38.695 -27.980 1.00 59.80 41 GLY L N 1
ATOM 3694 C CA . GLY B 2 43 ? -18.449 -37.511 -27.550 1.00 53.85 41 GLY L CA 1
ATOM 3695 C C . GLY B 2 43 ? -18.830 -36.546 -28.650 1.00 60.70 41 GLY L C 1
ATOM 3696 O O . GLY B 2 43 ? -19.453 -35.517 -28.357 1.00 55.46 41 GLY L O 1
ATOM 3700 N N . THR B 2 44 ? -18.489 -36.838 -29.903 1.00 60.12 42 THR L N 1
ATOM 3701 C CA . THR B 2 44 ? -18.752 -35.930 -31.008 1.00 49.06 42 THR L CA 1
ATOM 3702 C C . THR B 2 44 ? -19.386 -36.689 -32.164 1.00 46.45 42 THR L C 1
ATOM 3703 O O . THR B 2 44 ? -19.355 -37.921 -32.221 1.00 48.99 42 THR L O 1
ATOM 3714 N N . ALA B 2 45 ? -19.963 -35.930 -33.091 1.00 48.47 43 ALA L N 1
ATOM 3715 C CA . ALA B 2 45 ? -20.663 -36.530 -34.212 1.00 44.44 43 ALA L CA 1
ATOM 3716 C C . ALA B 2 45 ? -19.682 -37.264 -35.125 1.00 48.98 43 ALA L C 1
ATOM 3717 O O . ALA B 2 45 ? -18.520 -36.867 -35.248 1.00 46.25 43 ALA L O 1
ATOM 3724 N N . PRO B 2 46 ? -20.122 -38.341 -35.777 1.00 45.61 44 PRO L N 1
ATOM 3725 C CA . PRO B 2 46 ? -19.256 -38.991 -36.765 1.00 42.79 44 PRO L CA 1
ATOM 3726 C C . PRO B 2 46 ? -18.940 -38.051 -37.917 1.00 42.67 44 PRO L C 1
ATOM 3727 O O . PRO B 2 46 ? -19.706 -37.136 -38.231 1.00 43.20 44 PRO L O 1
ATOM 3738 N N . LYS B 2 47 ? -17.790 -38.282 -38.542 1.00 38.19 45 LYS L N 1
ATOM 3739 C CA . LYS B 2 47 ? -17.377 -37.564 -39.738 1.00 39.93 45 LYS L CA 1
ATOM 3740 C C . LYS B 2 47 ? -17.129 -38.569 -40.852 1.00 41.83 45 LYS L C 1
ATOM 3741 O O . LYS B 2 47 ? -16.540 -39.631 -40.625 1.00 37.97 45 LYS L O 1
ATOM 3760 N N . THR B 2 48 ? -17.577 -38.227 -42.055 1.00 36.67 46 THR L N 1
ATOM 3761 C CA . THR B 2 48 ? -17.442 -39.116 -43.200 1.00 38.08 46 THR L CA 1
ATOM 3762 C C . THR B 2 48 ? -16.004 -39.098 -43.705 1.00 36.75 46 THR L C 1
ATOM 3763 O O . THR B 2 48 ? -15.480 -38.040 -44.066 1.00 36.67 46 THR L O 1
ATOM 3774 N N . LEU B 2 49 ? -15.368 -40.268 -43.726 1.00 33.83 47 LEU L N 1
ATOM 3775 C CA . LEU B 2 49 ? -14.085 -40.444 -44.394 1.00 36.05 47 LEU L CA 1
ATOM 3776 C C . LEU B 2 49 ? -14.257 -40.988 -45.805 1.00 33.99 47 LEU L C 1
ATOM 3777 O O . LEU B 2 49 ? -13.700 -40.437 -46.759 1.00 35.70 47 LEU L O 1
ATOM 3793 N N . ILE B 2 50 ? -15.023 -42.067 -45.954 1.00 38.60 48 ILE L N 1
ATOM 3794 C CA . ILE B 2 50 ? -15.233 -42.696 -47.254 1.00 33.04 48 ILE L CA 1
ATOM 3795 C C . ILE B 2 50 ? -16.730 -42.789 -47.499 1.00 37.36 48 ILE L C 1
ATOM 3796 O O . ILE B 2 50 ? -17.500 -43.050 -46.570 1.00 35.37 48 ILE L O 1
ATOM 3812 N N . TYR B 2 51 ? -17.145 -42.581 -48.747 1.00 33.50 49 TYR L N 1
ATOM 3813 C CA . TYR B 2 51 ? -18.557 -42.655 -49.096 1.00 36.23 49 TYR L CA 1
ATOM 3814 C C . TYR B 2 51 ? -18.720 -43.291 -50.469 1.00 33.61 49 TYR L C 1
ATOM 3815 O O . TYR B 2 51 ? -17.749 -43.522 -51.194 1.00 36.04 49 TYR L O 1
ATOM 3833 N N . GLY B 2 52 ? -19.974 -43.585 -50.807 1.00 36.10 50 GLY L N 1
ATOM 3834 C CA . GLY B 2 52 ? -20.304 -44.030 -52.150 1.00 32.62 50 GLY L CA 1
ATOM 3835 C C . GLY B 2 52 ? -19.441 -45.181 -52.618 1.00 32.62 50 GLY L C 1
ATOM 3836 O O . GLY B 2 52 ? -19.232 -46.170 -51.905 1.00 35.48 50 GLY L O 1
ATOM 3840 N N . ASP B 2 53 ? -18.932 -45.055 -53.844 1.00 35.44 51 ASP L N 1
ATOM 3841 C CA . ASP B 2 53 ? -18.113 -46.091 -54.472 1.00 40.39 51 ASP L CA 1
ATOM 3842 C C . ASP B 2 53 ? -16.664 -46.000 -53.983 1.00 36.92 51 ASP L C 1
ATOM 3843 O O . ASP B 2 53 ? -15.715 -45.862 -54.755 1.00 35.28 51 ASP L O 1
ATOM 3852 N N . ASN B 2 54 ? -16.512 -46.079 -52.660 1.00 36.80 52 ASN L N 1
ATOM 3853 C CA . ASN B 2 54 ? -15.205 -46.011 -52.003 1.00 33.11 52 ASN L CA 1
ATOM 3854 C C . ASN B 2 54 ? -14.461 -44.732 -52.385 1.00 40.47 52 ASN L C 1
ATOM 3855 O O . ASN B 2 54 ? -13.264 -44.739 -52.687 1.00 35.24 52 ASN L O 1
ATOM 3866 N N . ARG B 2 55 ? -15.183 -43.618 -52.356 1.00 34.20 53 ARG L N 1
ATOM 3867 C CA . ARG B 2 55 ? -14.605 -42.314 -52.636 1.00 34.77 53 ARG L CA 1
ATOM 3868 C C . ARG B 2 55 ? -14.387 -41.552 -51.334 1.00 40.76 53 ARG L C 1
ATOM 3869 O O . ARG B 2 55 ? -15.081 -41.771 -50.337 1.00 39.07 53 ARG L O 1
ATOM 3890 N N . ARG B 2 56 ? -13.406 -40.656 -51.355 1.00 40.56 54 ARG L N 1
ATOM 3891 C CA . ARG B 2 56 ? -12.941 -39.962 -50.163 1.00 38.32 54 ARG L CA 1
ATOM 3892 C C . ARG B 2 56 ? -13.576 -38.582 -50.066 1.00 39.98 54 ARG L C 1
ATOM 3893 O O . ARG B 2 56 ? -13.677 -37.860 -51.062 1.00 38.31 54 ARG L O 1
ATOM 3914 N N . ALA B 2 57 ? -13.990 -38.217 -48.855 1.00 35.75 55 ALA L N 1
ATOM 3915 C CA . ALA B 2 57 ? -14.696 -36.968 -48.630 1.00 30.65 55 ALA L CA 1
ATOM 3916 C C . ALA B 2 57 ? -13.722 -35.792 -48.565 1.00 35.57 55 ALA L C 1
ATOM 3917 O O . ALA B 2 57 ? -12.505 -35.953 -48.429 1.00 40.19 55 ALA L O 1
ATOM 3924 N N . SER B 2 58 ? -14.288 -34.592 -48.651 1.00 35.95 56 SER L N 1
ATOM 3925 C CA . SER B 2 58 ? -13.488 -33.383 -48.775 1.00 37.78 56 SER L CA 1
ATOM 3926 C C . SER B 2 58 ? -12.706 -33.116 -47.499 1.00 35.27 56 SER L C 1
ATOM 3927 O O . SER B 2 58 ? -13.220 -33.277 -46.388 1.00 39.80 56 SER L O 1
ATOM 3935 N N . GLY B 2 59 ? -11.454 -32.697 -47.668 1.00 34.74 57 GLY L N 1
ATOM 3936 C CA . GLY B 2 59 ? -10.598 -32.409 -46.539 1.00 36.86 57 GLY L CA 1
ATOM 3937 C C . GLY B 2 59 ? -10.171 -33.614 -45.738 1.00 36.26 57 GLY L C 1
ATOM 3938 O O . GLY B 2 59 ? -9.630 -33.448 -44.641 1.00 37.96 57 GLY L O 1
ATOM 3942 N N . VAL B 2 60 ? -10.399 -34.822 -46.245 1.00 33.44 58 VAL L N 1
ATOM 3943 C CA . VAL B 2 60 ? -9.991 -36.048 -45.562 1.00 33.00 58 VAL L CA 1
ATOM 3944 C C . VAL B 2 60 ? -8.584 -36.400 -46.032 1.00 38.95 58 VAL L C 1
ATOM 3945 O O . VAL B 2 60 ? -8.343 -36.468 -47.246 1.00 38.38 58 VAL L O 1
ATOM 3958 N N . PRO B 2 61 ? -7.626 -36.625 -45.129 1.00 36.82 59 PRO L N 1
ATOM 3959 C CA . PRO B 2 61 ? -6.256 -36.915 -45.575 1.00 33.84 59 PRO L CA 1
ATOM 3960 C C . PRO B 2 61 ? -6.206 -38.135 -46.482 1.00 34.51 59 PRO L C 1
ATOM 3961 O O . PRO B 2 61 ? -6.952 -39.100 -46.304 1.00 33.97 59 PRO L O 1
ATOM 3972 N N . ASP B 2 62 ? -5.303 -38.089 -47.464 1.00 39.27 60 ASP L N 1
ATOM 3973 C CA . ASP B 2 62 ? -5.232 -39.151 -48.462 1.00 35.76 60 ASP L CA 1
ATOM 3974 C C . ASP B 2 62 ? -4.716 -40.472 -47.901 1.00 42.19 60 ASP L C 1
ATOM 3975 O O . ASP B 2 62 ? -4.650 -41.453 -48.653 1.00 40.38 60 ASP L O 1
ATOM 3984 N N . ARG B 2 63 ? -4.352 -40.536 -46.618 1.00 37.42 61 ARG L N 1
ATOM 3985 C CA . ARG B 2 63 ? -3.956 -41.810 -46.031 1.00 40.48 61 ARG L CA 1
ATOM 3986 C C . ARG B 2 63 ? -5.146 -42.725 -45.759 1.00 41.61 61 ARG L C 1
ATOM 3987 O O . ARG B 2 63 ? -4.935 -43.909 -45.473 1.00 39.66 61 ARG L O 1
ATOM 4008 N N . PHE B 2 64 ? -6.376 -42.216 -45.846 1.00 35.29 62 PHE L N 1
ATOM 4009 C CA . PHE B 2 64 ? -7.573 -43.041 -45.732 1.00 33.56 62 PHE L CA 1
ATOM 4010 C C . PHE B 2 64 ? -8.025 -43.474 -47.122 1.00 36.18 62 PHE L C 1
ATOM 4011 O O . PHE B 2 64 ? -8.150 -42.640 -48.026 1.00 36.59 62 PHE L O 1
ATOM 4028 N N . SER B 2 65 ? -8.273 -44.771 -47.291 1.00 32.68 63 SER L N 1
ATOM 4029 C CA . SER B 2 65 ? -8.874 -45.254 -48.527 1.00 34.46 63 SER L CA 1
ATOM 4030 C C . SER B 2 65 ? -9.761 -46.448 -48.218 1.00 35.16 63 SER L C 1
ATOM 4031 O O . SER B 2 65 ? -9.542 -47.166 -47.242 1.00 35.73 63 SER L O 1
ATOM 4039 N N . GLY B 2 66 ? -10.770 -46.646 -49.050 1.00 36.23 64 GLY L N 1
ATOM 4040 C CA . GLY B 2 66 ? -11.710 -47.744 -48.885 1.00 34.66 64 GLY L CA 1
ATOM 4041 C C . GLY B 2 66 ? -11.673 -48.667 -50.086 1.00 32.33 64 GLY L C 1
ATOM 4042 O O . GLY B 2 66 ? -11.519 -48.212 -51.221 1.00 38.66 64 GLY L O 1
ATOM 4046 N N . SER B 2 67 ? -11.800 -49.966 -49.828 1.00 35.95 65 SER L N 1
ATOM 4047 C CA . SER B 2 67 ? -11.847 -50.954 -50.896 1.00 38.60 65 SER L CA 1
ATOM 4048 C C . SER B 2 67 ? -12.861 -52.027 -50.532 1.00 34.42 65 SER L C 1
ATOM 4049 O O . SER B 2 67 ? -13.264 -52.157 -49.376 1.00 36.64 65 SER L O 1
ATOM 4057 N N . VAL B 2 68 ? -13.279 -52.795 -51.535 1.00 39.36 66 VAL L N 1
ATOM 4058 C CA . VAL B 2 68 ? -14.219 -53.891 -51.340 1.00 40.46 66 VAL L CA 1
ATOM 4059 C C . VAL B 2 68 ? -13.700 -55.116 -52.076 1.00 39.43 66 VAL L C 1
ATOM 4060 O O . VAL B 2 68 ? -13.233 -55.018 -53.217 1.00 40.96 66 VAL L O 1
ATOM 4073 N N . SER B 2 69 ? -13.782 -56.270 -51.418 1.00 37.73 67 SER L N 1
ATOM 4074 C CA . SER B 2 69 ? -13.455 -57.555 -52.025 1.00 43.85 67 SER L CA 1
ATOM 4075 C C . SER B 2 69 ? -14.534 -58.540 -51.609 1.00 45.52 67 SER L C 1
ATOM 4076 O O . SER B 2 69 ? -14.750 -58.757 -50.411 1.00 42.65 67 SER L O 1
ATOM 4084 N N . GLY B 2 70 ? -15.213 -59.120 -52.589 1.00 47.84 68 GLY L N 1
ATOM 4085 C CA . GLY B 2 70 ? -16.359 -59.958 -52.280 1.00 47.83 68 GLY L CA 1
ATOM 4086 C C . GLY B 2 70 ? -17.375 -59.159 -51.490 1.00 41.01 68 GLY L C 1
ATOM 4087 O O . GLY B 2 70 ? -17.854 -58.107 -51.933 1.00 40.74 68 GLY L O 1
ATOM 4091 N N . ASN B 2 71 ? -17.708 -59.645 -50.295 1.00 46.35 69 ASN L N 1
ATOM 4092 C CA . ASN B 2 71 ? -18.649 -58.973 -49.409 1.00 46.46 69 ASN L CA 1
ATOM 4093 C C . ASN B 2 71 ? -17.960 -58.366 -48.193 1.00 39.17 69 ASN L C 1
ATOM 4094 O O . ASN B 2 71 ? -18.608 -58.136 -47.167 1.00 42.68 69 ASN L O 1
ATOM 4105 N N . THR B 2 72 ? -16.658 -58.104 -48.288 1.00 43.38 70 THR L N 1
ATOM 4106 C CA . THR B 2 72 ? -15.884 -57.518 -47.202 1.00 45.55 70 THR L CA 1
ATOM 4107 C C . THR B 2 72 ? -15.365 -56.157 -47.639 1.00 40.17 70 THR L C 1
ATOM 4108 O O . THR B 2 72 ? -14.736 -56.038 -48.696 1.00 43.17 70 THR L O 1
ATOM 4119 N N . ALA B 2 73 ? -15.622 -55.136 -46.827 1.00 39.27 71 ALA L N 1
ATOM 4120 C CA . ALA B 2 73 ? -15.116 -53.792 -47.074 1.00 41.19 71 ALA L CA 1
ATOM 4121 C C . ALA B 2 73 ? -13.960 -53.512 -46.124 1.00 44.62 71 ALA L C 1
ATOM 4122 O O . ALA B 2 73 ? -13.964 -53.971 -44.983 1.00 39.17 71 ALA L O 1
ATOM 4129 N N . THR B 2 74 ? -12.963 -52.766 -46.593 1.00 41.83 72 THR L N 1
ATOM 4130 C CA . THR B 2 74 ? -11.775 -52.501 -45.791 1.00 38.85 72 THR L CA 1
ATOM 4131 C C . THR B 2 74 ? -11.405 -51.031 -45.883 1.00 38.12 72 THR L C 1
ATOM 4132 O O . THR B 2 74 ? -11.230 -50.494 -46.984 1.00 35.13 72 THR L O 1
ATOM 4143 N N . LEU B 2 75 ? -11.300 -50.391 -44.721 1.00 37.65 73 LEU L N 1
ATOM 4144 C CA . LEU B 2 75 ? -10.686 -49.078 -44.593 1.00 37.97 73 LEU L CA 1
ATOM 4145 C C . LEU B 2 75 ? -9.203 -49.273 -44.311 1.00 36.47 73 LEU L C 1
ATOM 4146 O O . LEU B 2 75 ? -8.837 -49.950 -43.345 1.00 34.64 73 LEU L O 1
ATOM 4162 N N . THR B 2 76 ? -8.357 -48.690 -45.152 1.00 33.75 74 THR L N 1
ATOM 4163 C CA . THR B 2 76 ? -6.916 -48.707 -44.968 1.00 34.17 74 THR L CA 1
ATOM 4164 C C . THR B 2 76 ? -6.457 -47.309 -44.577 1.00 37.83 74 THR L C 1
ATOM 4165 O O . THR B 2 76 ? -6.781 -46.328 -45.260 1.00 37.03 74 THR L O 1
ATOM 4176 N N . ILE B 2 77 ? -5.733 -47.229 -43.466 1.00 35.62 75 ILE L N 1
ATOM 4177 C CA . ILE B 2 77 ? -5.115 -46.007 -42.975 1.00 33.81 75 ILE L CA 1
ATOM 4178 C C . ILE B 2 77 ? -3.618 -46.186 -43.169 1.00 35.17 75 ILE L C 1
ATOM 4179 O O . ILE B 2 77 ? -2.985 -46.981 -42.462 1.00 40.85 75 ILE L O 1
ATOM 4195 N N . SER B 2 78 ? -3.056 -45.466 -44.141 1.00 36.57 76 SER L N 1
ATOM 4196 C CA . SER B 2 78 ? -1.661 -45.637 -44.549 1.00 43.35 76 SER L CA 1
ATOM 4197 C C . SER B 2 78 ? -0.797 -44.665 -43.758 1.00 42.62 76 SER L C 1
ATOM 4198 O O . SER B 2 78 ? -0.616 -43.507 -44.138 1.00 56.06 76 SER L O 1
ATOM 4206 N N . GLY B 2 79 ? -0.243 -45.147 -42.650 1.00 43.31 77 GLY L N 1
ATOM 4207 C CA . GLY B 2 79 ? 0.580 -44.315 -41.795 1.00 43.78 77 GLY L CA 1
ATOM 4208 C C . GLY B 2 79 ? -0.179 -43.631 -40.677 1.00 44.58 77 GLY L C 1
ATOM 4209 O O . GLY B 2 79 ? -0.250 -42.399 -40.626 1.00 43.93 77 GLY L O 1
ATOM 4213 N N . VAL B 2 80 ? -0.780 -44.434 -39.792 1.00 38.06 78 VAL L N 1
ATOM 4214 C CA . VAL B 2 80 ? -1.624 -43.881 -38.745 1.00 44.61 78 VAL L CA 1
ATOM 4215 C C . VAL B 2 80 ? -0.909 -42.771 -37.982 1.00 44.06 78 VAL L C 1
ATOM 4216 O O . VAL B 2 80 ? 0.315 -42.793 -37.795 1.00 43.72 78 VAL L O 1
ATOM 4229 N N . GLN B 2 81 ? -1.685 -41.791 -37.538 1.00 44.19 79 GLN L N 1
ATOM 4230 C CA . GLN B 2 81 ? -1.199 -40.685 -36.732 1.00 51.96 79 GLN L CA 1
ATOM 4231 C C . GLN B 2 81 ? -1.979 -40.645 -35.425 1.00 44.97 79 GLN L C 1
ATOM 4232 O O . GLN B 2 81 ? -3.014 -41.298 -35.275 1.00 42.76 79 GLN L O 1
ATOM 4246 N N . ALA B 2 82 ? -1.465 -39.871 -34.465 1.00 44.58 80 ALA L N 1
ATOM 4247 C CA . ALA B 2 82 ? -2.092 -39.817 -33.147 1.00 54.25 80 ALA L CA 1
ATOM 4248 C C . ALA B 2 82 ? -3.568 -39.445 -33.243 1.00 48.38 80 ALA L C 1
ATOM 4249 O O . ALA B 2 82 ? -4.410 -40.042 -32.562 1.00 49.56 80 ALA L O 1
ATOM 4256 N N . GLU B 2 83 ? -3.904 -38.465 -34.085 1.00 48.50 81 GLU L N 1
ATOM 4257 C CA . GLU B 2 83 ? -5.286 -38.006 -34.175 1.00 50.03 81 GLU L CA 1
ATOM 4258 C C . GLU B 2 83 ? -6.215 -39.046 -34.786 1.00 49.52 81 GLU L C 1
ATOM 4259 O O . GLU B 2 83 ? -7.436 -38.854 -34.749 1.00 48.32 81 GLU L O 1
ATOM 4271 N N . ASP B 2 84 ? -5.676 -40.126 -35.352 1.00 44.37 82 ASP L N 1
ATOM 4272 C CA . ASP B 2 84 ? -6.508 -41.179 -35.920 1.00 46.17 82 ASP L CA 1
ATOM 4273 C C . ASP B 2 84 ? -7.109 -42.093 -34.861 1.00 42.69 82 ASP L C 1
ATOM 4274 O O . ASP B 2 84 ? -7.946 -42.937 -35.200 1.00 42.57 82 ASP L O 1
ATOM 4283 N N . GLU B 2 85 ? -6.706 -41.952 -33.601 1.00 42.98 83 GLU L N 1
ATOM 4284 C CA . GLU B 2 85 ? -7.299 -42.741 -32.528 1.00 48.03 83 GLU L CA 1
ATOM 4285 C C . GLU B 2 85 ? -8.768 -42.371 -32.376 1.00 48.74 83 GLU L C 1
ATOM 4286 O O . GLU B 2 85 ? -9.100 -41.212 -32.106 1.00 49.84 83 GLU L O 1
ATOM 4298 N N . ALA B 2 86 ? -9.651 -43.356 -32.557 1.00 45.61 84 ALA L N 1
ATOM 4299 C CA . ALA B 2 86 ? -11.080 -43.059 -32.646 1.00 45.90 84 ALA L CA 1
ATOM 4300 C C . ALA B 2 86 ? -11.889 -44.312 -32.950 1.00 51.35 84 ALA L C 1
ATOM 4301 O O . ALA B 2 86 ? -11.317 -45.393 -33.107 1.00 46.84 84 ALA L O 1
ATOM 4308 N N . VAL B 2 87 ? -13.212 -44.185 -33.062 1.00 48.22 85 VAL L N 1
ATOM 4309 C CA . VAL B 2 87 ? -14.077 -45.309 -33.401 1.00 46.30 85 VAL L CA 1
ATOM 4310 C C . VAL B 2 87 ? -14.477 -45.189 -34.865 1.00 44.26 85 VAL L C 1
ATOM 4311 O O . VAL B 2 87 ? -14.950 -44.135 -35.305 1.00 42.45 85 VAL L O 1
ATOM 4324 N N . TYR B 2 88 ? -14.298 -46.269 -35.618 1.00 41.12 86 TYR L N 1
ATOM 4325 C CA . TYR B 2 88 ? -14.581 -46.297 -37.045 1.00 38.04 86 TYR L CA 1
ATOM 4326 C C . TYR B 2 88 ? -15.785 -47.191 -37.309 1.00 46.20 86 TYR L C 1
ATOM 4327 O O . TYR B 2 88 ? -15.806 -48.354 -36.886 1.00 46.39 86 TYR L O 1
ATOM 4345 N N . TRP B 2 89 ? -16.788 -46.636 -37.991 1.00 42.24 87 TRP L N 1
ATOM 4346 C CA . TRP B 2 89 ? -18.025 -47.333 -38.315 1.00 42.75 87 TRP L CA 1
ATOM 4347 C C . TRP B 2 89 ? -18.128 -47.527 -39.822 1.00 43.88 87 TRP L C 1
ATOM 4348 O O . TRP B 2 89 ? -17.921 -46.579 -40.590 1.00 41.32 87 TRP L O 1
ATOM 4369 N N . CYS B 2 90 ? -18.460 -48.746 -40.238 1.00 47.06 88 CYS L N 1
ATOM 4370 C CA . CYS B 2 90 ? -18.835 -49.015 -41.617 1.00 39.47 88 CYS L CA 1
ATOM 4371 C C . CYS B 2 90 ? -20.350 -48.946 -41.761 1.00 39.29 88 CYS L C 1
ATOM 4372 O O . CYS B 2 90 ? -21.100 -49.316 -40.853 1.00 40.55 88 CYS L O 1
ATOM 4379 N N . GLY B 2 91 ? -20.790 -48.466 -42.912 1.00 36.86 89 GLY L N 1
ATOM 4380 C CA . GLY B 2 91 ? -22.200 -48.477 -43.252 1.00 38.64 89 GLY L CA 1
ATOM 4381 C C . GLY B 2 91 ? -22.379 -48.923 -44.686 1.00 41.27 89 GLY L C 1
ATOM 4382 O O . GLY B 2 91 ? -21.511 -48.714 -45.535 1.00 39.89 89 GLY L O 1
ATOM 4386 N N . SER B 2 92 ? -23.518 -49.557 -44.950 1.00 42.35 90 SER L N 1
ATOM 4387 C CA . SER B 2 92 ? -23.806 -50.005 -46.307 1.00 40.31 90 SER L CA 1
ATOM 4388 C C . SER B 2 92 ? -25.308 -50.163 -46.468 1.00 40.80 90 SER L C 1
ATOM 4389 O O . SER B 2 92 ? -26.044 -50.297 -45.491 1.00 42.27 90 SER L O 1
ATOM 4397 N N . TRP B 2 93 ? -25.760 -50.144 -47.715 1.00 39.91 91 TRP L N 1
ATOM 4398 C CA . TRP B 2 93 ? -27.182 -50.232 -48.020 1.00 39.51 91 TRP L CA 1
ATOM 4399 C C . TRP B 2 93 ? -27.527 -51.655 -48.429 1.00 40.00 91 TRP L C 1
ATOM 4400 O O . TRP B 2 93 ? -26.899 -52.218 -49.331 1.00 40.06 91 TRP L O 1
ATOM 4421 N N . ASP B 2 94 ? -28.520 -52.231 -47.757 1.00 42.64 92 ASP L N 1
ATOM 4422 C CA . ASP B 2 94 ? -29.011 -53.569 -48.041 1.00 44.08 92 ASP L CA 1
ATOM 4423 C C . ASP B 2 94 ? -30.271 -53.453 -48.888 1.00 47.10 92 ASP L C 1
ATOM 4424 O O . ASP B 2 94 ? -31.258 -52.828 -48.466 1.00 44.14 92 ASP L O 1
ATOM 4433 N N . VAL B 2 95 ? -30.222 -54.057 -50.080 1.00 44.48 93 VAL L N 1
ATOM 4434 C CA . VAL B 2 95 ? -31.320 -53.993 -51.036 1.00 46.29 93 VAL L CA 1
ATOM 4435 C C . VAL B 2 95 ? -32.428 -54.985 -50.712 1.00 48.15 93 VAL L C 1
ATOM 4436 O O . VAL B 2 95 ? -33.544 -54.842 -51.228 1.00 49.08 93 VAL L O 1
ATOM 4449 N N . ASN B 2 96 ? -32.153 -55.994 -49.881 1.00 50.29 94 ASN L N 1
ATOM 4450 C CA . ASN B 2 96 ? -33.192 -56.945 -49.503 1.00 53.35 94 ASN L CA 1
ATOM 4451 C C . ASN B 2 96 ? -34.113 -56.361 -48.440 1.00 55.83 94 ASN L C 1
ATOM 4452 O O . ASN B 2 96 ? -35.329 -56.579 -48.479 1.00 58.94 94 ASN L O 1
ATOM 4463 N N . SER B 2 97 ? -33.554 -55.619 -47.486 1.00 48.16 95 SER L N 1
ATOM 4464 C CA . SER B 2 97 ? -34.338 -54.951 -46.458 1.00 57.93 95 SER L CA 1
ATOM 4465 C C . SER B 2 97 ? -34.504 -53.460 -46.720 1.00 51.88 95 SER L C 1
ATOM 4466 O O . SER B 2 97 ? -35.147 -52.775 -45.919 1.00 51.12 95 SER L O 1
ATOM 4474 N N . ASP B 2 98 A -33.946 -52.945 -47.815 1.00 49.04 95 ASP L N 1
ATOM 4475 C CA . ASP B 2 98 A -34.046 -51.531 -48.166 1.00 47.89 95 ASP L CA 1
ATOM 4476 C C . ASP B 2 98 A -33.655 -50.656 -46.977 1.00 42.92 95 ASP L C 1
ATOM 4477 O O . ASP B 2 98 A -34.432 -49.830 -46.497 1.00 47.06 95 ASP L O 1
ATOM 4486 N N . SER B 2 99 B -32.433 -50.849 -46.489 1.00 48.53 95 SER L N 1
ATOM 4487 C CA . SER B 2 99 B -32.079 -50.146 -45.260 1.00 49.97 95 SER L CA 1
ATOM 4488 C C . SER B 2 99 B -30.572 -50.006 -45.139 1.00 45.57 95 SER L C 1
ATOM 4489 O O . SER B 2 99 B -29.809 -50.775 -45.719 1.00 45.64 95 SER L O 1
ATOM 4497 N N . GLU B 2 100 ? -30.155 -49.014 -44.360 1.00 44.34 96 GLU L N 1
ATOM 4498 C CA . GLU B 2 100 ? -28.744 -48.804 -44.068 1.00 47.21 96 GLU L CA 1
ATOM 4499 C C . GLU B 2 100 ? -28.361 -49.611 -42.833 1.00 46.18 96 GLU L C 1
ATOM 4500 O O . GLU B 2 100 ? -28.985 -49.476 -41.774 1.00 44.67 96 GLU L O 1
ATOM 4512 N N . LEU B 2 101 ? -27.349 -50.458 -42.980 1.00 46.82 97 LEU L N 1
ATOM 4513 C CA . LEU B 2 101 ? -26.808 -51.267 -41.902 1.00 50.61 97 LEU L CA 1
ATOM 4514 C C . LEU B 2 101 ? -25.458 -50.702 -41.491 1.00 43.62 97 LEU L C 1
ATOM 4515 O O . LEU B 2 101 ? -24.631 -50.363 -42.346 1.00 44.93 97 LEU L O 1
ATOM 4531 N N . PHE B 2 102 ? -25.245 -50.598 -40.183 1.00 46.00 98 PHE L N 1
ATOM 4532 C CA . PHE B 2 102 ? -23.979 -50.157 -39.619 1.00 48.89 98 PHE L CA 1
ATOM 4533 C C . PHE B 2 102 ? -23.317 -51.306 -38.871 1.00 48.46 98 PHE L C 1
ATOM 4534 O O . PHE B 2 102 ? -23.992 -52.183 -38.323 1.00 42.42 98 PHE L O 1
ATOM 4551 N N . GLY B 2 103 ? -21.986 -51.291 -38.851 1.00 48.83 99 GLY L N 1
ATOM 4552 C CA . GLY B 2 103 ? -21.248 -52.222 -38.028 1.00 53.51 99 GLY L CA 1
ATOM 4553 C C . GLY B 2 103 ? -21.166 -51.755 -36.587 1.00 48.55 99 GLY L C 1
ATOM 4554 O O . GLY B 2 103 ? -21.536 -50.633 -36.245 1.00 48.54 99 GLY L O 1
ATOM 4558 N N . GLY B 2 104 ? -20.670 -52.643 -35.730 1.00 57.70 100 GLY L N 1
ATOM 4559 C CA . GLY B 2 104 ? -20.546 -52.346 -34.318 1.00 52.63 100 GLY L CA 1
ATOM 4560 C C . GLY B 2 104 ? -19.416 -51.416 -33.941 1.00 47.28 100 GLY L C 1
ATOM 4561 O O . GLY B 2 104 ? -19.271 -51.086 -32.760 1.00 46.89 100 GLY L O 1
ATOM 4565 N N . GLY B 2 105 ? -18.607 -50.990 -34.899 1.00 42.38 101 GLY L N 1
ATOM 4566 C CA . GLY B 2 105 ? -17.541 -50.036 -34.622 1.00 44.71 101 GLY L CA 1
ATOM 4567 C C . GLY B 2 105 ? -16.241 -50.707 -34.223 1.00 41.17 101 GLY L C 1
ATOM 4568 O O . GLY B 2 105 ? -16.214 -51.755 -33.579 1.00 41.83 101 GLY L O 1
ATOM 4572 N N . THR B 2 106 ? -15.133 -50.074 -34.614 1.00 43.87 102 THR L N 1
ATOM 4573 C CA . THR B 2 106 ? -13.790 -50.548 -34.286 1.00 47.28 102 THR L CA 1
ATOM 4574 C C . THR B 2 106 ? -13.014 -49.404 -33.652 1.00 44.28 102 THR L C 1
ATOM 4575 O O . THR B 2 106 ? -12.879 -48.338 -34.259 1.00 45.65 102 THR L O 1
ATOM 4586 N N . HIS B 2 107 ? -12.501 -49.621 -32.442 1.00 44.53 103 HIS L N 1
ATOM 4587 C CA . HIS B 2 107 ? -11.742 -48.599 -31.727 1.00 52.96 103 HIS L CA 1
ATOM 4588 C C . HIS B 2 107 ? -10.262 -48.738 -32.074 1.00 50.22 103 HIS L C 1
ATOM 4589 O O . HIS B 2 107 ? -9.625 -49.738 -31.726 1.00 49.10 103 HIS L O 1
ATOM 4603 N N . LEU B 2 108 ? -9.718 -47.734 -32.757 1.00 49.15 104 LEU L N 1
ATOM 4604 C CA . LEU B 2 108 ? -8.300 -47.678 -33.079 1.00 41.56 104 LEU L CA 1
ATOM 4605 C C . LEU B 2 108 ? -7.586 -46.871 -32.003 1.00 44.49 104 LEU L C 1
ATOM 4606 O O . LEU B 2 108 ? -7.945 -45.712 -31.744 1.00 49.94 104 LEU L O 1
ATOM 4622 N N . THR B 2 109 ? -6.587 -47.495 -31.379 1.00 48.03 105 THR L N 1
ATOM 4623 C CA . THR B 2 109 ? -5.661 -46.847 -30.464 1.00 53.98 105 THR L CA 1
ATOM 4624 C C . THR B 2 109 ? -4.253 -46.941 -31.040 1.00 54.87 105 THR L C 1
ATOM 4625 O O . THR B 2 109 ? -3.924 -47.891 -31.758 1.00 49.13 105 THR L O 1
ATOM 4636 N N . ILE B 2 110 ? -3.421 -45.950 -30.726 1.00 55.96 106 ILE L N 1
ATOM 4637 C CA . ILE B 2 110 ? -2.053 -45.886 -31.231 1.00 59.70 106 ILE L CA 1
ATOM 4638 C C . ILE B 2 110 ? -1.094 -46.267 -30.115 1.00 59.19 106 ILE L C 1
ATOM 4639 O O . ILE B 2 110 ? -1.285 -45.883 -28.954 1.00 74.27 106 ILE L O 1
ATOM 4655 N N . ALA B 2 111 ? -0.058 -47.023 -30.467 1.00 60.94 107 ALA L N 1
ATOM 4656 C CA . ALA B 2 111 ? 0.962 -47.475 -29.534 1.00 67.74 107 ALA L CA 1
ATOM 4657 C C . ALA B 2 111 ? 2.336 -47.002 -29.993 1.00 69.20 107 ALA L C 1
ATOM 4658 O O . ALA B 2 111 ? 2.507 -46.482 -31.098 1.00 74.55 107 ALA L O 1
ATOM 4665 N N . GLY B 2 112 A 3.319 -47.185 -29.116 1.00 79.95 107 GLY L N 1
ATOM 4666 C CA . GLY B 2 112 A 4.694 -46.851 -29.417 1.00 89.11 107 GLY L CA 1
ATOM 4667 C C . GLY B 2 112 A 5.058 -45.402 -29.172 1.00 111.16 107 GLY L C 1
ATOM 4668 O O . GLY B 2 112 A 6.224 -45.106 -28.898 1.00 122.59 107 GLY L O 1
ATOM 4672 N N . GLY B 2 113 ? 4.093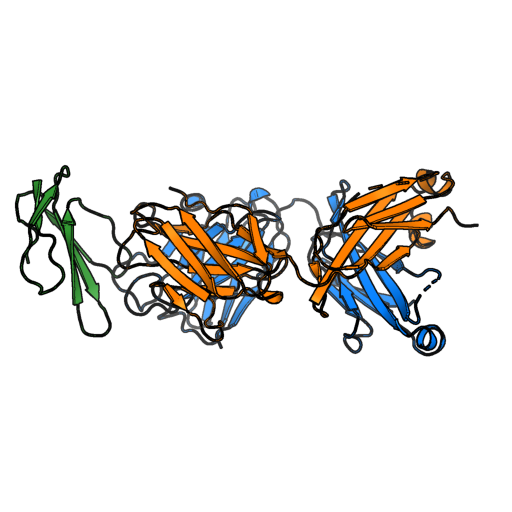 -44.490 -29.269 1.00 108.89 108 GLY L N 1
ATOM 4673 C CA . GLY B 2 113 ? 4.359 -43.091 -29.028 1.00 129.91 108 GLY L CA 1
ATOM 4674 C C . GLY B 2 113 ? 5.027 -42.873 -27.683 1.00 139.11 108 GLY L C 1
ATOM 4675 O O . GLY B 2 113 ? 4.944 -43.716 -26.788 1.00 134.75 108 GLY L O 1
ATOM 4679 N N . PRO B 2 114 ? 5.717 -41.746 -27.514 1.00 136.42 109 PRO L N 1
ATOM 4680 C CA . PRO B 2 114 ? 6.329 -41.459 -26.209 1.00 137.34 109 PRO L CA 1
ATOM 4681 C C . PRO B 2 114 ? 5.296 -41.438 -25.089 1.00 129.95 109 PRO L C 1
ATOM 4682 O O . PRO B 2 114 ? 4.163 -40.980 -25.264 1.00 128.70 109 PRO L O 1
ATOM 4693 N N . THR B 2 115 ? 5.714 -41.920 -23.919 1.00 124.97 110 THR L N 1
ATOM 4694 C CA . THR B 2 115 ? 4.837 -42.052 -22.761 1.00 127.07 110 THR L CA 1
ATOM 4695 C C . THR B 2 115 ? 4.917 -40.797 -21.902 1.00 123.82 110 THR L C 1
ATOM 4696 O O . THR B 2 115 ? 6.011 -40.296 -21.622 1.00 119.32 110 THR L O 1
ATOM 4707 N N . SER B 2 116 ? 3.756 -40.295 -21.489 1.00 115.79 111 SER L N 1
ATOM 4708 C CA . SER B 2 116 ? 3.651 -39.136 -20.615 1.00 113.42 111 SER L CA 1
ATOM 4709 C C . SER B 2 116 ? 3.056 -39.569 -19.282 1.00 105.16 111 SER L C 1
ATOM 4710 O O . SER B 2 116 ? 1.993 -40.197 -19.247 1.00 104.98 111 SER L O 1
ATOM 4718 N N . ALA B 2 117 ? 3.744 -39.236 -18.196 1.00 103.53 112 ALA L N 1
ATOM 4719 C CA . ALA B 2 117 ? 3.284 -39.642 -16.878 1.00 102.04 112 ALA L CA 1
ATOM 4720 C C . ALA B 2 117 ? 1.984 -38.921 -16.529 1.00 95.80 112 ALA L C 1
ATOM 4721 O O . ALA B 2 117 ? 1.796 -37.760 -16.907 1.00 93.29 112 ALA L O 1
ATOM 4728 N N . PRO B 2 118 ? 1.068 -39.575 -15.814 1.00 91.26 113 PRO L N 1
ATOM 4729 C CA . PRO B 2 118 ? -0.198 -38.920 -15.464 1.00 91.18 113 PRO L CA 1
ATOM 4730 C C . PRO B 2 118 ? -0.040 -37.931 -14.320 1.00 92.30 113 PRO L C 1
ATOM 4731 O O . PRO B 2 118 ? 0.623 -38.204 -13.316 1.00 93.68 113 PRO L O 1
ATOM 4742 N N . SER B 2 119 ? -0.663 -36.767 -14.488 1.00 94.96 114 SER L N 1
ATOM 4743 C CA . SER B 2 119 ? -0.755 -35.761 -13.437 1.00 89.95 114 SER L CA 1
ATOM 4744 C C . SER B 2 119 ? -2.075 -35.950 -12.699 1.00 91.75 114 SER L C 1
ATOM 4745 O O . SER B 2 119 ? -3.146 -35.889 -13.313 1.00 90.47 114 SER L O 1
ATOM 4753 N N . VAL B 2 120 ? -1.998 -36.174 -11.390 1.00 94.41 115 VAL L N 1
ATOM 4754 C CA . VAL B 2 120 ? -3.164 -36.459 -10.563 1.00 99.01 115 VAL L CA 1
ATOM 4755 C C . VAL B 2 120 ? -3.476 -35.237 -9.712 1.00 102.56 115 VAL L C 1
ATOM 4756 O O . VAL B 2 120 ? -2.566 -34.569 -9.207 1.00 100.49 115 VAL L O 1
ATOM 4769 N N . SER B 2 121 ? -4.766 -34.950 -9.552 1.00 98.01 116 SER L N 1
ATOM 4770 C CA . SER B 2 121 ? -5.225 -33.886 -8.668 1.00 98.91 116 SER L CA 1
ATOM 4771 C C . SER B 2 121 ? -6.431 -34.400 -7.901 1.00 100.10 116 SER L C 1
ATOM 4772 O O . SER B 2 121 ? -7.439 -34.777 -8.508 1.00 95.59 116 SER L O 1
ATOM 4780 N N . LEU B 2 122 ? -6.327 -34.424 -6.576 1.00 106.08 117 LEU L N 1
ATOM 4781 C CA . LEU B 2 122 ? -7.386 -34.925 -5.711 1.00 106.90 117 LEU L CA 1
ATOM 4782 C C . LEU B 2 122 ? -8.035 -33.762 -4.976 1.00 104.88 117 LEU L C 1
ATOM 4783 O O . LEU B 2 122 ? -7.340 -32.909 -4.413 1.00 105.80 117 LEU L O 1
ATOM 4799 N N . PHE B 2 123 ? -9.365 -33.741 -4.980 1.00 106.69 118 PHE L N 1
ATOM 4800 C CA . PHE B 2 123 ? -10.144 -32.665 -4.404 1.00 109.97 118 PHE L CA 1
ATOM 4801 C C . PHE B 2 123 ? -11.137 -33.255 -3.411 1.00 108.13 118 PHE L C 1
ATOM 4802 O O . PHE B 2 123 ? -11.887 -34.188 -3.763 1.00 105.33 118 PHE L O 1
ATOM 4819 N N . PRO B 2 124 ? -11.184 -32.751 -2.180 1.00 108.91 119 PRO L N 1
ATOM 4820 C CA . PRO B 2 124 ? -12.109 -33.298 -1.188 1.00 114.54 119 PRO L CA 1
ATOM 4821 C C . PRO B 2 124 ? -13.509 -32.754 -1.393 1.00 115.89 119 PRO L C 1
ATOM 4822 O O . PRO B 2 124 ? -13.714 -31.818 -2.180 1.00 116.94 119 PRO L O 1
ATOM 4833 N N . PRO B 2 125 ? -14.502 -33.313 -0.704 1.00 119.44 120 PRO L N 1
ATOM 4834 C CA . PRO B 2 125 ? -15.846 -32.722 -0.751 1.00 124.08 120 PRO L CA 1
ATOM 4835 C C . PRO B 2 125 ? -15.834 -31.319 -0.162 1.00 122.85 120 PRO L C 1
ATOM 4836 O O . PRO B 2 125 ? -15.327 -31.093 0.939 1.00 124.28 120 PRO L O 1
ATOM 4847 N N . SER B 2 126 ? -16.391 -30.371 -0.911 1.00 126.35 121 SER L N 1
ATOM 4848 C CA . SER B 2 126 ? -16.487 -29.006 -0.420 1.00 120.99 121 SER L CA 1
ATOM 4849 C C . SER B 2 126 ? -17.359 -28.961 0.831 1.00 125.12 121 SER L C 1
ATOM 4850 O O . SER B 2 126 ? -18.184 -29.845 1.081 1.00 125.37 121 SER L O 1
ATOM 4858 N N . SER B 2 127 ? -17.163 -27.910 1.631 1.00 124.78 122 SER L N 1
ATOM 4859 C CA . SER B 2 127 ? -17.975 -27.736 2.831 1.00 127.41 122 SER L CA 1
ATOM 4860 C C . SER B 2 127 ? -19.461 -27.749 2.505 1.00 123.17 122 SER L C 1
ATOM 4861 O O . SER B 2 127 ? -20.278 -28.175 3.329 1.00 124.59 122 SER L O 1
ATOM 4869 N N . GLU B 2 128 ? -19.828 -27.303 1.302 1.00 123.06 123 GLU L N 1
ATOM 4870 C CA . GLU B 2 128 ? -21.236 -27.240 0.924 1.00 123.24 123 GLU L CA 1
ATOM 4871 C C . GLU B 2 128 ? -21.835 -28.636 0.792 1.00 124.94 123 GLU L C 1
ATOM 4872 O O . GLU B 2 128 ? -22.869 -28.944 1.402 1.00 129.47 123 GLU L O 1
ATOM 4884 N N . GLU B 2 129 ? -21.202 -29.496 -0.009 1.00 124.53 124 GLU L N 1
ATOM 4885 C CA . GLU B 2 129 ? -21.717 -30.849 -0.187 1.00 127.41 124 GLU L CA 1
ATOM 4886 C C . GLU B 2 129 ? -21.809 -31.580 1.147 1.00 131.07 124 GLU L C 1
ATOM 4887 O O . GLU B 2 129 ? -22.808 -32.254 1.425 1.00 130.71 124 GLU L O 1
ATOM 4899 N N . LEU B 2 130 ? -20.776 -31.459 1.984 1.00 128.83 125 LEU L N 1
ATOM 4900 C CA . LEU B 2 130 ? -20.845 -32.035 3.323 1.00 131.50 125 LEU L CA 1
ATOM 4901 C C . LEU B 2 130 ? -22.009 -31.452 4.111 1.00 133.74 125 LEU L C 1
ATOM 4902 O O . LEU B 2 130 ? -22.642 -32.158 4.905 1.00 137.08 125 LEU L O 1
ATOM 4906 N N . SER B 2 131 ? -22.306 -30.164 3.908 1.00 131.87 126 SER L N 1
ATOM 4907 C CA . SER B 2 131 ? -23.487 -29.575 4.528 1.00 133.24 126 SER L CA 1
ATOM 4908 C C . SER B 2 131 ? -24.761 -30.241 4.029 1.00 135.01 126 SER L C 1
ATOM 4909 O O . SER B 2 131 ? -25.758 -30.300 4.758 1.00 140.75 126 SER L O 1
ATOM 4917 N N . ALA B 2 132 ? -24.751 -30.739 2.794 1.00 134.18 127 ALA L N 1
ATOM 4918 C CA . ALA B 2 132 ? -25.905 -31.417 2.218 1.00 140.55 127 ALA L CA 1
ATOM 4919 C C . ALA B 2 132 ? -25.946 -32.909 2.544 1.00 142.33 127 ALA L C 1
ATOM 4920 O O . ALA B 2 132 ? -26.726 -33.643 1.929 1.00 151.87 127 ALA L O 1
ATOM 4927 N N . ASN B 2 133 ? -25.124 -33.372 3.486 1.00 145.02 128 ASN L N 1
ATOM 4928 C CA . ASN B 2 133 ? -25.135 -34.765 3.934 1.00 147.87 128 ASN L CA 1
ATOM 4929 C C . ASN B 2 133 ? -24.742 -35.710 2.796 1.00 145.64 128 ASN L C 1
ATOM 4930 O O . ASN B 2 133 ? -25.474 -36.632 2.429 1.00 148.07 128 ASN L O 1
ATOM 4934 N N . LYS B 2 134 ? -23.556 -35.464 2.244 1.00 144.67 129 LYS L N 1
ATOM 4935 C CA . LYS B 2 134 ? -23.012 -36.299 1.183 1.00 137.31 129 LYS L CA 1
ATOM 4936 C C . LYS B 2 134 ? -21.555 -35.920 0.963 1.00 137.79 129 LYS L C 1
ATOM 4937 O O . LYS B 2 134 ? -21.150 -34.785 1.231 1.00 139.01 129 LYS L O 1
ATOM 4941 N N . ALA B 2 135 ? -20.778 -36.881 0.468 1.00 137.51 130 ALA L N 1
ATOM 4942 C CA . ALA B 2 135 ? -19.349 -36.706 0.245 1.00 132.86 130 ALA L CA 1
ATOM 4943 C C . ALA B 2 135 ? -18.994 -37.204 -1.147 1.00 128.84 130 ALA L C 1
ATOM 4944 O O . ALA B 2 135 ? -19.301 -38.348 -1.497 1.00 130.06 130 ALA L O 1
ATOM 4951 N N . THR B 2 136 ? -18.344 -36.344 -1.930 1.00 129.32 131 THR L N 1
ATOM 4952 C CA . THR B 2 136 ? -17.873 -36.681 -3.271 1.00 119.40 131 THR L CA 1
ATOM 4953 C C . THR B 2 136 ? -16.413 -36.264 -3.373 1.00 116.94 131 THR L C 1
ATOM 4954 O O . THR B 2 136 ? -16.104 -35.067 -3.353 1.00 116.63 131 THR L O 1
ATOM 4965 N N . VAL B 2 137 ? -15.520 -37.243 -3.478 1.00 116.70 132 VAL L N 1
ATOM 4966 C CA . VAL B 2 137 ? -14.094 -36.994 -3.666 1.00 115.60 132 VAL L CA 1
ATOM 4967 C C . VAL B 2 137 ? -13.789 -37.093 -5.154 1.00 105.86 132 VAL L C 1
ATOM 4968 O O . VAL B 2 137 ? -14.187 -38.065 -5.810 1.00 109.82 132 VAL L O 1
ATOM 4981 N N . VAL B 2 138 ? -13.084 -36.096 -5.686 1.00 103.91 133 VAL L N 1
ATOM 4982 C CA . VAL B 2 138 ? -12.870 -35.954 -7.124 1.00 101.84 133 VAL L CA 1
ATOM 4983 C C . VAL B 2 138 ? -11.398 -36.193 -7.427 1.00 103.13 133 VAL L C 1
ATOM 4984 O O . VAL B 2 138 ? -10.528 -35.487 -6.906 1.00 101.74 133 VAL L O 1
ATOM 4997 N N . CYS B 2 139 ? -11.116 -37.168 -8.287 1.00 97.45 134 CYS L N 1
ATOM 4998 C CA . CYS B 2 139 ? -9.762 -37.442 -8.756 1.00 95.02 134 CYS L CA 1
ATOM 4999 C C . CYS B 2 139 ? -9.711 -37.122 -10.245 1.00 88.24 134 CYS L C 1
ATOM 5000 O O . CYS B 2 139 ? -10.337 -37.815 -11.054 1.00 87.25 134 CYS L O 1
ATOM 5007 N N . LEU B 2 140 ? -8.979 -36.071 -10.604 1.00 85.35 135 LEU L N 1
ATOM 5008 C CA . LEU B 2 140 ? -8.823 -35.649 -11.990 1.00 84.85 135 LEU L CA 1
ATOM 5009 C C . LEU B 2 140 ? -7.414 -35.999 -12.447 1.00 85.28 135 LEU L C 1
ATOM 5010 O O . LEU B 2 140 ? -6.432 -35.518 -11.869 1.00 88.60 135 LEU L O 1
ATOM 5026 N N . ILE B 2 141 ? -7.317 -36.837 -13.475 1.00 77.38 136 ILE L N 1
ATOM 5027 C CA . ILE B 2 141 ? -6.043 -37.284 -14.024 1.00 83.55 136 ILE L CA 1
ATOM 5028 C C . ILE B 2 141 ? -5.914 -36.688 -15.417 1.00 82.81 136 ILE L C 1
ATOM 5029 O O . ILE B 2 141 ? -6.857 -36.753 -16.211 1.00 83.83 136 ILE L O 1
ATOM 5045 N N . SER B 2 142 ? -4.758 -36.099 -15.710 1.00 85.90 137 SER L N 1
ATOM 5046 C CA . SER B 2 142 ? -4.574 -35.369 -16.955 1.00 85.82 137 SER L CA 1
ATOM 5047 C C . SER B 2 142 ? -3.155 -35.557 -17.467 1.00 79.52 137 SER L C 1
ATOM 5048 O O . SER B 2 142 ? -2.230 -35.848 -16.708 1.00 82.71 137 SER L O 1
ATOM 5056 N N . ASP B 2 143 ? -2.996 -35.388 -18.779 1.00 86.01 138 ASP L N 1
ATOM 5057 C CA . ASP B 2 143 ? -1.679 -35.371 -19.413 1.00 91.06 138 ASP L CA 1
ATOM 5058 C C . ASP B 2 143 ? -0.978 -36.720 -19.263 1.00 88.86 138 ASP L C 1
ATOM 5059 O O . ASP B 2 143 ? 0.160 -36.809 -18.796 1.00 95.83 138 ASP L O 1
ATOM 5068 N N . PHE B 2 144 ? -1.672 -37.783 -19.662 1.00 83.40 139 PHE L N 1
ATOM 5069 C CA . PHE B 2 144 ? -1.062 -39.099 -19.762 1.00 95.81 139 PHE L CA 1
ATOM 5070 C C . PHE B 2 144 ? -1.211 -39.640 -21.176 1.00 96.17 139 PHE L C 1
ATOM 5071 O O . PHE B 2 144 ? -2.171 -39.335 -21.889 1.00 89.38 139 PHE L O 1
ATOM 5088 N N . SER B 2 145 ? -0.223 -40.438 -21.572 1.00 103.40 140 SER L N 1
ATOM 5089 C CA . SER B 2 145 ? -0.167 -41.106 -22.856 1.00 103.99 140 SER L CA 1
ATOM 5090 C C . SER B 2 145 ? 0.677 -42.364 -22.661 1.00 109.58 140 SER L C 1
ATOM 5091 O O . SER B 2 145 ? 1.754 -42.274 -22.057 1.00 107.85 140 SER L O 1
ATOM 5099 N N . PRO B 2 146 ? 0.247 -43.539 -23.146 1.00 112.38 141 PRO L N 1
ATOM 5100 C CA . PRO B 2 146 ? -0.980 -43.852 -23.902 1.00 109.33 141 PRO L CA 1
ATOM 5101 C C . PRO B 2 146 ? -2.279 -43.618 -23.133 1.00 99.69 141 PRO L C 1
ATOM 5102 O O . PRO B 2 146 ? -2.277 -43.201 -21.977 1.00 100.23 141 PRO L O 1
ATOM 5113 N N . SER B 2 147 ? -3.411 -43.910 -23.778 1.00 101.60 142 SER L N 1
ATOM 5114 C CA . SER B 2 147 ? -4.719 -43.577 -23.228 1.00 98.87 142 SER L CA 1
ATOM 5115 C C . SER B 2 147 ? -5.210 -44.500 -22.120 1.00 95.68 142 SER L C 1
ATOM 5116 O O . SER B 2 147 ? -6.057 -44.086 -21.320 1.00 99.27 142 SER L O 1
ATOM 5124 N N . GLY B 2 148 ? -4.705 -45.729 -22.048 1.00 99.66 143 GLY L N 1
ATOM 5125 C CA . GLY B 2 148 ? -5.198 -46.680 -21.066 1.00 102.95 143 GLY L CA 1
ATOM 5126 C C . GLY B 2 148 ? -4.534 -46.489 -19.716 1.00 107.23 143 GLY L C 1
ATOM 5127 O O . GLY B 2 148 ? -3.307 -46.373 -19.623 1.00 109.73 143 GLY L O 1
ATOM 5131 N N . LEU B 2 149 ? -5.349 -46.450 -18.661 1.00 111.09 144 LEU L N 1
ATOM 5132 C CA . LEU B 2 149 ? -4.864 -46.415 -17.289 1.00 117.74 144 LEU L CA 1
ATOM 5133 C C . LEU B 2 149 ? -5.821 -47.222 -16.420 1.00 125.56 144 LEU L C 1
ATOM 5134 O O . LEU B 2 149 ? -6.772 -47.838 -16.913 1.00 116.11 144 LEU L O 1
ATOM 5150 N N . GLU B 2 150 ? -5.567 -47.217 -15.112 1.00 124.50 145 GLU L N 1
ATOM 5151 C CA . GLU B 2 150 ? -6.457 -47.854 -14.149 1.00 129.71 145 GLU L CA 1
ATOM 5152 C C . GLU B 2 150 ? -6.523 -46.996 -12.897 1.00 127.59 145 GLU L C 1
ATOM 5153 O O . GLU B 2 150 ? -5.491 -46.528 -12.409 1.00 131.34 145 GLU L O 1
ATOM 5157 N N . VAL B 2 151 ? -7.731 -46.785 -12.381 1.00 127.19 146 VAL L N 1
ATOM 5158 C CA . VAL B 2 151 ? -7.950 -45.983 -11.183 1.00 125.03 146 VAL L CA 1
ATOM 5159 C C . VAL B 2 151 ? -8.449 -46.899 -10.075 1.00 131.11 146 VAL L C 1
ATOM 5160 O O . VAL B 2 151 ? -9.416 -47.648 -10.268 1.00 125.35 146 VAL L O 1
ATOM 5173 N N . ILE B 2 152 ? -7.793 -46.838 -8.920 1.00 129.91 147 ILE L N 1
ATOM 5174 C CA . ILE B 2 152 ? -8.171 -47.611 -7.744 1.00 133.29 147 ILE L CA 1
ATOM 5175 C C . ILE B 2 152 ? -8.391 -46.634 -6.598 1.00 139.75 147 ILE L C 1
ATOM 5176 O O . ILE B 2 152 ? -7.497 -45.843 -6.265 1.00 137.35 147 ILE L O 1
ATOM 5180 N N . TRP B 2 153 ? -9.575 -46.682 -6.002 1.00 133.32 148 TRP L N 1
ATOM 5181 C CA . TRP B 2 153 ? -9.907 -45.851 -4.857 1.00 140.13 148 TRP L CA 1
ATOM 5182 C C . TRP B 2 153 ? -9.695 -46.636 -3.569 1.00 145.79 148 TRP L C 1
ATOM 5183 O O . TRP B 2 153 ? -9.791 -47.866 -3.548 1.00 146.31 148 TRP L O 1
ATOM 5204 N N . LYS B 2 154 ? -9.399 -45.912 -2.493 1.00 148.85 149 LYS L N 1
ATOM 5205 C CA . LYS B 2 154 ? -9.264 -46.534 -1.184 1.00 143.93 149 LYS L CA 1
ATOM 5206 C C . LYS B 2 154 ? -9.722 -45.546 -0.124 1.00 152.25 149 LYS L C 1
ATOM 5207 O O . LYS B 2 154 ? -9.619 -44.332 -0.306 1.00 149.25 149 LYS L O 1
ATOM 5211 N N . VAL B 2 155 ? -10.236 -46.078 0.981 1.00 148.02 150 VAL L N 1
ATOM 5212 C CA . VAL B 2 155 ? -10.612 -45.272 2.134 1.00 155.60 150 VAL L CA 1
ATOM 5213 C C . VAL B 2 155 ? -9.989 -45.902 3.369 1.00 153.35 150 VAL L C 1
ATOM 5214 O O . VAL B 2 155 ? -9.789 -47.119 3.435 1.00 153.02 150 VAL L O 1
ATOM 5227 N N . ASN B 2 156 ? -9.677 -45.060 4.353 1.00 155.15 151 ASN L N 1
ATOM 5228 C CA . ASN B 2 156 ? -8.931 -45.496 5.532 1.00 155.09 151 ASN L CA 1
ATOM 5229 C C . ASN B 2 156 ? -7.655 -46.226 5.123 1.00 156.95 151 ASN L C 1
ATOM 5230 O O . ASN B 2 156 ? -7.180 -47.123 5.824 1.00 162.89 151 ASN L O 1
ATOM 5234 N N . ASP B 2 157 ? -7.092 -45.836 3.982 1.00 157.64 152 ASP L N 1
ATOM 5235 C CA . ASP B 2 157 ? -5.915 -46.495 3.426 1.00 161.37 152 ASP L CA 1
ATOM 5236 C C . ASP B 2 157 ? -6.212 -47.964 3.140 1.00 157.38 152 ASP L C 1
ATOM 5237 O O . ASP B 2 157 ? -5.321 -48.726 2.764 1.00 159.69 152 ASP L O 1
ATOM 5246 N N . GLN B 2 165 ? -17.032 -44.476 -9.373 1.00 151.50 160 GLN L N 1
ATOM 5247 C CA . GLN B 2 165 ? -17.354 -44.360 -10.790 1.00 146.76 160 GLN L CA 1
ATOM 5248 C C . GLN B 2 165 ? -16.319 -43.510 -11.522 1.00 127.28 160 GLN L C 1
ATOM 5249 O O . GLN B 2 165 ? -16.107 -42.346 -11.181 1.00 121.53 160 GLN L O 1
ATOM 5263 N N . THR B 2 166 ? -15.678 -44.100 -12.527 1.00 126.52 161 THR L N 1
ATOM 5264 C CA . THR B 2 166 ? -14.702 -43.417 -13.360 1.00 118.36 161 THR L CA 1
ATOM 5265 C C . THR B 2 166 ? -15.269 -43.202 -14.758 1.00 117.43 161 THR L C 1
ATOM 5266 O O . THR B 2 166 ? -16.260 -43.822 -15.154 1.00 112.92 161 THR L O 1
ATOM 5277 N N . THR B 2 167 ? -14.623 -42.311 -15.504 1.00 108.44 162 THR L N 1
ATOM 5278 C CA . THR B 2 167 ? -14.973 -42.043 -16.889 1.00 107.73 162 THR L CA 1
ATOM 5279 C C . THR B 2 167 ? -13.860 -42.529 -17.809 1.00 99.49 162 THR L C 1
ATOM 5280 O O . THR B 2 167 ? -12.679 -42.504 -17.451 1.00 98.32 162 THR L O 1
ATOM 5291 N N . ARG B 2 168 ? -14.250 -42.974 -18.996 1.00 94.89 163 ARG L N 1
ATOM 5292 C CA . ARG B 2 168 ? -13.269 -43.401 -19.979 1.00 95.19 163 ARG L CA 1
ATOM 5293 C C . ARG B 2 168 ? -12.361 -42.227 -20.342 1.00 92.84 163 ARG L C 1
ATOM 5294 O O . ARG B 2 168 ? -12.842 -41.098 -20.498 1.00 94.25 163 ARG L O 1
ATOM 5315 N N . PRO B 2 169 ? -11.053 -42.446 -20.479 1.00 90.57 164 PRO L N 1
ATOM 5316 C CA . PRO B 2 169 ? -10.168 -41.339 -20.861 1.00 88.69 164 PRO L CA 1
ATOM 5317 C C . PRO B 2 169 ? -10.572 -40.725 -22.193 1.00 80.19 164 PRO L C 1
ATOM 5318 O O . PRO B 2 169 ? -10.980 -41.422 -23.125 1.00 83.67 164 PRO L O 1
ATOM 5329 N N . SER B 2 170 ? -10.449 -39.402 -22.274 1.00 79.70 165 SER L N 1
ATOM 5330 C CA . SER B 2 170 ? -10.735 -38.654 -23.488 1.00 80.35 165 SER L CA 1
ATOM 5331 C C . SER B 2 170 ? -9.546 -37.767 -23.823 1.00 82.30 165 SER L C 1
ATOM 5332 O O . SER B 2 170 ? -8.786 -37.359 -22.940 1.00 78.06 165 SER L O 1
ATOM 5340 N N . LYS B 2 171 ? -9.394 -37.470 -25.110 1.00 76.70 166 LYS L N 1
ATOM 5341 C CA . LYS B 2 171 ? -8.300 -36.620 -25.557 1.00 82.17 166 LYS L CA 1
ATOM 5342 C C . LYS B 2 171 ? -8.475 -35.199 -25.036 1.00 83.19 166 LYS L C 1
ATOM 5343 O O . LYS B 2 171 ? -9.580 -34.649 -25.039 1.00 82.38 166 LYS L O 1
ATOM 5362 N N . GLN B 2 172 ? -7.376 -34.607 -24.580 1.00 72.20 167 GLN L N 1
ATOM 5363 C CA . GLN B 2 172 ? -7.352 -33.200 -24.220 1.00 77.06 167 GLN L CA 1
ATOM 5364 C C . GLN B 2 172 ? -7.047 -32.355 -25.454 1.00 79.91 167 GLN L C 1
ATOM 5365 O O . GLN B 2 172 ? -6.762 -32.869 -26.538 1.00 78.84 167 GLN L O 1
ATOM 5379 N N . SER B 2 173 ? -7.111 -31.033 -25.280 1.00 81.05 168 SER L N 1
ATOM 5380 C CA . SER B 2 173 ? -6.794 -30.139 -26.388 1.00 79.36 168 SER L CA 1
ATOM 5381 C C . SER B 2 173 ? -5.338 -30.277 -26.814 1.00 79.81 168 SER L C 1
ATOM 5382 O O . SER B 2 173 ? -5.021 -30.119 -27.998 1.00 82.61 168 SER L O 1
ATOM 5390 N N . ASN B 2 174 ? -4.445 -30.581 -25.873 1.00 80.05 169 ASN L N 1
ATOM 5391 C CA . ASN B 2 174 ? -3.022 -30.693 -26.165 1.00 76.40 169 ASN L CA 1
ATOM 5392 C C . ASN B 2 174 ? -2.640 -32.029 -26.792 1.00 83.22 169 ASN L C 1
ATOM 5393 O O . ASN B 2 174 ? -1.468 -32.216 -27.136 1.00 84.31 169 ASN L O 1
ATOM 5404 N N . GLY B 2 175 ? -3.583 -32.956 -26.947 1.00 76.48 170 GLY L N 1
ATOM 5405 C CA . GLY B 2 175 ? -3.317 -34.250 -27.530 1.00 80.61 170 GLY L CA 1
ATOM 5406 C C . GLY B 2 175 ? -3.150 -35.374 -26.527 1.00 79.48 170 GLY L C 1
ATOM 5407 O O . GLY B 2 175 ? -3.249 -36.545 -26.911 1.00 79.26 170 GLY L O 1
ATOM 5411 N N . LYS B 2 176 ? -2.893 -35.054 -25.262 1.00 79.23 171 LYS L N 1
ATOM 5412 C CA . LYS B 2 176 ? -2.797 -36.071 -24.227 1.00 82.43 171 LYS L CA 1
ATOM 5413 C C . LYS B 2 176 ? -4.194 -36.412 -23.708 1.00 80.81 171 LYS L C 1
ATOM 5414 O O . LYS B 2 176 ? -5.199 -35.824 -24.115 1.00 74.98 171 LYS L O 1
ATOM 5433 N N . TYR B 2 177 ? -4.260 -37.371 -22.789 1.00 77.09 172 TYR L N 1
ATOM 5434 C CA . TYR B 2 177 ? -5.523 -37.919 -22.320 1.00 80.04 172 TYR L CA 1
ATOM 5435 C C . TYR B 2 177 ? -5.824 -37.473 -20.896 1.00 80.45 172 TYR L C 1
ATOM 5436 O O . TYR B 2 177 ? -4.934 -37.093 -20.130 1.00 72.24 172 TYR L O 1
ATOM 5454 N N . ALA B 2 178 ? -7.110 -37.534 -20.554 1.00 74.92 173 ALA L N 1
ATOM 5455 C CA . ALA B 2 178 ? -7.585 -37.141 -19.239 1.00 76.33 173 ALA L CA 1
ATOM 5456 C C . ALA B 2 178 ? -8.755 -38.030 -18.845 1.00 80.77 173 ALA L C 1
ATOM 5457 O O . ALA B 2 178 ? -9.514 -38.497 -19.697 1.00 83.30 173 ALA L O 1
ATOM 5464 N N . ALA B 2 179 ? -8.891 -38.250 -17.539 1.00 81.36 174 ALA L N 1
ATOM 5465 C CA . ALA B 2 179 ? -9.969 -39.056 -16.989 1.00 85.83 174 ALA L CA 1
ATOM 5466 C C . ALA B 2 179 ? -10.384 -38.475 -15.643 1.00 87.25 174 ALA L C 1
ATOM 5467 O O . ALA B 2 179 ? -9.643 -37.711 -15.015 1.00 84.74 174 ALA L O 1
ATOM 5474 N N . SER B 2 180 ? -11.586 -38.847 -15.209 1.00 92.73 175 SER L N 1
ATOM 5475 C CA . SER B 2 180 ? -12.163 -38.343 -13.972 1.00 92.19 175 SER L CA 1
ATOM 5476 C C . SER B 2 180 ? -12.751 -39.495 -13.171 1.00 93.70 175 SER L C 1
ATOM 5477 O O . SER B 2 180 ? -13.311 -40.437 -13.739 1.00 96.32 175 SER L O 1
ATOM 5485 N N . SER B 2 181 ? -12.620 -39.411 -11.848 1.00 104.69 176 SER L N 1
ATOM 5486 C CA . SER B 2 181 ? -13.128 -40.432 -10.946 1.00 106.63 176 SER L CA 1
ATOM 5487 C C . SER B 2 181 ? -13.819 -39.766 -9.768 1.00 106.86 176 SER L C 1
ATOM 5488 O O . SER B 2 181 ? -13.334 -38.761 -9.241 1.00 109.04 176 SER L O 1
ATOM 5496 N N . TYR B 2 182 ? -14.949 -40.334 -9.356 1.00 111.84 177 TYR L N 1
ATOM 5497 C CA . TYR B 2 182 ? -15.728 -39.821 -8.239 1.00 115.06 177 TYR L CA 1
ATOM 5498 C C . TYR B 2 182 ? -15.921 -40.922 -7.208 1.00 123.31 177 TYR L C 1
ATOM 5499 O O . TYR B 2 182 ? -16.327 -42.037 -7.552 1.00 126.86 177 TYR L O 1
ATOM 5517 N N . LEU B 2 183 ? -15.624 -40.606 -5.951 1.00 125.01 178 LEU L N 1
ATOM 5518 C CA . LEU B 2 183 ? -15.887 -41.495 -4.824 1.00 129.29 178 LEU L CA 1
ATOM 5519 C C . LEU B 2 183 ? -17.033 -40.889 -4.023 1.00 126.84 178 LEU L C 1
ATOM 5520 O O . LEU B 2 183 ? -16.869 -39.833 -3.403 1.00 119.56 178 LEU L O 1
ATOM 5524 N N . THR B 2 184 ? -18.191 -41.546 -4.058 1.00 129.96 179 THR L N 1
ATOM 5525 C CA . THR B 2 184 ? -19.386 -41.080 -3.367 1.00 139.77 179 THR L CA 1
ATOM 5526 C C . THR B 2 184 ? -19.584 -41.882 -2.088 1.00 139.37 179 THR L C 1
ATOM 5527 O O . THR B 2 184 ? -19.574 -43.117 -2.114 1.00 138.74 179 THR L O 1
ATOM 5538 N N . ARG B 2 185 ? -19.769 -41.175 -0.976 1.00 146.31 180 ARG L N 1
ATOM 5539 C CA . ARG B 2 185 ? -20.000 -41.805 0.316 1.00 150.82 180 ARG L CA 1
ATOM 5540 C C . ARG B 2 185 ? -20.803 -40.843 1.175 1.00 141.93 180 ARG L C 1
ATOM 5541 O O . ARG B 2 185 ? -20.504 -39.648 1.206 1.00 137.28 180 ARG L O 1
ATOM 5562 N N . THR B 2 186 ? -21.821 -41.362 1.863 1.00 148.29 181 THR L N 1
ATOM 5563 C CA . THR B 2 186 ? -22.586 -40.538 2.790 1.00 147.36 181 THR L CA 1
ATOM 5564 C C . THR B 2 186 ? -21.639 -39.716 3.657 1.00 145.04 181 THR L C 1
ATOM 5565 O O . THR B 2 186 ? -20.566 -40.186 4.045 1.00 146.72 181 THR L O 1
ATOM 5576 N N . SER B 2 187 ? -22.036 -38.474 3.942 1.00 145.48 182 SER L N 1
ATOM 5577 C CA . SER B 2 187 ? -21.220 -37.569 4.745 1.00 143.58 182 SER L CA 1
ATOM 5578 C C . SER B 2 187 ? -20.647 -38.290 5.957 1.00 148.55 182 SER L C 1
ATOM 5579 O O . SER B 2 187 ? -19.486 -38.080 6.321 1.00 154.22 182 SER L O 1
ATOM 5587 N N . THR B 2 188 ? -21.458 -39.144 6.584 1.00 147.81 183 THR L N 1
ATOM 5588 C CA . THR B 2 188 ? -20.977 -39.919 7.723 1.00 149.18 183 THR L CA 1
ATOM 5589 C C . THR B 2 188 ? -19.843 -40.851 7.316 1.00 150.36 183 THR L C 1
ATOM 5590 O O . THR B 2 188 ? -18.880 -41.035 8.069 1.00 150.25 183 THR L O 1
ATOM 5601 N N . GLU B 2 189 ? -19.938 -41.445 6.124 1.00 145.45 184 GLU L N 1
ATOM 5602 C CA . GLU B 2 189 ? -18.941 -42.426 5.711 1.00 149.62 184 GLU L CA 1
ATOM 5603 C C . GLU B 2 189 ? -17.566 -41.796 5.531 1.00 155.90 184 GLU L C 1
ATOM 5604 O O . GLU B 2 189 ? -16.552 -42.445 5.809 1.00 155.85 184 GLU L O 1
ATOM 5608 N N . TRP B 2 190 ? -17.506 -40.545 5.074 1.00 146.70 185 TRP L N 1
ATOM 5609 C CA . TRP B 2 190 ? -16.220 -39.892 4.858 1.00 154.14 185 TRP L CA 1
ATOM 5610 C C . TRP B 2 190 ? -15.742 -39.126 6.085 1.00 146.18 185 TRP L C 1
ATOM 5611 O O . TRP B 2 190 ? -14.559 -39.201 6.434 1.00 143.37 185 TRP L O 1
ATOM 5632 N N . LYS B 2 191 ? -16.631 -38.388 6.753 1.00 151.33 186 LYS L N 1
ATOM 5633 C CA . LYS B 2 191 ? -16.238 -37.702 7.978 1.00 154.03 186 LYS L CA 1
ATOM 5634 C C . LYS B 2 191 ? -15.796 -38.671 9.067 1.00 145.70 186 LYS L C 1
ATOM 5635 O O . LYS B 2 191 ? -15.218 -38.231 10.067 1.00 148.04 186 LYS L O 1
ATOM 5654 N N . SER B 2 192 ? -16.050 -39.970 8.897 1.00 148.79 187 SER L N 1
ATOM 5655 C CA . SER B 2 192 ? -15.596 -40.991 9.83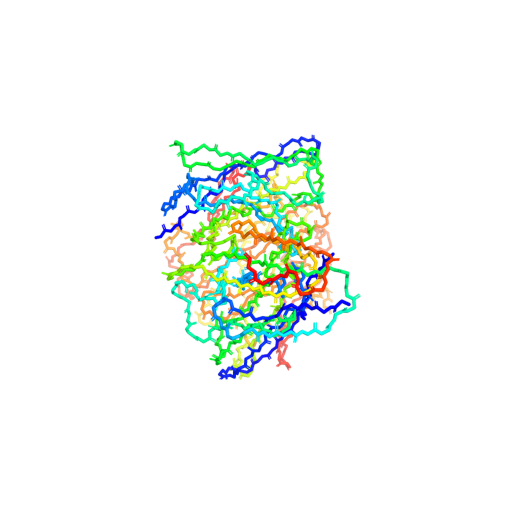0 1.00 155.15 187 SER L CA 1
ATOM 5656 C C . SER B 2 192 ? -14.365 -41.743 9.340 1.00 155.44 187 SER L C 1
ATOM 5657 O O . SER B 2 192 ? -13.757 -42.477 10.126 1.00 160.66 187 SER L O 1
ATOM 5665 N N . TYR B 2 193 ? -13.985 -41.585 8.074 1.00 150.28 188 TYR L N 1
ATOM 5666 C CA . TYR B 2 193 ? -12.793 -42.243 7.564 1.00 150.51 188 TYR L CA 1
ATOM 5667 C C . TYR B 2 193 ? -11.541 -41.636 8.198 1.00 151.14 188 TYR L C 1
ATOM 5668 O O . TYR B 2 193 ? -11.598 -40.662 8.955 1.00 151.12 188 TYR L O 1
ATOM 5686 N N . SER B 2 194 ? -10.394 -42.236 7.881 1.00 152.17 189 SER L N 1
ATOM 5687 C CA . SER B 2 194 ? -9.100 -41.725 8.311 1.00 152.57 189 SER L CA 1
ATOM 5688 C C . SER B 2 194 ? -8.252 -41.199 7.166 1.00 147.19 189 SER L C 1
ATOM 5689 O O . SER B 2 194 ? -7.465 -40.273 7.374 1.00 145.42 189 SER L O 1
ATOM 5697 N N . SER B 2 195 ? -8.395 -41.760 5.965 1.00 146.24 190 SER L N 1
ATOM 5698 C CA . SER B 2 195 ? -7.628 -41.299 4.816 1.00 145.53 190 SER L CA 1
ATOM 5699 C C . SER B 2 195 ? -8.144 -41.917 3.523 1.00 145.15 190 SER L C 1
ATOM 5700 O O . SER B 2 195 ? -8.034 -43.130 3.319 1.00 148.16 190 SER L O 1
ATOM 5708 N N . VAL B 2 196 ? -8.711 -41.090 2.648 1.00 142.80 191 VAL L N 1
ATOM 5709 C CA . VAL B 2 196 ? -9.116 -41.515 1.314 1.00 148.01 191 VAL L CA 1
ATOM 5710 C C . VAL B 2 196 ? -7.944 -41.295 0.369 1.00 138.55 191 VAL L C 1
ATOM 5711 O O . VAL B 2 196 ? -7.097 -40.425 0.589 1.00 137.02 191 VAL L O 1
ATOM 5715 N N . SER B 2 197 ? -7.890 -42.086 -0.698 1.00 136.43 192 SER L N 1
ATOM 5716 C CA . SER B 2 197 ? -6.749 -42.048 -1.599 1.00 140.23 192 SER L CA 1
ATOM 5717 C C . SER B 2 197 ? -7.163 -42.506 -2.988 1.00 142.20 192 SER L C 1
ATOM 5718 O O . SER B 2 197 ? -7.977 -43.424 -3.139 1.00 143.70 192 SER L O 1
ATOM 5726 N N . CYS B 2 198 ? -6.586 -41.854 -3.995 1.00 138.46 193 CYS L N 1
ATOM 5727 C CA . CYS B 2 198 ? -6.788 -42.180 -5.400 1.00 140.08 193 CYS L CA 1
ATOM 5728 C C . CYS B 2 198 ? -5.447 -42.613 -5.972 1.00 139.83 193 CYS L C 1
ATOM 5729 O O . CYS B 2 198 ? -4.476 -41.846 -5.931 1.00 143.03 193 CYS L O 1
ATOM 5736 N N . GLN B 2 199 ? -5.387 -43.841 -6.487 1.00 137.89 194 GLN L N 1
ATOM 5737 C CA . GLN B 2 199 ? -4.167 -44.402 -7.052 1.00 139.48 194 GLN L CA 1
ATOM 5738 C C . GLN B 2 199 ? -4.383 -44.635 -8.539 1.00 139.11 194 GLN L C 1
ATOM 5739 O O . GLN B 2 199 ? -5.323 -45.333 -8.933 1.00 134.56 194 GLN L O 1
ATOM 5743 N N . VAL B 2 200 ? -3.517 -44.051 -9.360 1.00 136.83 195 VAL L N 1
ATOM 5744 C CA . VAL B 2 200 ? -3.561 -44.213 -10.806 1.00 143.45 195 VAL L CA 1
ATOM 5745 C C . VAL B 2 200 ? -2.387 -45.089 -11.216 1.00 147.49 195 VAL L C 1
ATOM 5746 O O . VAL B 2 200 ? -1.239 -44.821 -10.838 1.00 147.01 195 VAL L O 1
ATOM 5759 N N . LYS B 2 201 ? -2.679 -46.143 -11.973 1.00 144.43 196 LYS L N 1
ATOM 5760 C CA . LYS B 2 201 ? -1.672 -47.052 -12.503 1.00 152.83 196 LYS L CA 1
ATOM 5761 C C . LYS B 2 201 ? -1.642 -46.898 -14.017 1.00 138.87 196 LYS L C 1
ATOM 5762 O O . LYS B 2 201 ? -2.666 -47.078 -14.688 1.00 132.23 196 LYS L O 1
ATOM 5781 N N . HIS B 2 202 ? -0.467 -46.558 -14.540 1.00 142.32 197 HIS L N 1
ATOM 5782 C CA . HIS B 2 202 ? -0.293 -46.231 -15.949 1.00 137.29 197 HIS L CA 1
ATOM 5783 C C . HIS B 2 202 ? 1.119 -46.628 -16.349 1.00 133.55 197 HIS L C 1
ATOM 5784 O O . HIS B 2 202 ? 2.091 -46.146 -15.757 1.00 133.28 197 HIS L O 1
ATOM 5798 N N . GLN B 2 203 ? 1.226 -47.530 -17.322 1.00 130.99 198 GLN L N 1
ATOM 5799 C CA . GLN B 2 203 ? 2.507 -47.948 -17.888 1.00 132.24 198 GLN L CA 1
ATOM 5800 C C . GLN B 2 203 ? 3.511 -48.308 -16.793 1.00 132.78 198 GLN L C 1
ATOM 5801 O O . GLN B 2 203 ? 4.553 -47.672 -16.624 1.00 126.07 198 GLN L O 1
ATOM 5815 N N . GLY B 2 204 ? 3.170 -49.352 -16.039 1.00 134.07 199 GLY L N 1
ATOM 5816 C CA . GLY B 2 204 ? 4.046 -49.876 -15.010 1.00 129.90 199 GLY L CA 1
ATOM 5817 C C . GLY B 2 204 ? 4.450 -48.865 -13.957 1.00 134.86 199 GLY L C 1
ATOM 5818 O O . GLY B 2 204 ? 5.381 -49.112 -13.183 1.00 133.20 199 GLY L O 1
ATOM 5822 N N . LYS B 2 205 ? 3.763 -47.725 -13.916 1.00 126.45 200 LYS L N 1
ATOM 5823 C CA . LYS B 2 205 ? 3.994 -46.706 -12.904 1.00 127.10 200 LYS L CA 1
ATOM 5824 C C . LYS B 2 205 ? 2.719 -46.509 -12.097 1.00 147.09 200 LYS L C 1
ATOM 5825 O O . LYS B 2 205 ? 1.616 -46.767 -12.583 1.00 151.43 200 LYS L O 1
ATOM 5829 N N . THR B 2 206 ? 2.874 -46.059 -10.854 1.00 143.01 201 THR L N 1
ATOM 5830 C CA . THR B 2 206 ? 1.730 -45.820 -9.985 1.00 147.76 201 THR L CA 1
ATOM 5831 C C . THR B 2 206 ? 1.934 -44.524 -9.218 1.00 143.64 201 THR L C 1
ATOM 5832 O O . THR B 2 206 ? 3.020 -44.277 -8.684 1.00 148.67 201 THR L O 1
ATOM 5843 N N . VAL B 2 207 ? 0.887 -43.706 -9.169 1.00 143.73 202 VAL L N 1
ATOM 5844 C CA . VAL B 2 207 ? 0.891 -42.451 -8.426 1.00 148.35 202 VAL L CA 1
ATOM 5845 C C . VAL B 2 207 ? -0.340 -42.439 -7.534 1.00 146.17 202 VAL L C 1
ATOM 5846 O O . VAL B 2 207 ? -1.470 -42.507 -8.031 1.00 141.69 202 VAL L O 1
ATOM 5859 N N . GLU B 2 208 ? -0.125 -42.362 -6.225 1.00 153.29 203 GLU L N 1
ATOM 5860 C CA . GLU B 2 208 ? -1.203 -42.348 -5.246 1.00 144.76 203 GLU L CA 1
ATOM 5861 C C . GLU B 2 208 ? -1.217 -40.994 -4.551 1.00 150.07 203 GLU L C 1
ATOM 5862 O O . GLU B 2 208 ? -0.234 -40.616 -3.904 1.00 158.37 203 GLU L O 1
ATOM 5866 N N . LYS B 2 209 ? -2.321 -40.267 -4.694 1.00 150.26 204 LYS L N 1
ATOM 5867 C CA . LYS B 2 209 ? -2.525 -39.014 -3.980 1.00 149.22 204 LYS L CA 1
ATOM 5868 C C . LYS B 2 209 ? -3.616 -39.206 -2.934 1.00 140.04 204 LYS L C 1
ATOM 5869 O O . LYS B 2 209 ? -4.576 -39.954 -3.148 1.00 135.91 204 LYS L O 1
ATOM 5888 N N . LYS B 2 210 ? -3.465 -38.533 -1.799 1.00 145.41 205 LYS L N 1
ATOM 5889 C CA . LYS B 2 210 ? -4.301 -38.783 -0.635 1.00 137.64 205 LYS L CA 1
ATOM 5890 C C . LYS B 2 210 ? -5.028 -37.518 -0.202 1.00 126.56 205 LYS L C 1
ATOM 5891 O O . LYS B 2 210 ? -4.468 -36.418 -0.243 1.00 126.16 205 LYS L O 1
ATOM 5895 N N . VAL B 2 211 ? -6.282 -37.691 0.207 1.00 130.13 206 VAL L N 1
ATOM 5896 C CA . VAL B 2 211 ? -7.070 -36.650 0.856 1.00 129.47 206 VAL L CA 1
ATOM 5897 C C . VAL B 2 211 ? -7.803 -37.305 2.020 1.00 134.90 206 VAL L C 1
ATOM 5898 O O . VAL B 2 211 ? -8.491 -38.315 1.836 1.00 137.49 206 VAL L O 1
ATOM 5911 N N . SER B 2 212 ? -7.633 -36.758 3.215 1.00 129.17 207 SER L N 1
ATOM 5912 C CA . SER B 2 212 ? -8.228 -37.304 4.423 1.00 144.52 207 SER L CA 1
ATOM 5913 C C . SER B 2 212 ? -9.223 -36.313 5.010 1.00 149.97 207 SER L C 1
ATOM 5914 O O . SER B 2 212 ? -9.202 -35.123 4.670 1.00 142.81 207 SER L O 1
ATOM 5922 N N . PRO B 2 213 ? -10.116 -36.768 5.887 1.00 143.42 208 PRO L N 1
ATOM 5923 C CA . PRO B 2 213 ? -11.091 -35.852 6.491 1.00 149.12 208 PRO L CA 1
ATOM 5924 C C . PRO B 2 213 ? -10.422 -34.629 7.102 1.00 157.45 208 PRO L C 1
ATOM 5925 O O . PRO B 2 213 ? -9.429 -34.733 7.825 1.00 149.04 208 PRO L O 1
ATOM 5936 N N . SER B 2 214 ? -10.979 -33.456 6.804 1.00 152.81 209 SER L N 1
ATOM 5937 C CA . SER B 2 214 ? -10.382 -32.195 7.226 1.00 153.53 209 SER L CA 1
ATOM 5938 C C . SER B 2 214 ? -10.629 -31.944 8.707 1.00 179.90 209 SER L C 1
ATOM 5939 O O . SER B 2 214 ? -11.051 -32.848 9.434 1.00 169.52 209 SER L O 1
ATOM 5943 N N . GLU B 2 215 ? -10.323 -30.733 9.165 1.00 181.58 210 GLU L N 1
ATOM 5944 C CA . GLU B 2 215 ? -10.451 -30.378 10.573 1.00 187.93 210 GLU L CA 1
ATOM 5945 C C . GLU B 2 215 ? -11.753 -30.893 11.180 1.00 188.12 210 GLU L C 1
ATOM 5946 O O . GLU B 2 215 ? -12.825 -30.730 10.596 1.00 241.40 210 GLU L O 1
ATOM 5958 N N . ARG C 3 1 ? -29.067 -73.340 -64.738 1.00 87.29 1 ARG N N 1
ATOM 5959 C CA . ARG C 3 1 ? -29.336 -72.225 -65.689 1.00 84.57 1 ARG N CA 1
ATOM 5960 C C . ARG C 3 1 ? -28.028 -71.680 -66.250 1.00 86.87 1 ARG N C 1
ATOM 5961 O O . ARG C 3 1 ? -27.024 -71.596 -65.542 1.00 85.71 1 ARG N O 1
ATOM 5984 N N . ILE C 3 2 ? -28.046 -71.316 -67.530 1.00 89.28 2 ILE N N 1
ATOM 5985 C CA . ILE C 3 2 ? -26.919 -70.669 -68.193 1.00 90.00 2 ILE N CA 1
ATOM 5986 C C . ILE C 3 2 ? -27.306 -69.216 -68.438 1.00 84.68 2 ILE N C 1
ATOM 5987 O O . ILE C 3 2 ? -28.346 -68.941 -69.049 1.00 86.63 2 ILE N O 1
ATOM 6003 N N . CYS C 3 3 ? -26.475 -68.290 -67.961 1.00 82.89 3 CYS N N 1
ATOM 6004 C CA . CYS C 3 3 ? -26.780 -66.868 -68.008 1.00 78.58 3 CYS N CA 1
ATOM 6005 C C . CYS C 3 3 ? -25.622 -66.101 -68.626 1.00 77.55 3 CYS N C 1
ATOM 6006 O O . CYS C 3 3 ? -24.463 -66.510 -68.530 1.00 76.17 3 CYS N O 1
ATOM 6013 N N . TYR C 3 4 ? -25.947 -64.972 -69.251 1.00 78.58 4 TYR N N 1
ATOM 6014 C CA . TYR C 3 4 ? -24.918 -64.051 -69.711 1.00 78.60 4 TYR N CA 1
ATOM 6015 C C . TYR C 3 4 ? -24.311 -63.313 -68.522 1.00 69.99 4 TYR N C 1
ATOM 6016 O O . TYR C 3 4 ? -24.990 -63.027 -67.533 1.00 69.24 4 TYR N O 1
ATOM 6034 N N . ASN C 3 5 ? -23.009 -63.011 -68.621 1.00 74.96 5 ASN N N 1
ATOM 6035 C CA . ASN C 3 5 ? -22.321 -62.319 -67.536 1.00 71.52 5 ASN N CA 1
ATOM 6036 C C . ASN C 3 5 ? -21.394 -61.217 -68.042 1.00 71.60 5 ASN N C 1
ATOM 6037 O O . ASN C 3 5 ? -20.509 -60.777 -67.298 1.00 63.18 5 ASN N O 1
ATOM 6048 N N . HIS C 3 6 ? -21.575 -60.754 -69.276 1.00 72.89 6 HIS N N 1
ATOM 6049 C CA . HIS C 3 6 ? -20.737 -59.691 -69.809 1.00 66.34 6 HIS N CA 1
ATOM 6050 C C . HIS C 3 6 ? -21.271 -58.328 -69.388 1.00 66.19 6 HIS N C 1
ATOM 6051 O O . HIS C 3 6 ? -22.473 -58.143 -69.175 1.00 63.51 6 HIS N O 1
ATOM 6065 N N . GLN C 3 7 ? -20.357 -57.369 -69.269 1.00 67.64 7 GLN N N 1
ATOM 6066 C CA . GLN C 3 7 ? -20.670 -56.027 -68.799 1.00 65.75 7 GLN N CA 1
ATOM 6067 C C . GLN C 3 7 ? -20.903 -55.089 -69.975 1.00 60.49 7 GLN N C 1
ATOM 6068 O O . GLN C 3 7 ? -20.182 -55.140 -70.975 1.00 64.01 7 GLN N O 1
ATOM 6082 N N . SER C 3 8 ? -21.913 -54.227 -69.839 1.00 60.96 8 SER N N 1
ATOM 6083 C CA . SER C 3 8 ? -22.200 -53.181 -70.816 1.00 62.43 8 SER N CA 1
ATOM 6084 C C . SER C 3 8 ? -22.073 -53.689 -72.249 1.00 62.93 8 SER N C 1
ATOM 6085 O O . SER C 3 8 ? -22.773 -54.630 -72.636 1.00 67.60 8 SER N O 1
ATOM 6093 N N . THR C 3 9 ? -21.190 -53.082 -73.044 1.00 64.89 9 THR N N 1
ATOM 6094 C CA . THR C 3 9 ? -21.048 -53.409 -74.457 1.00 75.21 9 THR N CA 1
ATOM 6095 C C . THR C 3 9 ? -19.868 -54.339 -74.733 1.00 76.86 9 THR N C 1
ATOM 6096 O O . THR C 3 9 ? -19.434 -54.455 -75.884 1.00 75.49 9 THR N O 1
ATOM 6107 N N . THR C 3 10 ? -19.344 -55.006 -73.706 1.00 78.96 10 THR N N 1
ATOM 6108 C CA . THR C 3 10 ? -18.223 -55.912 -73.902 1.00 68.90 10 THR N CA 1
ATOM 6109 C C . THR C 3 10 ? -18.670 -57.161 -74.661 1.00 73.84 10 THR N C 1
ATOM 6110 O O . THR C 3 10 ? -19.862 -57.420 -74.849 1.00 75.43 10 THR N O 1
ATOM 6121 N N . ARG C 3 11 ? -17.685 -57.942 -75.100 1.00 72.60 11 ARG N N 1
ATOM 6122 C CA . ARG C 3 11 ? -17.976 -59.192 -75.788 1.00 73.49 11 ARG N CA 1
ATOM 6123 C C . ARG C 3 11 ? -18.841 -60.087 -74.909 1.00 80.94 11 ARG N C 1
ATOM 6124 O O . ARG C 3 11 ? -18.659 -60.154 -73.690 1.00 83.20 11 ARG N O 1
ATOM 6128 N N . ALA C 3 12 ? -19.790 -60.777 -75.535 1.00 75.30 12 ALA N N 1
ATOM 6129 C CA . ALA C 3 12 ? -20.736 -61.590 -74.784 1.00 79.05 12 ALA N CA 1
ATOM 6130 C C . ALA C 3 12 ? -20.027 -62.748 -74.094 1.00 80.48 12 ALA N C 1
ATOM 6131 O O . ALA C 3 12 ? -19.107 -63.357 -74.646 1.00 78.09 12 ALA N O 1
ATOM 6138 N N . THR C 3 13 ? -20.464 -63.048 -72.873 1.00 80.78 13 THR N N 1
ATOM 6139 C CA . THR C 3 13 ? -19.901 -64.130 -72.079 1.00 73.40 13 THR N CA 1
ATOM 6140 C C . THR C 3 13 ? -21.030 -64.839 -71.350 1.00 79.79 13 THR N C 1
ATOM 6141 O O . THR C 3 13 ? -22.061 -64.236 -71.045 1.00 75.46 13 THR N O 1
ATOM 6152 N N . THR C 3 14 ? -20.821 -66.121 -71.054 1.00 85.04 14 THR N N 1
ATOM 6153 C CA . THR C 3 14 ? -21.831 -66.938 -70.400 1.00 84.64 14 THR N CA 1
ATOM 6154 C C . THR C 3 14 ? -21.226 -67.666 -69.208 1.00 87.70 14 THR N C 1
ATOM 6155 O O . THR C 3 14 ? -20.005 -67.765 -69.061 1.00 82.92 14 THR N O 1
ATOM 6166 N N . LYS C 3 15 ? -22.111 -68.170 -68.351 1.00 80.46 15 LYS N N 1
ATOM 6167 C CA . LYS C 3 15 ? -21.710 -68.869 -67.138 1.00 84.62 15 LYS N CA 1
ATOM 6168 C C . LYS C 3 15 ? -22.865 -69.744 -66.675 1.00 86.37 15 LYS N C 1
ATOM 6169 O O . LYS C 3 15 ? -24.035 -69.383 -66.830 1.00 83.11 15 LYS N O 1
ATOM 6188 N N . SER C 3 16 ? -22.526 -70.893 -66.100 1.00 81.43 16 SER N N 1
ATOM 6189 C CA . SER C 3 16 ? -23.535 -71.746 -65.491 1.00 86.91 16 SER N CA 1
ATOM 6190 C C . SER C 3 16 ? -23.925 -71.183 -64.131 1.00 84.72 16 SER N C 1
ATOM 6191 O O . SER C 3 16 ? -23.143 -70.488 -63.476 1.00 75.73 16 SER N O 1
ATOM 6199 N N . CYS C 3 17 ? -25.148 -71.488 -63.705 1.00 92.41 17 CYS N N 1
ATOM 6200 C CA . CYS C 3 17 ? -25.661 -70.931 -62.462 1.00 77.98 17 CYS N CA 1
ATOM 6201 C C . CYS C 3 17 ? -26.690 -71.876 -61.864 1.00 91.25 17 CYS N C 1
ATOM 6202 O O . CYS C 3 17 ? -27.578 -72.365 -62.570 1.00 79.39 17 CYS N O 1
ATOM 6209 N N . GLU C 3 18 ? -26.551 -72.139 -60.563 1.00 86.77 18 GLU N N 1
ATOM 6210 C CA . GLU C 3 18 ? -27.525 -72.953 -59.847 1.00 87.16 18 GLU N CA 1
ATOM 6211 C C . GLU C 3 18 ? -28.886 -72.276 -59.761 1.00 80.02 18 GLU N C 1
ATOM 6212 O O . GLU C 3 18 ? -29.900 -72.966 -59.603 1.00 78.85 18 GLU N O 1
ATOM 6224 N N . GLU C 3 19 ? -28.928 -70.948 -59.860 1.00 74.61 19 GLU N N 1
ATOM 6225 C CA . GLU C 3 19 ? -30.179 -70.218 -59.751 1.00 75.96 19 GLU N CA 1
ATOM 6226 C C . GLU C 3 19 ? -31.080 -70.518 -60.947 1.00 76.86 19 GLU N C 1
ATOM 6227 O O . GLU C 3 19 ? -30.671 -71.124 -61.941 1.00 83.14 19 GLU N O 1
ATOM 6239 N N . ASN C 3 20 ? -32.330 -70.074 -60.836 1.00 88.17 20 ASN N N 1
ATOM 6240 C CA . ASN C 3 20 ? -33.311 -70.267 -61.895 1.00 87.83 20 ASN N CA 1
ATOM 6241 C C . ASN C 3 20 ? -33.372 -69.093 -62.862 1.00 79.00 20 ASN N C 1
ATOM 6242 O O . ASN C 3 20 ? -33.748 -69.280 -64.026 1.00 81.14 20 ASN N O 1
ATOM 6253 N N . SER C 3 21 ? -33.007 -67.896 -62.416 1.00 78.60 21 SER N N 1
ATOM 6254 C CA . SER C 3 21 ? -33.185 -66.684 -63.198 1.00 79.22 21 SER N CA 1
ATOM 6255 C C . SER C 3 21 ? -31.848 -66.105 -63.640 1.00 74.95 21 SER N C 1
ATOM 6256 O O . SER C 3 21 ? -30.816 -66.306 -62.993 1.00 79.14 21 SER N O 1
ATOM 6264 N N . CYS C 3 22 ? -31.885 -65.390 -64.761 1.00 79.12 22 CYS N N 1
ATOM 6265 C CA . CYS C 3 22 ? -30.825 -64.488 -65.182 1.00 75.13 22 CYS N CA 1
ATOM 6266 C C . CYS C 3 22 ? -31.322 -63.054 -65.048 1.00 71.77 22 CYS N C 1
ATOM 6267 O O . CYS C 3 22 ? -32.529 -62.792 -65.045 1.00 72.93 22 CYS N O 1
ATOM 6274 N N . TYR C 3 23 ? -30.378 -62.120 -64.943 1.00 68.13 23 TYR N N 1
ATOM 6275 C CA . TYR C 3 23 ? -30.710 -60.725 -64.709 1.00 66.21 23 TYR N CA 1
ATOM 6276 C C . TYR C 3 23 ? -29.815 -59.814 -65.533 1.00 65.44 23 TYR N C 1
ATOM 6277 O O . TYR C 3 23 ? -28.630 -60.098 -65.752 1.00 68.47 23 TYR N O 1
ATOM 6295 N N . LYS C 3 24 ? -30.412 -58.703 -65.968 1.00 68.42 24 LYS N N 1
ATOM 6296 C CA . LYS C 3 24 ? -29.717 -57.569 -66.568 1.00 64.19 24 LYS N CA 1
ATOM 6297 C C . LYS C 3 24 ? -30.031 -56.346 -65.714 1.00 62.98 24 LYS N C 1
ATOM 6298 O O . LYS C 3 24 ? -31.183 -55.898 -65.664 1.00 64.26 24 LYS N O 1
ATOM 6317 N N . LYS C 3 25 ? -29.019 -55.828 -65.026 1.00 61.18 25 LYS N N 1
ATOM 6318 C CA . LYS C 3 25 ? -29.123 -54.653 -64.174 1.00 61.10 25 LYS N CA 1
ATOM 6319 C C . LYS C 3 25 ? -28.480 -53.481 -64.899 1.00 56.38 25 LYS N C 1
ATOM 6320 O O . LYS C 3 25 ? -27.505 -53.659 -65.626 1.00 56.83 25 LYS N O 1
ATOM 6339 N N . TYR C 3 26 ? -29.028 -52.283 -64.718 1.00 55.44 26 TYR N N 1
ATOM 6340 C CA . TYR C 3 26 ? -28.512 -51.137 -65.454 1.00 55.10 26 TYR N CA 1
ATOM 6341 C C . TYR C 3 26 ? -28.671 -49.866 -64.638 1.00 53.01 26 TYR N C 1
ATOM 6342 O O . TYR C 3 26 ? -29.655 -49.700 -63.910 1.00 56.14 26 TYR N O 1
ATOM 6360 N N . TRP C 3 27 ? -27.693 -48.974 -64.775 1.00 51.75 27 TRP N N 1
ATOM 6361 C CA . TRP C 3 27 ? -27.722 -47.690 -64.082 1.00 49.86 27 TRP N CA 1
ATOM 6362 C C . TRP C 3 27 ? -26.868 -46.698 -64.864 1.00 49.71 27 TRP N C 1
ATOM 6363 O O . TRP C 3 27 ? -26.251 -47.043 -65.872 1.00 50.96 27 TRP N O 1
ATOM 6384 N N . ARG C 3 28 ? -26.854 -45.452 -64.400 1.00 48.28 28 ARG N N 1
ATOM 6385 C CA . ARG C 3 28 ? -26.161 -44.367 -65.081 1.00 48.18 28 ARG N CA 1
ATOM 6386 C C . ARG C 3 28 ? -24.815 -44.086 -64.424 1.00 46.20 28 ARG N C 1
ATOM 6387 O O . ARG C 3 28 ? -24.686 -44.156 -63.198 1.00 44.47 28 ARG N O 1
ATOM 6408 N N . ASP C 3 29 ? -23.813 -43.769 -65.246 1.00 46.59 29 ASP N N 1
ATOM 6409 C CA . ASP C 3 29 ? -22.574 -43.191 -64.734 1.00 44.88 29 ASP N CA 1
ATOM 6410 C C . ASP C 3 29 ? -22.231 -41.949 -65.550 1.00 45.30 29 ASP N C 1
ATOM 6411 O O . ASP C 3 29 ? -23.076 -41.451 -66.301 1.00 46.68 29 ASP N O 1
ATOM 6420 N N . HIS C 3 30 ? -21.005 -41.438 -65.423 1.00 44.28 30 HIS N N 1
ATOM 6421 C CA . HIS C 3 30 ? -20.711 -40.106 -65.946 1.00 44.42 30 HIS N CA 1
ATOM 6422 C C . HIS C 3 30 ? -20.643 -40.053 -67.467 1.00 46.56 30 HIS N C 1
ATOM 6423 O O . HIS C 3 30 ? -20.614 -38.950 -68.024 1.00 47.09 30 HIS N O 1
ATOM 6437 N N . ARG C 3 31 ? -20.637 -41.195 -68.155 1.00 47.92 31 ARG N N 1
ATOM 6438 C CA . ARG C 3 31 ? -20.587 -41.210 -69.609 1.00 53.66 31 ARG N CA 1
ATOM 6439 C C . ARG C 3 31 ? -21.788 -41.875 -70.264 1.00 54.37 31 ARG N C 1
ATOM 6440 O O . ARG C 3 31 ? -21.953 -41.745 -71.482 1.00 59.55 31 ARG N O 1
ATOM 6461 N N . GLY C 3 32 ? -22.628 -42.572 -69.506 1.00 54.84 32 GLY N N 1
ATOM 6462 C CA . GLY C 3 32 ? -23.767 -43.249 -70.089 1.00 56.54 32 GLY N CA 1
ATOM 6463 C C . GLY C 3 32 ? -24.349 -44.294 -69.164 1.00 54.86 32 GLY N C 1
ATOM 6464 O O . GLY C 3 32 ? -24.487 -44.057 -67.961 1.00 51.19 32 GLY N O 1
ATOM 6468 N N . THR C 3 33 ? -24.685 -45.459 -69.710 1.00 54.81 33 THR N N 1
ATOM 6469 C CA . THR C 3 33 ? -25.325 -46.527 -68.954 1.00 54.68 33 THR N CA 1
ATOM 6470 C C . THR C 3 33 ? -24.357 -47.688 -68.767 1.00 54.39 33 THR N C 1
ATOM 6471 O O . THR C 3 33 ? -23.763 -48.173 -69.735 1.00 56.80 33 THR N O 1
ATOM 6482 N N . ILE C 3 34 ? -24.201 -48.117 -67.526 1.00 52.68 34 ILE N N 1
ATOM 6483 C CA . ILE C 3 34 ? -23.516 -49.358 -67.194 1.00 52.61 34 ILE N CA 1
ATOM 6484 C C . ILE C 3 34 ? -24.559 -50.459 -67.082 1.00 53.99 34 ILE N C 1
ATOM 6485 O O . ILE C 3 34 ? -25.662 -50.243 -66.554 1.00 53.82 34 ILE N O 1
ATOM 6501 N N . ILE C 3 35 ? -24.206 -51.643 -67.582 1.00 55.45 35 ILE N N 1
ATOM 6502 C CA . ILE C 3 35 ? -25.057 -52.825 -67.528 1.00 57.00 35 ILE N CA 1
ATOM 6503 C C . ILE C 3 35 ? -24.259 -53.966 -66.913 1.00 56.76 35 ILE N C 1
ATOM 6504 O O . ILE C 3 35 ? -23.102 -54.195 -67.283 1.00 62.42 35 ILE N O 1
ATOM 6520 N N . GLU C 3 36 ? -24.883 -54.679 -65.979 1.00 57.27 36 GLU N N 1
ATOM 6521 C CA . GLU C 3 36 ? -24.300 -55.828 -65.299 1.00 58.79 36 GLU N CA 1
ATOM 6522 C C . GLU C 3 36 ? -25.210 -57.025 -65.535 1.00 64.34 36 GLU N C 1
ATOM 6523 O O . GLU C 3 36 ? -26.397 -56.981 -65.197 1.00 58.84 36 GLU N O 1
ATOM 6535 N N . ARG C 3 37 ? -24.663 -58.086 -66.115 1.00 65.07 37 ARG N N 1
ATOM 6536 C CA . ARG C 3 37 ? -25.426 -59.288 -66.415 1.00 62.54 37 ARG N CA 1
ATOM 6537 C C . ARG C 3 37 ? -24.992 -60.415 -65.490 1.00 63.59 37 ARG N C 1
ATOM 6538 O O . ARG C 3 37 ? -23.803 -60.563 -65.191 1.00 61.37 37 ARG N O 1
ATOM 6559 N N . GLY C 3 38 ? -25.957 -61.197 -65.030 1.00 65.32 38 GLY N N 1
ATOM 6560 C CA . GLY C 3 38 ? -25.630 -62.299 -64.150 1.00 66.42 38 GLY N CA 1
ATOM 6561 C C . GLY C 3 38 ? -26.798 -63.236 -63.967 1.00 68.72 38 GLY N C 1
ATOM 6562 O O . GLY C 3 38 ? -27.744 -63.233 -64.754 1.00 67.22 38 GLY N O 1
ATOM 6566 N N . CYS C 3 39 ? -26.725 -64.040 -62.909 1.00 73.57 39 CYS N N 1
ATOM 6567 C CA . CYS C 3 39 ? -27.794 -64.963 -62.561 1.00 77.17 39 CYS N CA 1
ATOM 6568 C C . CYS C 3 39 ? -28.401 -64.589 -61.214 1.00 70.91 39 CYS N C 1
ATOM 6569 O O . CYS C 3 39 ? -27.887 -63.740 -60.480 1.00 75.59 39 CYS N O 1
ATOM 6576 N N . GLY C 3 40 ? -29.510 -65.251 -60.896 1.00 72.92 40 GLY N N 1
ATOM 6577 C CA . GLY C 3 40 ? -30.368 -64.805 -59.823 1.00 67.78 40 GLY N CA 1
ATOM 6578 C C . GLY C 3 40 ? -31.186 -63.610 -60.271 1.00 72.42 40 GLY N C 1
ATOM 6579 O O . GLY C 3 40 ? -31.046 -63.095 -61.381 1.00 73.18 40 GLY N O 1
ATOM 6583 N N . CYS C 3 41 ? -32.077 -63.167 -59.384 1.00 68.19 41 CYS N N 1
ATOM 6584 C CA . CYS C 3 41 ? -32.856 -61.948 -59.583 1.00 67.09 41 CYS N CA 1
ATOM 6585 C C . CYS C 3 41 ? -32.606 -61.056 -58.374 1.00 59.90 41 CYS N C 1
ATOM 6586 O O . CYS C 3 41 ? -33.397 -61.048 -57.419 1.00 68.26 41 CYS N O 1
ATOM 6593 N N . PRO C 3 42 ? -31.513 -60.300 -58.372 1.00 62.12 42 PRO N N 1
ATOM 6594 C CA . PRO C 3 42 ? -31.202 -59.468 -57.208 1.00 55.30 42 PRO N CA 1
ATOM 6595 C C . PRO C 3 42 ? -32.176 -58.312 -57.060 1.00 57.33 42 PRO N C 1
ATOM 6596 O O . PRO C 3 42 ? -32.718 -57.791 -58.038 1.00 55.35 42 PRO N O 1
ATOM 6607 N N . LYS C 3 43 ? -32.401 -57.919 -55.811 1.00 60.25 43 LYS N N 1
ATOM 6608 C CA . LYS C 3 43 ? -32.949 -56.600 -55.544 1.00 55.31 43 LYS N CA 1
ATOM 6609 C C . LYS C 3 43 ? -31.883 -55.554 -55.850 1.00 54.47 43 LYS N C 1
ATOM 6610 O O . LYS C 3 43 ? -30.682 -55.834 -55.811 1.00 56.42 43 LYS N O 1
ATOM 6629 N N . VAL C 3 44 ? -32.330 -54.343 -56.176 1.00 57.24 44 VAL N N 1
ATOM 6630 C CA . VAL C 3 44 ? -31.438 -53.275 -56.601 1.00 50.96 44 VAL N CA 1
ATOM 6631 C C . VAL C 3 44 ? -31.666 -52.054 -55.721 1.00 55.05 44 VAL N C 1
ATOM 6632 O O . VAL C 3 44 ? -32.634 -51.971 -54.964 1.00 52.63 44 VAL N O 1
ATOM 6645 N N . LYS C 3 45 ? -30.748 -51.102 -55.836 1.00 50.92 45 LYS N N 1
ATOM 6646 C CA . LYS C 3 45 ? -30.842 -49.847 -55.116 1.00 51.37 45 LYS N CA 1
ATOM 6647 C C . LYS C 3 45 ? -31.716 -48.860 -55.880 1.00 55.70 45 LYS N C 1
ATOM 6648 O O . LYS C 3 45 ? -31.881 -48.971 -57.098 1.00 48.67 45 LYS N O 1
ATOM 6667 N N . PRO C 3 46 ? -32.296 -47.882 -55.187 1.00 51.92 46 PRO N N 1
ATOM 6668 C CA . PRO C 3 46 ? -33.008 -46.814 -55.896 1.00 55.90 46 PRO N CA 1
ATOM 6669 C C . PRO C 3 46 ? -32.089 -46.142 -56.907 1.00 52.39 46 PRO N C 1
ATOM 6670 O O . PRO C 3 46 ? -30.921 -45.868 -56.628 1.00 50.57 46 PRO N O 1
ATOM 6681 N N . GLY C 3 47 ? -32.624 -45.889 -58.100 1.00 58.00 47 GLY N N 1
ATOM 6682 C CA . GLY C 3 47 ? -31.829 -45.381 -59.195 1.00 59.10 47 GLY N CA 1
ATOM 6683 C C . GLY C 3 47 ? -31.260 -46.446 -60.105 1.00 62.18 47 GLY N C 1
ATOM 6684 O O . GLY C 3 47 ? -30.652 -46.105 -61.129 1.00 55.52 47 GLY N O 1
ATOM 6688 N N . VAL C 3 48 ? -31.437 -47.720 -59.765 1.00 62.01 48 VAL N N 1
ATOM 6689 C CA . VAL C 3 48 ? -30.952 -48.840 -60.561 1.00 55.13 48 VAL N CA 1
ATOM 6690 C C . VAL C 3 48 ? -32.159 -49.598 -61.096 1.00 59.09 48 VAL N C 1
ATOM 6691 O O . VAL C 3 48 ? -33.106 -49.877 -60.350 1.00 53.43 48 VAL N O 1
ATOM 6704 N N . GLY C 3 49 ? -32.129 -49.921 -62.387 1.00 53.62 49 GLY N N 1
ATOM 6705 C CA . GLY C 3 49 ? -33.153 -50.735 -62.999 1.00 55.15 49 GLY N CA 1
ATOM 6706 C C . GLY C 3 49 ? -32.673 -52.161 -63.177 1.00 57.34 49 GLY N C 1
ATOM 6707 O O . GLY C 3 49 ? -31.476 -52.429 -63.208 1.00 55.45 49 GLY N O 1
ATOM 6711 N N . ILE C 3 50 ? -33.622 -53.085 -63.300 1.00 58.16 50 ILE N N 1
ATOM 6712 C CA . ILE C 3 50 ? -33.281 -54.499 -63.405 1.00 59.58 50 ILE N CA 1
ATOM 6713 C C . ILE C 3 50 ? -34.396 -55.233 -64.133 1.00 64.33 50 ILE N C 1
ATOM 6714 O O . ILE C 3 50 ? -35.581 -54.943 -63.946 1.00 64.55 50 ILE N O 1
ATOM 6730 N N . HIS C 3 51 ? -33.999 -56.195 -64.964 1.00 65.85 51 HIS N N 1
ATOM 6731 C CA . HIS C 3 51 ? -34.924 -57.083 -65.658 1.00 72.39 51 HIS N CA 1
ATOM 6732 C C . HIS C 3 51 ? -34.451 -58.514 -65.460 1.00 76.40 51 HIS N C 1
ATOM 6733 O O . HIS C 3 51 ? -33.300 -58.837 -65.771 1.00 73.06 51 HIS N O 1
ATOM 6747 N N . CYS C 3 52 ? -35.332 -59.366 -64.942 1.00 73.31 52 CYS N N 1
ATOM 6748 C CA . CYS C 3 52 ? -35.027 -60.768 -64.709 1.00 79.57 52 CYS N CA 1
ATOM 6749 C C . CYS C 3 52 ? -35.859 -61.653 -65.628 1.00 76.33 52 CYS N C 1
ATOM 6750 O O . CYS C 3 52 ? -36.978 -61.303 -66.014 1.00 85.04 52 CYS N O 1
ATOM 6757 N N . CYS C 3 53 ? -35.297 -62.810 -65.968 1.00 86.23 53 CYS N N 1
ATOM 6758 C CA . CYS C 3 53 ? -35.988 -63.815 -66.763 1.00 86.50 53 CYS N CA 1
ATOM 6759 C C . CYS C 3 53 ? -35.581 -65.192 -66.256 1.00 85.95 53 CYS N C 1
ATOM 6760 O O . CYS C 3 53 ? -34.692 -65.323 -65.411 1.00 87.54 53 CYS N O 1
ATOM 6767 N N . GLN C 3 54 ? -36.235 -66.231 -66.777 1.00 88.47 54 GLN N N 1
ATOM 6768 C CA . GLN C 3 54 ? -36.071 -67.585 -66.257 1.00 85.66 54 GLN N CA 1
ATOM 6769 C C . GLN C 3 54 ? -35.854 -68.595 -67.378 1.00 88.86 54 GLN N C 1
ATOM 6770 O O . GLN C 3 54 ? -36.387 -69.709 -67.346 1.00 89.85 54 GLN N O 1
ATOM 6784 N N . SER C 3 55 ? -35.057 -68.235 -68.382 1.00 87.41 55 SER N N 1
ATOM 6785 C CA . SER C 3 55 ? -34.663 -69.176 -69.422 1.00 90.24 55 SER N CA 1
ATOM 6786 C C . SER C 3 55 ? -33.181 -68.991 -69.721 1.00 88.92 55 SER N C 1
ATOM 6787 O O . SER C 3 55 ? -32.552 -68.020 -69.293 1.00 85.76 55 SER N O 1
ATOM 6795 N N . ASP C 3 56 ? -32.625 -69.944 -70.463 1.00 93.45 56 ASP N N 1
ATOM 6796 C CA . ASP C 3 56 ? -31.196 -69.937 -70.749 1.00 92.22 56 ASP N CA 1
ATOM 6797 C C . ASP C 3 56 ? -30.842 -68.798 -71.698 1.00 89.16 56 ASP N C 1
ATOM 6798 O O . ASP C 3 56 ? -31.4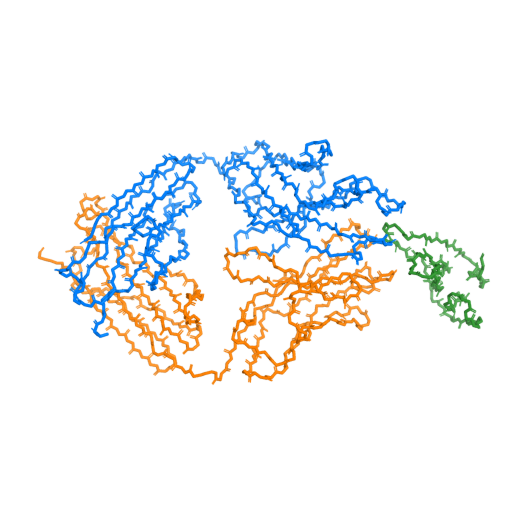77 -68.623 -72.743 1.00 91.34 56 ASP N O 1
ATOM 6807 N N . LYS C 3 57 ? -29.820 -68.025 -71.333 1.00 89.56 57 LYS N N 1
ATOM 6808 C CA . LYS C 3 57 ? -29.289 -66.970 -72.196 1.00 87.60 57 LYS N CA 1
ATOM 6809 C C . LYS C 3 57 ? -30.371 -65.956 -72.560 1.00 85.63 57 LYS N C 1
ATOM 6810 O O . LYS C 3 57 ? -30.507 -65.549 -73.714 1.00 92.29 57 LYS N O 1
ATOM 6829 N N . CYS C 3 58 ? -31.141 -65.543 -71.558 1.00 87.63 58 CYS N N 1
ATOM 6830 C CA . CYS C 3 58 ? -32.248 -64.615 -71.742 1.00 86.86 58 CYS N CA 1
ATOM 6831 C C . CYS C 3 58 ? -31.917 -63.198 -71.299 1.00 85.47 58 CYS N C 1
ATOM 6832 O O . CYS C 3 58 ? -32.800 -62.335 -71.323 1.00 87.57 58 CYS N O 1
ATOM 6839 N N . ASN C 3 59 ? -30.674 -62.938 -70.894 1.00 80.45 59 ASN N N 1
ATOM 6840 C CA . ASN C 3 59 ? -30.300 -61.641 -70.345 1.00 84.63 59 ASN N CA 1
ATOM 6841 C C . ASN C 3 59 ? -29.210 -60.989 -71.185 1.00 76.38 59 ASN N C 1
ATOM 6842 O O . ASN C 3 59 ? -28.152 -60.630 -70.661 1.00 78.24 59 ASN N O 1
ATOM 6853 N N . TYR C 3 60 ? -29.457 -60.832 -72.484 1.00 90.06 60 TYR N N 1
ATOM 6854 C CA . TYR C 3 60 ? -28.482 -60.250 -73.400 1.00 96.42 60 TYR N CA 1
ATOM 6855 C C . TYR C 3 60 ? -28.776 -58.789 -73.718 1.00 93.86 60 TYR N C 1
ATOM 6856 O O . TYR C 3 60 ? -27.872 -57.950 -73.661 1.00 94.41 60 TYR N O 1
ATOM 6874 N N . GLY C 3 61 A -30.020 -58.470 -74.059 1.00 100.17 60 GLY N N 1
ATOM 6875 C CA . GLY C 3 61 A -30.387 -57.114 -74.423 1.00 112.69 60 GLY N CA 1
ATOM 6876 C C . GLY C 3 61 A -31.726 -56.689 -73.852 1.00 117.06 60 GLY N C 1
ATOM 6877 O O . GLY C 3 61 A -32.353 -55.751 -74.347 1.00 123.01 60 GLY N O 1
#

Foldseek 3Di:
DKAKAKDFDQEDEAQAKGKMKIAIPPDQQQAWKKAKWWAAVVGDIGGAWIAGHPQEPDDDRIGGDPVQVVFWDKDADRVRRMIMIMGGRDDQVPFTWMKIKIFDDHYHPPPGDIDIHPTGTHGYHPDAWDAWDKAWAADDVQKGKTWIKTDFTPDDDKDKDKPNVPDDPQKDWDHWDQDPVRGIMTMIMGIGGPVCVPPPWMKMWMADVSVRDIDIGTD/DAKAWDAEDEEAAFAKDKTKIADACQKCVDPVHWKWKWWDAPPDDTDTQATGSFHGDPPHDPQWTWDDDHRMIMIMRRGDDLVSFTWMKMWIAGPVVRDIHIYPTYGYFYDDPDWWDKDWDKDWADPVVLVVFKTKIKIKIWGTPPQDKDKDKDWLNPKDRWHADPVSGTMIMDIDIDGSCVQLPTAKIWIWMGDDNDIDIDIDHRDD/DKWWFDKDPDDTDIDDDPAQKKKWKWAADPPGIIIGIGGDFDDDDPRMDMDMDGDHHPHDD

Sequence (488 aa):
QVQLTESGPGLVKPSQTLSLTCTVSGLSLSRNTAGWVRQAPGKGLEWVGDISGDGIPGGESEYYNPVLKPRVSITKDTSKSQLYLTLNSLTSEDTAVYYCTGSGDTYYWRDGDRYWGQGILVTVSSASTTAPKVFPLASHGSTVALGCLVSSYFPEPVTVSWNSGALTSGVHTFPSVLQSSGLYSLSSMVTVPASSLKSQTYICNVAHPASSTKVDKKIQSVTQPASVSGTLGQTVTISCSGSKSNIGDTPTYVGWFQQIPGTAPKTLIYGDNRRASGVPDRFSGSVSGNTATLTISGVQAEDEAVYWCGSWDVNSDSELFGGGTHLTIAGGPTSAPSVSLFPPSSEELSANKATVVCLISDFSPSGLEVIWKVNDQTTRPSKQSNGKYAASSYLTRTSTEWKSYSSVSCQVKHQGKTVEKKVSPSERICYNHQSTTRATTKSCEENSCYKKYWRDHRGTIIERGCGCPKVKPGVGIHCCQSDKCNYG

Secondary structure (DSSP, 8-state):
--EEEEES-SEE-TTS-EEEEEEEESS-TTTS-EEEEEE-TT--EEEEEEE--SSS-SS-SEEE-TTTTTTEEEEEETTTTEEEEEE-S--GGG-EEEEEEEE--SSSTT-S-EEE---EEEEE-S---B--EEEEE-----EEEEEEEEEEEBSS--EEEETTTT--TTEEEPPPEE-TTS-EEEEEEEEEETGGGGT---EEEEEEGGGTEEEEEE-/---B--SEEEEETT-EEEEEEE--TTTTT-SS--EEEEEE-TTS--EEEEETTTEEPTT--TTEEEEEETTEEEEEEET--GGG-EEEEEEEEETTTTEEEE---EEEEEESSPPBPPEEEEEPPPHHHHHTT-EEEEEEEEEEBSS--EEEEES---B---EE-TTS-EEEEEEEEE-HHHHHT-S-EEEEEEETTEEEEEEE----/-EEE---TTSPP-EEE-SSS-EEEEEEE-SSSEEEEEEES-----TT-EEEEE-STT----

Nearest PDB structures (foldseek):
  3fo1-assembly2_H  TM=9.471E-01  e=1.404E-29  unclassified
  7ps0-assembly2_B  TM=9.112E-01  e=4.164E-29  Homo sapiens
  7pry-assembly2_H  TM=8.241E-01  e=1.558E-29  Homo sapiens
  7mzj-assembly2_H  TM=9.095E-01  e=1.481E-27  Homo sapiens
  6mhr-assembly1_D  TM=7.675E-01  e=9.788E-28  Homo sapiens